Protein AF-A0A949AXE0-F1 (afdb_monomer)

Sequence (400 aa):
MRITALTRGLAALMMLSGSLVVAQGVTAAAAHPVVAPAVVAPQALAGAKAKDLTAGENHNCAVTTKGKVRCWGLNSVGQLGNNTMTNSNVPVEVVGLSKVKAVSAGYGHTCALTTSGKVYCWGYNAQGQLGNNTLVDSKVPVQVLGIAKVKSLSTGWYHSCAVTTKGAAKCWGYNSSGQLGNGATVNAPLPVQVSGLTKKVKSTNAGYGHTCALTTAGKVKCWGDNFYGQLGTNNNTNVNTPAAVYNLAKSKSMKAGAFSTCAITTKGAAKCWGYNANGQLGNNTLTHAKAPTGVTGLSKKVKLIAPGYLHTCALTTSGKAKCWGDNSYGGLGNNTLTDSKVPVTVSGLAKSKDLGTGLYTSCALTTSSKVKCWGYNGIGAVGNGTNTDAKMPVSVVSLP

Nearest PDB structures (foldseek):
  4jhp-assembly1_C  TM=9.367E-01  e=2.555E-28  Homo sapiens
  4jhn-assembly2_B  TM=9.449E-01  e=8.998E-28  Homo sapiens
  4jhn-assembly3_C  TM=9.378E-01  e=6.028E-28  Homo sapiens
  4qam-assembly1_A  TM=9.191E-01  e=3.763E-27  Homo sapiens
  5tbk-assembly2_I  TM=7.951E-01  e=1.978E-26  Homo sapiens

pLDDT: mean 89.19, std 21.24, range [25.73, 98.94]

Solvent-accessible surface area (backbone atoms only — not comparable to full-atom values): 18744 Å² total; per-residue (Å²): 132,90,80,90,84,87,84,86,87,90,78,89,86,86,83,88,81,89,79,92,76,90,80,81,90,74,85,86,74,91,75,76,85,77,76,70,79,75,80,71,70,82,74,68,55,78,80,51,42,48,74,43,75,26,38,8,41,51,29,31,38,34,29,27,74,84,10,38,45,30,18,21,2,46,9,85,48,5,39,38,16,55,70,47,51,67,59,27,25,38,63,38,60,34,50,100,60,64,52,40,68,47,64,27,34,15,53,42,27,29,36,38,33,30,72,83,11,47,44,30,17,19,3,43,11,80,43,6,39,35,14,56,71,47,53,66,60,28,32,39,65,37,60,34,44,92,62,63,47,42,71,36,69,22,32,10,45,44,26,29,35,38,18,30,69,75,9,24,38,30,18,18,4,42,12,80,45,5,35,38,15,54,68,50,48,66,59,28,28,39,51,38,62,24,49,97,30,71,47,56,42,61,39,54,26,27,14,48,47,25,27,34,35,37,30,71,84,17,51,53,28,19,18,3,41,10,83,44,5,37,37,13,58,66,47,51,72,59,33,26,39,65,36,65,37,45,92,65,67,51,30,73,48,68,32,35,8,41,49,26,28,38,35,30,28,68,79,15,20,38,30,23,18,3,45,12,84,47,6,34,41,14,55,70,46,51,67,57,25,28,32,65,34,64,25,52,96,29,71,47,56,47,65,48,64,22,44,12,56,42,26,22,35,33,30,34,70,85,15,50,50,29,18,18,2,46,9,85,43,6,35,34,14,54,70,46,57,66,61,28,31,36,60,39,62,37,43,94,64,67,51,33,76,46,66,29,26,13,46,47,28,27,37,34,32,27,71,88,30,32,41,30,18,14,4,40,8,82,49,6,45,32,14,54,69,48,53,66,60,24,31,34,63,37,61,25,45,68,36,70

Secondary structure (DSSP, 8-state):
---------------------PPPP-PPP------PPP-------TT--EEEEEE-SSEEEEEETTS-EEEEE--TTSTT-SS----EEEEEEPTT--SEEEEEE-SSEEEEEETTS-EEEEE--TTSTT-SS--S-EEEEEEPSS--SEEEEEE-SSEEEEEETT--EEEEE--TTSTT-SS--S-EEEEEEPTT-SS-EEEEEE-SSEEEEEETTS-EEEEE--TTSTT-SSS---EEEEEEPTTPPPEEEEEE-SSEEEEEETTS-EEEEE--TTSTT-SS--S-EEEEEEPTT-SS-EEEEEE-SSEEEEEETTS-EEEEE--TTSTT-SS----EEEEEEPTTPPPEEEEEE-SSEEEEEETT--EEEEE--TTSTT-SSS-S-EEEEEEPTT--

Foldseek 3Di:
DDDDDDDDDDDDDDDDDDDDDDDDDDDDDDDDDPPDPPPPDPPLPPDFFFPAKADEFFKIWTATPQRWIWMAGAQCFLQRQQLDSAGHLATDTHPPDGQFDYKEYEQFKIWTAHPQGWIWMAGQQCQLQRQQPDSHGHNHTDTHPPDGQWDEKEYEHFKIWTAHPQFWIWIFGQFCQLQRQCQDRGGHNHTDTHPPRGHQWPYKAYAQFKIWTQGVQQWIWIAGAQCLLQRQCLDRHGHNHTDGHPPDARFPDWYRAHFKIWTQHPQGWIWIFGQQCQLQRQQLDSHGHNHTDGHPPRGHQWDDKARYAFKIKTAGVQQWIWIAGAQCLLQRQCLDRDGHNHTDTRPPDARFDDKYDHNFKIWTQHPVSFIWMFGQQCRSNRQCRDRHGHNHTDGRGSHD

Radius of gyration: 21.84 Å; Cα contacts (8 Å, |Δi|>4): 1365; chains: 1; bounding box: 62×50×73 Å

Structure (mmCIF, N/CA/C/O backbone):
data_AF-A0A949AXE0-F1
#
_entry.id   AF-A0A949AXE0-F1
#
loop_
_atom_site.group_PDB
_atom_site.id
_atom_site.type_symbol
_atom_site.label_atom_id
_atom_site.label_alt_id
_atom_site.label_comp_id
_atom_site.label_asym_id
_atom_site.label_entity_id
_atom_site.label_seq_id
_atom_site.pdbx_PDB_ins_code
_atom_site.Cartn_x
_atom_site.Cartn_y
_atom_site.Cartn_z
_atom_site.occupancy
_atom_site.B_iso_or_equiv
_atom_site.auth_seq_id
_atom_site.auth_comp_id
_atom_site.auth_asym_id
_atom_site.auth_atom_id
_atom_site.pdbx_PDB_model_num
ATOM 1 N N . MET A 1 1 ? 35.546 -0.676 33.933 1.00 31.02 1 MET A N 1
ATOM 2 C CA . MET A 1 1 ? 36.180 -1.481 32.861 1.00 31.02 1 MET A CA 1
ATOM 3 C C . MET A 1 1 ? 35.149 -2.533 32.443 1.00 31.02 1 MET A C 1
ATOM 5 O O . MET A 1 1 ? 34.745 -3.282 33.313 1.00 31.02 1 MET A O 1
ATOM 9 N N . ARG A 1 2 ? 34.400 -2.290 31.348 1.00 26.84 2 ARG A N 1
ATOM 10 C CA . ARG A 1 2 ? 34.439 -3.027 30.051 1.00 26.84 2 ARG A CA 1
ATOM 11 C C . ARG A 1 2 ? 33.982 -4.500 30.186 1.00 26.84 2 ARG A C 1
ATOM 13 O O . ARG A 1 2 ? 34.519 -5.176 31.039 1.00 26.84 2 ARG A O 1
ATOM 20 N N . ILE A 1 3 ? 33.064 -5.104 29.417 1.00 27.38 3 ILE A N 1
ATOM 21 C CA . ILE A 1 3 ? 32.402 -4.882 28.105 1.00 27.38 3 ILE A CA 1
ATOM 22 C C . ILE A 1 3 ? 31.165 -5.830 28.096 1.00 27.38 3 ILE A C 1
ATOM 24 O O . ILE A 1 3 ? 31.303 -6.990 28.460 1.00 27.38 3 ILE A O 1
ATOM 28 N N . THR A 1 4 ? 29.921 -5.355 27.974 1.00 28.25 4 THR A N 1
ATOM 29 C CA . THR A 1 4 ? 29.011 -5.407 26.794 1.00 28.25 4 THR A CA 1
ATOM 30 C C . THR A 1 4 ? 29.062 -6.672 25.911 1.00 28.25 4 THR A C 1
ATOM 32 O O . THR A 1 4 ? 29.962 -6.837 25.094 1.00 28.25 4 THR A O 1
ATOM 35 N N . ALA A 1 5 ? 28.036 -7.527 26.014 1.00 28.30 5 ALA A N 1
ATOM 36 C CA . ALA A 1 5 ? 27.849 -8.717 25.181 1.00 28.30 5 ALA A CA 1
ATOM 37 C C . ALA A 1 5 ? 27.102 -8.423 23.864 1.00 28.30 5 ALA A C 1
ATOM 39 O O . ALA A 1 5 ? 26.247 -7.542 23.778 1.00 28.30 5 ALA A O 1
ATOM 40 N N . LEU A 1 6 ? 27.489 -9.204 22.854 1.00 29.47 6 LEU A N 1
ATOM 41 C CA . LEU A 1 6 ? 27.119 -9.191 21.443 1.00 29.47 6 LEU A CA 1
ATOM 42 C C . LEU A 1 6 ? 25.630 -9.466 21.157 1.00 29.47 6 LEU A C 1
ATOM 44 O O . LEU A 1 6 ? 24.981 -10.228 21.863 1.00 29.47 6 LEU A O 1
ATOM 48 N N . THR A 1 7 ? 25.157 -8.991 19.998 1.00 27.67 7 THR A N 1
ATOM 49 C CA . THR A 1 7 ? 24.759 -9.873 18.873 1.00 27.67 7 THR A CA 1
ATOM 50 C C . THR A 1 7 ? 24.626 -9.069 17.565 1.00 27.67 7 THR A C 1
ATOM 52 O O . THR A 1 7 ? 23.750 -8.227 17.405 1.00 27.67 7 THR A O 1
ATOM 55 N N . ARG A 1 8 ? 25.549 -9.332 16.624 1.00 32.06 8 ARG A N 1
ATOM 56 C CA . ARG A 1 8 ? 25.439 -9.083 15.169 1.00 32.06 8 ARG A CA 1
ATOM 57 C C . ARG A 1 8 ? 24.702 -10.300 14.571 1.00 32.06 8 ARG A C 1
ATOM 59 O O . ARG A 1 8 ? 24.864 -11.393 15.095 1.00 32.06 8 ARG A O 1
ATOM 66 N N . GLY A 1 9 ? 23.805 -10.188 13.594 1.00 25.73 9 GLY A N 1
ATOM 67 C CA . GLY A 1 9 ? 24.078 -9.849 12.196 1.00 25.73 9 GLY A CA 1
ATOM 68 C C . GLY A 1 9 ? 23.927 -11.116 11.339 1.00 25.73 9 GLY A C 1
ATOM 69 O O . GLY A 1 9 ? 24.785 -11.986 11.399 1.00 25.73 9 GLY A O 1
ATOM 70 N N . LEU A 1 10 ? 22.846 -11.226 10.558 1.00 29.36 10 LEU A N 1
ATOM 71 C CA . LEU A 1 10 ? 22.696 -12.242 9.509 1.00 29.36 10 LEU A CA 1
ATOM 72 C C . LEU A 1 10 ? 22.660 -11.534 8.149 1.00 29.36 10 LEU A C 1
ATOM 74 O O . LEU A 1 10 ? 21.653 -10.937 7.777 1.00 29.36 10 LEU A O 1
ATOM 78 N N . ALA A 1 11 ? 23.771 -11.608 7.420 1.00 28.86 11 ALA A N 1
ATOM 79 C CA . ALA A 1 11 ? 23.836 -11.388 5.982 1.00 28.86 11 ALA A CA 1
ATOM 80 C C . ALA A 1 11 ? 24.208 -12.736 5.352 1.00 28.86 11 ALA A C 1
ATOM 82 O O . ALA A 1 11 ? 25.200 -13.351 5.743 1.00 28.86 11 ALA A O 1
ATOM 83 N N . ALA A 1 12 ? 23.360 -13.224 4.449 1.00 29.58 12 ALA A N 1
ATOM 84 C CA . ALA A 1 12 ? 23.519 -14.519 3.805 1.00 29.58 12 ALA A CA 1
ATOM 85 C C . ALA A 1 12 ? 24.631 -14.492 2.742 1.00 29.58 12 ALA A C 1
ATOM 87 O O . ALA A 1 12 ? 24.812 -13.522 2.008 1.00 29.58 12 ALA A O 1
ATOM 88 N N . LEU A 1 13 ? 25.355 -15.605 2.717 1.00 27.11 13 LEU A N 1
ATOM 89 C CA . LEU A 1 13 ? 26.585 -15.925 2.008 1.00 27.11 13 LEU A CA 1
ATOM 90 C C . LEU A 1 13 ? 26.291 -16.329 0.546 1.00 27.11 13 LEU A C 1
ATOM 92 O O . LEU A 1 13 ? 25.496 -17.237 0.318 1.00 27.11 13 LEU A O 1
ATOM 96 N N . MET A 1 14 ? 26.953 -15.708 -0.437 1.00 26.73 14 MET A N 1
ATOM 97 C CA . MET A 1 14 ? 27.120 -16.262 -1.791 1.00 26.73 14 MET A CA 1
ATOM 98 C C . MET A 1 14 ? 28.542 -16.822 -1.896 1.00 26.73 14 MET A C 1
ATOM 100 O O . MET A 1 14 ? 29.503 -16.058 -1.835 1.00 26.73 14 MET A O 1
ATOM 104 N N . MET A 1 15 ? 28.684 -18.141 -2.041 1.00 29.75 15 MET A N 1
ATOM 105 C CA . MET A 1 15 ? 29.951 -18.770 -2.423 1.00 29.75 15 MET A CA 1
ATOM 106 C C . MET A 1 15 ? 29.950 -19.053 -3.928 1.00 29.75 15 MET A C 1
ATOM 108 O O . MET A 1 15 ? 29.043 -19.700 -4.446 1.00 29.75 15 MET A O 1
ATOM 112 N N . LEU A 1 16 ? 30.990 -18.562 -4.604 1.00 29.03 16 LEU A N 1
ATOM 113 C CA . LEU A 1 16 ? 31.428 -19.009 -5.923 1.00 29.03 16 LEU A CA 1
ATOM 114 C C . LEU A 1 16 ? 32.193 -20.330 -5.767 1.00 29.03 16 LEU A C 1
ATOM 116 O O . LEU A 1 16 ? 33.136 -20.391 -4.981 1.00 29.03 16 LEU A O 1
ATOM 120 N N . SER A 1 17 ? 31.861 -21.346 -6.560 1.00 32.75 17 SER A N 1
ATOM 121 C CA . SER A 1 17 ? 32.757 -22.472 -6.836 1.00 32.75 17 SER A CA 1
ATOM 122 C C . SER A 1 17 ? 33.061 -22.505 -8.332 1.00 32.75 17 SER A C 1
ATOM 124 O O . SER A 1 17 ? 32.191 -22.723 -9.173 1.00 32.75 17 SER A O 1
ATOM 126 N N . GLY A 1 18 ? 34.319 -22.213 -8.662 1.00 27.69 18 GLY A N 1
ATOM 127 C CA . GLY A 1 18 ? 34.868 -22.392 -9.997 1.00 27.69 18 GLY A CA 1
ATOM 128 C C . GLY A 1 18 ? 35.144 -23.867 -10.273 1.00 27.69 18 GLY A C 1
ATOM 129 O O . GLY A 1 18 ? 35.551 -24.619 -9.389 1.00 27.69 18 GLY A O 1
ATOM 130 N N . SER A 1 19 ? 34.943 -24.284 -11.516 1.00 32.94 19 SER A N 1
ATOM 131 C CA . SER A 1 19 ? 35.496 -25.528 -12.045 1.00 32.94 19 SER A CA 1
ATOM 132 C C . SER A 1 19 ? 36.112 -25.224 -13.402 1.00 32.94 19 SER A C 1
ATOM 134 O O . SER A 1 19 ? 35.439 -24.753 -14.317 1.00 32.94 19 SER A O 1
ATOM 136 N N . LEU A 1 20 ? 37.427 -25.429 -13.471 1.00 26.42 20 LEU A N 1
ATOM 137 C CA . LEU A 1 20 ? 38.246 -25.369 -14.674 1.00 26.42 20 LEU A CA 1
ATOM 138 C C . LEU A 1 20 ? 37.826 -26.522 -15.598 1.00 26.42 20 LEU A C 1
ATOM 140 O O . LEU A 1 20 ? 37.882 -27.679 -15.186 1.00 26.42 20 LEU A O 1
ATOM 144 N N . VAL A 1 21 ? 37.456 -26.225 -16.842 1.00 32.94 21 VAL A N 1
ATOM 145 C CA . VAL A 1 21 ? 37.358 -27.229 -17.910 1.00 32.94 21 VAL A CA 1
ATOM 146 C C . VAL A 1 21 ? 38.306 -26.807 -19.025 1.00 32.94 21 VAL A C 1
ATOM 148 O O . VAL A 1 21 ? 38.189 -25.716 -19.579 1.00 32.94 21 VAL A O 1
ATOM 151 N N . VAL A 1 22 ? 39.274 -27.675 -19.311 1.00 29.58 22 VAL A N 1
ATOM 152 C CA . VAL A 1 22 ? 40.216 -27.560 -20.427 1.00 29.58 22 VAL A CA 1
ATOM 153 C C . VAL A 1 22 ? 39.463 -27.895 -21.717 1.00 29.58 22 VAL A C 1
ATOM 155 O O . VAL A 1 22 ? 38.951 -29.003 -21.854 1.00 29.58 22 VAL A O 1
ATOM 158 N N . ALA A 1 23 ? 39.384 -26.949 -22.656 1.00 30.20 23 ALA A N 1
ATOM 159 C CA . ALA A 1 23 ? 38.807 -27.170 -23.981 1.00 30.20 23 ALA A CA 1
ATOM 160 C C . ALA A 1 23 ? 39.926 -27.402 -25.009 1.00 30.20 23 ALA A C 1
ATOM 162 O O . ALA A 1 23 ? 40.792 -26.548 -25.197 1.00 30.20 23 ALA A O 1
ATOM 163 N N . GLN A 1 24 ? 39.902 -28.563 -25.668 1.00 27.81 24 GLN A N 1
ATOM 164 C CA . GLN A 1 24 ? 40.710 -28.847 -26.854 1.00 27.81 24 GLN A CA 1
ATOM 165 C C . GLN A 1 24 ? 40.089 -28.173 -28.086 1.00 27.81 24 GLN A C 1
ATOM 167 O O . GLN A 1 24 ? 38.868 -28.077 -28.214 1.00 27.81 24 GLN A O 1
ATOM 172 N N . GLY A 1 25 ? 40.958 -27.660 -28.958 1.00 29.55 25 GLY A N 1
ATOM 173 C CA . GLY A 1 25 ? 40.604 -26.796 -30.077 1.00 29.55 25 GLY A CA 1
ATOM 174 C C . GLY A 1 25 ? 39.816 -27.488 -31.187 1.00 29.55 25 GLY A C 1
ATOM 175 O O . GLY A 1 25 ? 40.163 -28.577 -31.636 1.00 29.55 25 GLY A O 1
ATOM 176 N N . VAL A 1 26 ? 38.803 -26.779 -31.683 1.00 33.53 26 VAL A N 1
ATOM 177 C CA . VAL A 1 26 ? 38.175 -27.030 -32.981 1.00 33.53 26 VAL A CA 1
ATOM 178 C C . VAL A 1 26 ? 38.124 -25.698 -33.730 1.00 33.53 26 VAL A C 1
ATOM 180 O O . VAL A 1 26 ? 37.790 -24.657 -33.168 1.00 33.53 26 VAL A O 1
ATOM 183 N N . THR A 1 27 ? 38.546 -25.743 -34.988 1.00 29.94 27 THR A N 1
ATOM 184 C CA . THR A 1 27 ? 38.772 -24.624 -35.910 1.00 29.94 27 THR A CA 1
ATOM 185 C C . THR A 1 27 ? 37.526 -23.766 -36.148 1.00 29.94 27 THR A C 1
ATOM 187 O O . THR A 1 27 ? 36.443 -24.287 -36.407 1.00 29.94 27 THR A O 1
ATOM 190 N N . ALA A 1 28 ? 37.701 -22.442 -36.106 1.00 28.77 28 ALA A N 1
ATOM 191 C CA . ALA A 1 28 ? 36.649 -21.453 -36.312 1.00 28.77 28 ALA A CA 1
ATOM 192 C C . ALA A 1 28 ? 36.238 -21.341 -37.792 1.00 28.77 28 ALA A C 1
ATOM 194 O O . ALA A 1 28 ? 37.041 -20.955 -38.640 1.00 28.77 28 ALA A O 1
ATOM 195 N N . ALA A 1 29 ? 34.966 -21.615 -38.089 1.00 32.25 29 ALA A N 1
ATOM 196 C CA . ALA A 1 29 ? 34.305 -21.135 -39.299 1.00 32.25 29 ALA A CA 1
ATOM 197 C C . ALA A 1 29 ? 33.802 -19.701 -39.057 1.00 32.25 29 ALA A C 1
ATOM 199 O O . ALA A 1 29 ? 33.248 -19.402 -37.998 1.00 32.25 29 ALA A O 1
ATOM 200 N N . ALA A 1 30 ? 34.019 -18.805 -40.022 1.00 34.34 30 ALA A N 1
ATOM 201 C CA . ALA A 1 30 ? 33.672 -17.390 -39.922 1.00 34.34 30 ALA A CA 1
ATOM 202 C C . ALA A 1 30 ? 32.155 -17.190 -39.746 1.00 34.34 30 ALA A C 1
ATOM 204 O O . ALA A 1 30 ? 31.373 -17.405 -40.671 1.00 34.34 30 ALA A O 1
ATOM 205 N N . ALA A 1 31 ? 31.739 -16.758 -38.554 1.00 32.66 31 ALA A N 1
ATOM 206 C CA . ALA A 1 31 ? 30.367 -16.357 -38.279 1.00 32.66 31 ALA A CA 1
ATOM 207 C C . ALA A 1 31 ? 30.124 -14.933 -38.801 1.00 32.66 31 ALA A C 1
ATOM 209 O O . ALA A 1 31 ? 30.857 -14.000 -38.469 1.00 32.66 31 ALA A O 1
ATOM 210 N N . HIS A 1 32 ? 29.079 -14.759 -39.611 1.00 33.53 32 HIS A N 1
ATOM 211 C CA . HIS A 1 32 ? 28.563 -13.441 -39.973 1.00 33.53 32 HIS A CA 1
ATOM 212 C C . HIS A 1 32 ? 28.161 -12.661 -38.710 1.00 33.53 32 HIS A C 1
ATOM 214 O O . HIS A 1 32 ? 27.600 -13.259 -37.786 1.00 33.53 32 HIS A O 1
ATOM 220 N N . PRO A 1 33 ? 28.407 -11.339 -38.641 1.00 31.39 33 PRO A N 1
ATOM 221 C CA . PRO A 1 33 ? 28.018 -10.549 -37.486 1.00 31.39 33 PRO A CA 1
ATOM 222 C C . PRO A 1 33 ? 26.490 -10.504 -37.407 1.00 31.39 33 PRO A C 1
ATOM 224 O O . PRO A 1 33 ? 25.826 -9.780 -38.148 1.00 31.39 33 PRO A O 1
ATOM 227 N N . VAL A 1 34 ? 25.919 -11.285 -36.492 1.00 36.44 34 VAL A N 1
ATOM 228 C CA . VAL A 1 34 ? 24.539 -11.092 -36.055 1.00 36.44 34 VAL A CA 1
ATOM 229 C C . VAL A 1 34 ? 24.531 -9.788 -35.270 1.00 36.44 34 VAL A C 1
ATOM 231 O O . VAL A 1 34 ? 24.988 -9.727 -34.129 1.00 36.44 34 VAL A O 1
ATOM 234 N N . VAL A 1 35 ? 24.061 -8.719 -35.910 1.00 34.00 35 VAL A N 1
ATOM 235 C CA . VAL A 1 35 ? 23.809 -7.438 -35.253 1.00 34.00 35 VAL A CA 1
ATOM 236 C C . VAL A 1 35 ? 22.780 -7.697 -34.156 1.00 34.00 35 VAL A C 1
ATOM 238 O O . VAL A 1 35 ? 21.605 -7.939 -34.436 1.00 34.00 35 VAL A O 1
ATOM 241 N N . ALA A 1 36 ? 23.227 -7.693 -32.898 1.00 35.97 36 ALA A N 1
ATOM 242 C CA . ALA A 1 36 ? 22.328 -7.694 -31.755 1.00 35.97 36 ALA A CA 1
ATOM 243 C C . ALA A 1 36 ? 21.348 -6.519 -31.922 1.00 35.97 36 ALA A C 1
ATOM 245 O O . ALA A 1 36 ? 21.797 -5.411 -32.238 1.00 35.97 36 ALA A O 1
ATOM 246 N N . PRO A 1 37 ? 20.027 -6.716 -31.744 1.00 34.91 37 PRO A N 1
ATOM 247 C CA . PRO A 1 37 ? 19.097 -5.602 -31.803 1.00 34.91 37 PRO A CA 1
ATOM 248 C C . PRO A 1 37 ? 19.546 -4.573 -30.770 1.00 34.91 37 PRO A C 1
ATOM 250 O O . PRO A 1 37 ? 19.735 -4.902 -29.596 1.00 34.91 37 PRO A O 1
ATOM 253 N N . ALA A 1 38 ? 19.776 -3.344 -31.232 1.00 29.08 38 ALA A N 1
ATOM 254 C CA . ALA A 1 38 ? 20.205 -2.247 -30.387 1.00 29.08 38 ALA A CA 1
ATOM 255 C C . ALA A 1 38 ? 19.293 -2.181 -29.157 1.00 29.08 38 ALA A C 1
ATOM 257 O O . ALA A 1 38 ? 18.070 -2.068 -29.282 1.00 29.08 38 ALA A O 1
ATOM 258 N N . VAL A 1 39 ? 19.887 -2.259 -27.964 1.00 33.66 39 VAL A N 1
ATOM 259 C CA . VAL A 1 39 ? 19.194 -1.908 -26.727 1.00 33.66 39 VAL A CA 1
ATOM 260 C C . VAL A 1 39 ? 18.860 -0.430 -26.865 1.00 33.66 39 VAL A C 1
ATOM 262 O O . VAL A 1 39 ? 19.719 0.431 -26.694 1.00 33.66 39 VAL A O 1
ATOM 265 N N . VAL A 1 40 ? 17.626 -0.139 -27.274 1.00 35.50 40 VAL A N 1
ATOM 266 C CA . VAL A 1 40 ? 17.125 1.228 -27.368 1.00 35.50 40 VAL A CA 1
ATOM 267 C C . VAL A 1 40 ? 17.284 1.823 -25.975 1.00 35.50 40 VAL A C 1
ATOM 269 O O . VAL A 1 40 ? 16.638 1.366 -25.029 1.00 35.50 40 VAL A O 1
ATOM 272 N N . ALA A 1 41 ? 18.181 2.804 -25.836 1.00 36.16 41 ALA A N 1
ATOM 273 C CA . ALA A 1 41 ? 18.278 3.614 -24.629 1.00 36.16 41 ALA A CA 1
ATOM 274 C C . ALA A 1 41 ? 16.852 4.032 -24.238 1.00 36.16 41 ALA A C 1
ATOM 276 O O . ALA A 1 41 ? 16.101 4.428 -25.136 1.00 36.16 41 ALA A O 1
ATOM 277 N N . PRO A 1 42 ? 16.437 3.903 -22.963 1.00 40.72 42 PRO A N 1
ATOM 278 C CA . PRO A 1 42 ? 15.064 4.177 -22.571 1.00 40.72 42 PRO A CA 1
ATOM 279 C C . PRO A 1 42 ? 14.727 5.596 -23.010 1.00 40.72 42 PRO A C 1
ATOM 281 O O . PRO A 1 42 ? 15.230 6.568 -22.446 1.00 40.72 42 PRO A O 1
ATOM 284 N N . GLN A 1 43 ? 13.919 5.712 -24.067 1.00 39.94 43 GLN A N 1
ATOM 285 C CA . GLN A 1 43 ? 13.482 7.002 -24.563 1.00 39.94 43 GLN A CA 1
ATOM 286 C C . GLN A 1 43 ? 12.775 7.677 -23.397 1.00 39.94 43 GLN A C 1
ATOM 288 O O . GLN A 1 43 ? 11.755 7.190 -22.898 1.00 39.94 43 GLN A O 1
ATOM 293 N N . ALA A 1 44 ? 13.348 8.785 -22.934 1.00 39.34 44 ALA A N 1
ATOM 294 C CA . ALA A 1 44 ? 12.695 9.681 -22.009 1.00 39.34 44 ALA A CA 1
ATOM 295 C C . ALA A 1 44 ? 11.417 10.173 -22.694 1.00 39.34 44 ALA A C 1
ATOM 297 O O . ALA A 1 44 ? 11.423 11.129 -23.464 1.00 39.34 44 ALA A O 1
ATOM 298 N N . LEU A 1 45 ? 10.304 9.479 -22.460 1.00 43.38 45 LEU A N 1
ATOM 299 C CA . LEU A 1 45 ? 8.992 9.899 -22.928 1.00 43.38 45 LEU A CA 1
ATOM 300 C C . LEU A 1 45 ? 8.563 11.096 -22.078 1.00 43.38 45 LEU A C 1
ATOM 302 O O . LEU A 1 45 ? 7.819 10.957 -21.099 1.00 43.38 45 LEU A O 1
ATOM 306 N N . ALA A 1 46 ? 9.071 12.267 -22.457 1.00 41.25 46 ALA A N 1
ATOM 307 C CA . ALA A 1 46 ? 8.656 13.558 -21.948 1.00 41.25 46 ALA A CA 1
ATOM 308 C C . ALA A 1 46 ? 7.124 13.689 -22.069 1.00 41.25 46 ALA A C 1
ATOM 310 O O . ALA A 1 46 ? 6.539 13.446 -23.123 1.00 41.25 46 ALA A O 1
ATOM 311 N N . GLY A 1 47 ? 6.453 14.048 -20.967 1.00 51.56 47 GLY A N 1
ATOM 312 C CA . GLY A 1 47 ? 5.067 14.539 -21.004 1.00 51.56 47 GLY A CA 1
ATOM 313 C C . GLY A 1 47 ? 3.956 13.648 -20.429 1.00 51.56 47 GLY A C 1
ATOM 314 O O . GLY A 1 47 ? 2.792 14.049 -20.466 1.00 51.56 47 GLY A O 1
ATOM 315 N N . ALA A 1 48 ? 4.238 12.475 -19.854 1.00 64.44 48 ALA A N 1
ATOM 316 C CA . ALA A 1 48 ? 3.185 11.651 -19.243 1.00 64.44 48 ALA A CA 1
ATOM 317 C C . ALA A 1 48 ? 2.991 11.959 -17.744 1.00 64.44 48 ALA A C 1
ATOM 319 O O . ALA A 1 48 ? 3.633 11.348 -16.898 1.00 64.44 48 ALA A O 1
ATOM 320 N N . LYS A 1 49 ? 2.078 12.880 -17.404 1.00 80.31 49 LYS A N 1
ATOM 321 C CA . LYS A 1 49 ? 1.715 13.180 -16.002 1.00 80.31 49 LYS A CA 1
ATOM 322 C C . LYS A 1 49 ? 1.197 11.927 -15.284 1.00 80.31 49 LYS A C 1
ATOM 324 O O . LYS A 1 49 ? 0.372 11.201 -15.845 1.00 80.31 49 LYS A O 1
ATOM 329 N N . ALA A 1 50 ? 1.615 11.709 -14.039 1.00 82.56 50 ALA A N 1
ATOM 330 C CA . ALA A 1 50 ? 1.078 10.646 -13.190 1.00 82.56 50 ALA A CA 1
ATOM 331 C C . ALA A 1 50 ? -0.256 11.066 -12.539 1.00 82.56 50 ALA A C 1
ATOM 333 O O . ALA A 1 50 ? -0.425 12.204 -12.088 1.00 82.56 50 ALA A O 1
ATOM 334 N N . LYS A 1 51 ? -1.217 10.138 -12.485 1.00 87.69 51 LYS A N 1
ATOM 335 C CA . LYS A 1 51 ? -2.498 10.300 -11.773 1.00 87.69 51 LYS A CA 1
ATOM 336 C C . LYS A 1 51 ? -2.629 9.402 -10.540 1.00 87.69 51 LYS A C 1
ATOM 338 O O . LYS A 1 51 ? -3.473 9.696 -9.703 1.00 87.69 51 LYS A O 1
ATOM 343 N N . ASP A 1 52 ? -1.826 8.344 -10.459 1.00 87.50 52 ASP A N 1
ATOM 344 C CA . ASP A 1 52 ? -1.807 7.366 -9.368 1.00 87.50 52 ASP A CA 1
ATOM 345 C C . ASP A 1 52 ? -0.375 6.841 -9.184 1.00 87.50 52 ASP A C 1
ATOM 347 O O . ASP A 1 52 ? 0.381 6.777 -10.162 1.00 87.50 52 ASP A O 1
ATOM 351 N N . LEU A 1 53 ? -0.008 6.493 -7.952 1.00 91.06 53 LEU A N 1
ATOM 352 C CA . LEU A 1 53 ? 1.327 6.041 -7.557 1.00 91.06 53 LEU A CA 1
ATOM 353 C C . LEU A 1 53 ? 1.195 4.947 -6.495 1.00 91.06 53 LEU A C 1
ATOM 355 O O . LEU A 1 53 ? 0.505 5.122 -5.496 1.00 91.06 53 LEU A O 1
ATOM 359 N N . THR A 1 54 ? 1.923 3.850 -6.670 1.00 90.94 54 THR A N 1
ATOM 360 C CA . THR A 1 54 ? 2.111 2.835 -5.632 1.00 90.94 54 THR A CA 1
ATOM 361 C C . THR A 1 54 ? 3.597 2.674 -5.352 1.00 90.94 54 THR A C 1
ATOM 363 O O . THR A 1 54 ? 4.399 2.542 -6.279 1.00 90.94 54 THR A O 1
ATOM 366 N N . ALA A 1 55 ? 3.941 2.654 -4.069 1.00 87.75 55 ALA A N 1
ATOM 367 C CA . ALA A 1 55 ? 5.214 2.131 -3.604 1.00 87.75 55 ALA A CA 1
ATOM 368 C C . ALA A 1 55 ? 4.975 0.686 -3.164 1.00 87.75 55 ALA A C 1
ATOM 370 O O . ALA A 1 55 ? 4.164 0.456 -2.268 1.00 87.75 55 ALA A O 1
ATOM 371 N N . GLY A 1 56 ? 5.576 -0.270 -3.869 1.00 87.88 56 GLY A N 1
ATOM 372 C CA . GLY A 1 56 ? 5.724 -1.637 -3.377 1.00 87.88 56 GLY A CA 1
ATOM 373 C C . GLY A 1 56 ? 6.905 -1.710 -2.415 1.00 87.88 56 GLY A C 1
ATOM 374 O O . GLY A 1 56 ? 7.490 -0.687 -2.062 1.00 87.88 56 GLY A O 1
ATOM 375 N N . GLU A 1 57 ? 7.288 -2.916 -2.004 1.00 88.81 57 GLU A N 1
ATOM 376 C CA . GLU A 1 57 ? 8.396 -3.064 -1.050 1.00 88.81 57 GLU A CA 1
ATOM 377 C C . GLU A 1 57 ? 9.730 -2.624 -1.667 1.00 88.81 57 GLU A C 1
ATOM 379 O O . GLU A 1 57 ? 10.442 -1.806 -1.087 1.00 88.81 57 GLU A O 1
ATOM 384 N N . ASN A 1 58 ? 10.030 -3.116 -2.874 1.00 91.06 58 ASN A N 1
ATOM 385 C CA . ASN A 1 58 ? 11.318 -2.924 -3.556 1.00 91.06 58 ASN A CA 1
ATOM 386 C C . ASN A 1 58 ? 11.190 -2.379 -4.993 1.00 91.06 58 ASN A C 1
ATOM 388 O O . ASN A 1 58 ? 12.186 -2.183 -5.692 1.00 91.06 58 ASN A O 1
ATOM 392 N N . HIS A 1 59 ? 9.968 -2.129 -5.456 1.00 96.50 59 HIS A N 1
ATOM 393 C CA . HIS A 1 59 ? 9.679 -1.523 -6.751 1.00 96.50 59 HIS A CA 1
ATOM 394 C C . HIS A 1 59 ? 8.487 -0.584 -6.629 1.00 96.50 59 HIS A C 1
ATOM 396 O O . HIS A 1 59 ? 7.644 -0.709 -5.743 1.00 96.50 59 HIS A O 1
ATOM 402 N N . ASN A 1 60 ? 8.410 0.376 -7.534 1.00 95.56 60 ASN A N 1
ATOM 403 C CA . ASN A 1 60 ? 7.366 1.384 -7.557 1.00 95.56 60 ASN A CA 1
ATOM 404 C C . ASN A 1 60 ? 6.700 1.373 -8.922 1.00 95.56 60 ASN A C 1
ATOM 406 O O . ASN A 1 60 ? 7.338 1.052 -9.925 1.00 95.56 60 ASN A O 1
ATOM 410 N N . CYS A 1 61 ? 5.429 1.758 -8.967 1.00 96.44 61 CYS A N 1
ATOM 411 C CA . CYS A 1 61 ? 4.710 1.921 -10.220 1.00 96.44 61 CYS A CA 1
ATOM 412 C C . CYS A 1 61 ? 3.847 3.180 -10.191 1.00 96.44 61 CYS A C 1
ATOM 414 O O . CYS A 1 61 ? 3.271 3.542 -9.167 1.00 96.44 61 CYS A O 1
ATOM 416 N N . ALA A 1 62 ? 3.697 3.820 -11.344 1.00 94.31 62 ALA A N 1
ATOM 417 C CA . ALA A 1 62 ? 2.819 4.962 -11.535 1.00 94.31 62 ALA A CA 1
ATOM 418 C C . ALA A 1 62 ? 1.870 4.724 -12.711 1.00 94.31 62 ALA A C 1
ATOM 420 O O . ALA A 1 62 ? 2.251 4.152 -13.736 1.00 94.31 62 ALA A O 1
ATOM 421 N N . VAL A 1 63 ? 0.633 5.210 -12.583 1.00 93.81 63 VAL A N 1
ATOM 422 C CA . VAL A 1 63 ? -0.329 5.254 -13.689 1.00 93.81 63 VAL A CA 1
ATOM 423 C C . VAL A 1 63 ? -0.321 6.649 -14.288 1.00 93.81 63 VAL A C 1
ATOM 425 O O . VAL A 1 63 ? -0.524 7.645 -13.591 1.00 93.81 63 VAL A O 1
ATOM 428 N N . THR A 1 64 ? -0.142 6.736 -15.599 1.00 91.94 64 THR A N 1
ATOM 429 C CA . THR A 1 64 ? -0.182 8.007 -16.322 1.00 91.94 64 THR A CA 1
ATOM 430 C C . THR A 1 64 ? -1.622 8.471 -16.558 1.00 91.94 64 THR A C 1
ATOM 432 O O . THR A 1 64 ? -2.577 7.685 -16.517 1.00 91.94 64 THR A O 1
ATOM 435 N N . THR A 1 65 ? -1.818 9.752 -16.869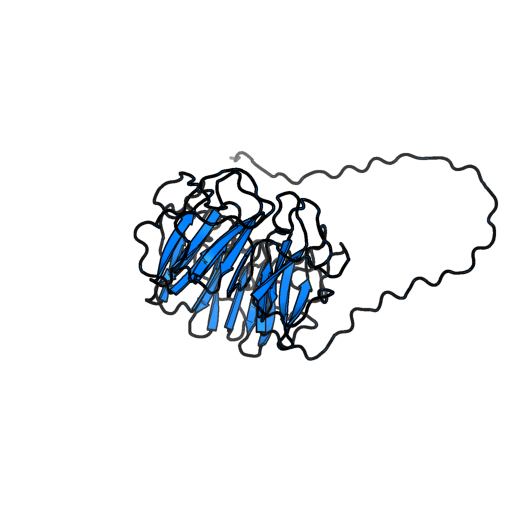 1.00 88.69 65 THR A N 1
ATOM 436 C CA . THR A 1 65 ? -3.127 10.299 -17.273 1.00 88.69 65 THR A CA 1
ATOM 437 C C . THR A 1 65 ? -3.705 9.599 -18.505 1.00 88.69 65 THR A C 1
ATOM 439 O O . THR A 1 65 ? -4.918 9.431 -18.588 1.00 88.69 65 THR A O 1
ATOM 442 N N . LYS A 1 66 ? -2.844 9.086 -19.395 1.00 90.19 66 LYS A N 1
ATOM 443 C CA . LYS A 1 66 ? -3.217 8.267 -20.564 1.00 90.19 66 LYS A CA 1
ATOM 444 C C . LYS A 1 66 ? -3.602 6.819 -20.209 1.00 90.19 66 LYS A C 1
ATOM 446 O O . LYS A 1 66 ? -3.960 6.041 -21.087 1.00 90.19 66 LYS A O 1
ATOM 451 N N . GLY A 1 67 ? -3.532 6.429 -18.932 1.00 92.31 67 GLY A N 1
ATOM 452 C CA . GLY A 1 67 ? -3.888 5.084 -18.469 1.00 92.31 67 GLY A CA 1
ATOM 453 C C . GLY A 1 67 ? -2.853 4.007 -18.804 1.00 92.31 67 GLY A C 1
ATOM 454 O O . GLY A 1 67 ? -3.224 2.836 -18.895 1.00 92.31 67 GLY A O 1
ATOM 455 N N . LYS A 1 68 ? -1.588 4.400 -19.000 1.00 95.00 68 LYS A N 1
ATOM 456 C CA . LYS A 1 68 ? -0.423 3.502 -19.082 1.00 95.00 68 LYS A CA 1
ATOM 457 C C . LYS A 1 68 ? 0.204 3.319 -17.703 1.00 95.00 68 LYS A C 1
ATOM 459 O O . LYS A 1 68 ? 0.023 4.183 -16.846 1.00 95.00 68 LYS A O 1
ATOM 464 N N . VAL A 1 69 ? 0.944 2.232 -17.502 1.00 96.62 69 VAL A N 1
ATOM 465 C CA . VAL A 1 69 ? 1.663 1.950 -16.251 1.00 96.62 69 VAL A CA 1
ATOM 466 C C . VAL A 1 69 ? 3.157 1.977 -16.524 1.00 96.62 69 VAL A C 1
ATOM 468 O O . VAL A 1 69 ? 3.605 1.404 -17.517 1.00 96.62 69 VAL A O 1
ATOM 471 N N . ARG A 1 70 ? 3.914 2.643 -15.651 1.00 96.00 70 ARG A N 1
ATOM 472 C CA . ARG A 1 70 ? 5.375 2.569 -15.638 1.00 96.00 70 ARG A CA 1
ATOM 473 C C . ARG A 1 70 ? 5.867 2.121 -14.277 1.00 96.00 70 ARG A C 1
ATOM 475 O O . ARG A 1 70 ? 5.374 2.650 -13.284 1.00 96.00 70 ARG A O 1
ATOM 482 N N . CYS A 1 71 ? 6.816 1.197 -14.245 1.00 97.44 71 CYS A N 1
ATOM 483 C CA . CYS A 1 71 ? 7.391 0.656 -13.018 1.00 97.44 71 CYS A CA 1
ATOM 484 C C . CYS A 1 71 ? 8.918 0.808 -13.006 1.00 97.44 71 CYS A C 1
ATOM 486 O O . CYS A 1 71 ? 9.529 0.899 -14.064 1.00 97.44 71 CYS A O 1
ATOM 488 N N . TRP A 1 72 ? 9.529 0.861 -11.825 1.00 97.56 72 TRP A N 1
ATOM 489 C CA . TRP A 1 72 ? 10.986 0.906 -11.629 1.00 97.56 72 TRP A CA 1
ATOM 490 C C . TRP A 1 72 ? 11.373 0.279 -10.283 1.00 97.56 72 TRP A C 1
ATOM 492 O O . TRP A 1 72 ? 10.518 0.089 -9.418 1.00 97.56 72 TRP A O 1
ATOM 502 N N . GLY A 1 73 ? 12.652 -0.029 -10.092 1.00 97.62 73 GLY A N 1
ATOM 503 C CA . GLY A 1 73 ? 13.211 -0.731 -8.938 1.00 97.62 73 GLY A CA 1
ATOM 504 C C . GLY A 1 73 ? 13.593 -2.180 -9.257 1.00 97.62 73 GLY A C 1
ATOM 505 O O . GLY A 1 73 ? 14.026 -2.490 -10.372 1.00 97.62 73 GLY A O 1
ATOM 506 N N . LEU A 1 74 ? 13.428 -3.065 -8.268 1.00 97.62 74 LEU A N 1
ATOM 507 C CA . LEU A 1 74 ? 13.716 -4.500 -8.376 1.00 97.62 74 LEU A CA 1
ATOM 508 C C . LEU A 1 74 ? 12.852 -5.184 -9.447 1.00 97.62 74 LEU A C 1
ATOM 510 O O . LEU A 1 74 ? 11.661 -4.902 -9.550 1.00 97.62 74 LEU A O 1
ATOM 514 N N . ASN A 1 75 ? 13.434 -6.123 -10.197 1.00 98.00 75 ASN A N 1
ATOM 515 C CA . ASN A 1 75 ? 12.747 -6.893 -11.239 1.00 98.00 75 ASN A CA 1
ATOM 516 C C . ASN A 1 75 ? 13.145 -8.381 -11.296 1.00 98.00 75 ASN A C 1
ATOM 518 O O . ASN A 1 75 ? 12.919 -9.031 -12.312 1.00 98.00 75 ASN A O 1
ATOM 522 N N . SER A 1 76 ? 13.744 -8.939 -10.243 1.00 97.44 76 SER A N 1
ATOM 523 C CA . SER A 1 76 ? 14.297 -10.306 -10.254 1.00 97.44 76 SER A CA 1
ATOM 524 C C . SER A 1 76 ? 13.297 -11.413 -10.622 1.00 97.44 76 SER A C 1
ATOM 526 O O . SER A 1 76 ? 13.711 -12.489 -11.039 1.00 97.44 76 SER A O 1
ATOM 528 N N . VAL A 1 77 ? 11.995 -11.150 -10.491 1.00 97.56 77 VAL A N 1
ATOM 529 C CA . VAL A 1 77 ? 10.888 -12.081 -10.779 1.00 97.56 77 VAL A CA 1
ATOM 530 C C . VAL A 1 77 ? 9.876 -11.484 -11.768 1.00 97.56 77 VAL A C 1
ATOM 532 O O . VAL A 1 77 ? 8.746 -11.952 -11.885 1.00 97.56 77 VAL A O 1
ATOM 535 N N . GLY A 1 78 ? 10.262 -10.431 -12.497 1.00 98.12 78 GLY A N 1
ATOM 536 C CA . GLY A 1 78 ? 9.430 -9.803 -13.526 1.00 98.12 78 GLY A CA 1
ATOM 537 C C . GLY A 1 78 ? 8.381 -8.814 -13.004 1.00 98.12 78 GLY A C 1
ATOM 538 O O . GLY A 1 78 ? 7.456 -8.469 -13.739 1.00 98.12 78 GLY A O 1
ATOM 539 N N . GLN A 1 79 ? 8.491 -8.338 -11.758 1.00 98.12 79 GLN A N 1
ATOM 540 C CA . GLN A 1 79 ? 7.525 -7.429 -11.121 1.00 98.12 79 GLN A CA 1
ATOM 541 C C . GLN A 1 79 ? 7.396 -6.045 -11.787 1.00 98.12 79 GLN A C 1
ATOM 543 O O . GLN A 1 79 ? 6.427 -5.327 -11.513 1.00 98.12 79 GLN A O 1
ATOM 548 N N . LEU A 1 80 ? 8.302 -5.685 -12.709 1.00 98.50 80 LEU A N 1
ATOM 549 C CA . LEU A 1 80 ? 8.170 -4.491 -13.553 1.00 98.50 80 LEU A CA 1
ATOM 550 C C . LEU A 1 80 ? 7.267 -4.704 -14.774 1.00 98.50 80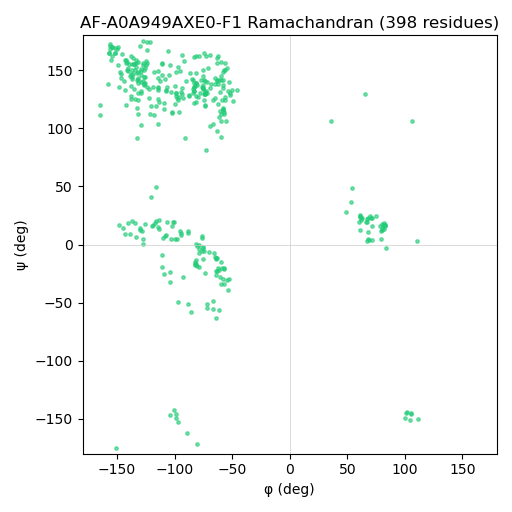 LEU A C 1
ATOM 552 O O . LEU A 1 80 ? 6.829 -3.722 -15.364 1.00 98.50 80 LEU A O 1
ATOM 556 N N . GLY A 1 81 ? 6.946 -5.947 -15.149 1.00 98.38 81 GLY A N 1
ATOM 557 C CA . GLY A 1 81 ? 5.951 -6.241 -16.188 1.00 98.38 81 GLY A CA 1
ATOM 558 C C . GLY A 1 81 ? 6.354 -5.812 -17.602 1.00 98.38 81 GLY A C 1
ATOM 559 O O . GLY A 1 81 ? 5.491 -5.636 -18.462 1.00 98.38 81 GLY A O 1
ATOM 560 N N . ASN A 1 82 ? 7.646 -5.593 -17.842 1.00 98.19 82 ASN A N 1
ATOM 561 C CA . ASN A 1 82 ? 8.210 -5.126 -19.109 1.00 98.19 82 ASN A CA 1
ATOM 562 C C . ASN A 1 82 ? 8.831 -6.265 -19.941 1.00 98.19 82 ASN A C 1
ATOM 564 O O . ASN A 1 82 ? 9.662 -6.007 -20.807 1.00 98.19 82 ASN A O 1
ATOM 568 N N . ASN A 1 83 ? 8.452 -7.519 -19.661 1.00 98.19 83 ASN A N 1
ATOM 569 C CA . ASN A 1 83 ? 9.008 -8.727 -20.277 1.00 98.19 83 ASN A CA 1
ATOM 570 C C . ASN A 1 83 ? 10.514 -8.956 -20.017 1.00 98.19 83 ASN A C 1
ATOM 572 O O . ASN A 1 83 ? 11.168 -9.699 -20.746 1.00 98.19 83 ASN A O 1
ATOM 576 N N . THR A 1 84 ? 11.080 -8.353 -18.968 1.00 97.94 84 THR A N 1
ATOM 577 C CA . THR A 1 84 ? 12.465 -8.605 -18.533 1.00 97.94 84 THR A CA 1
ATOM 578 C C . THR A 1 84 ? 12.512 -9.052 -17.069 1.00 97.94 84 THR A C 1
ATOM 580 O O . THR A 1 84 ? 11.482 -9.089 -16.398 1.00 97.94 84 THR A O 1
ATOM 583 N N . MET A 1 85 ? 13.702 -9.423 -16.582 1.00 97.50 85 MET A N 1
ATOM 584 C CA . MET A 1 85 ? 13.980 -9.640 -15.148 1.00 97.50 85 MET A CA 1
ATOM 585 C C . MET A 1 85 ? 15.078 -8.700 -14.620 1.00 97.50 85 MET A C 1
ATOM 587 O O . MET A 1 85 ? 15.687 -8.928 -13.577 1.00 97.50 85 MET A O 1
ATOM 591 N N . THR A 1 86 ? 15.380 -7.648 -15.378 1.00 97.38 86 THR A N 1
ATOM 592 C CA . THR A 1 86 ? 16.461 -6.709 -15.067 1.00 97.38 86 THR A CA 1
ATOM 593 C C . THR A 1 86 ? 15.901 -5.536 -14.283 1.00 97.38 86 THR A C 1
ATOM 595 O O . THR A 1 86 ? 14.901 -4.945 -14.704 1.00 97.38 86 THR A O 1
ATOM 598 N N . ASN A 1 87 ? 16.530 -5.213 -13.150 1.00 97.19 87 ASN A N 1
ATOM 599 C CA . ASN A 1 87 ? 16.192 -4.033 -12.354 1.00 97.19 87 ASN A CA 1
ATOM 600 C C . ASN A 1 87 ? 16.256 -2.774 -13.223 1.00 97.19 87 ASN A C 1
ATOM 602 O O . ASN A 1 87 ? 17.035 -2.703 -14.174 1.00 97.19 87 ASN A O 1
ATOM 606 N N . SER A 1 88 ? 15.472 -1.759 -12.874 1.00 96.19 88 SER A N 1
ATOM 607 C CA . SER A 1 88 ? 15.527 -0.482 -13.577 1.00 96.19 88 SER A CA 1
ATOM 608 C C . SER A 1 88 ? 15.542 0.678 -12.602 1.00 96.19 88 SER A C 1
ATOM 610 O O . SER A 1 88 ? 14.648 0.812 -11.776 1.00 96.19 88 SER A O 1
ATOM 612 N N . ASN A 1 89 ? 16.538 1.548 -12.719 1.00 93.81 89 ASN A N 1
ATOM 613 C CA . ASN A 1 89 ? 16.618 2.794 -11.958 1.00 93.81 89 ASN A CA 1
ATOM 614 C C . ASN A 1 89 ? 15.902 3.964 -12.652 1.00 93.81 89 ASN A C 1
ATOM 616 O O . ASN A 1 89 ? 16.012 5.112 -12.215 1.00 93.81 89 ASN A O 1
ATOM 620 N N . VAL A 1 90 ? 15.148 3.669 -13.713 1.00 93.69 90 VAL A N 1
ATOM 621 C CA . VAL A 1 90 ? 14.261 4.596 -14.412 1.00 93.69 90 VAL A CA 1
ATOM 622 C C . VAL A 1 90 ? 12.903 3.926 -14.666 1.00 93.69 90 VAL A C 1
ATOM 624 O O . VAL A 1 90 ? 12.829 2.704 -14.779 1.00 93.69 90 VAL A O 1
ATOM 627 N N . PRO A 1 91 ? 11.799 4.681 -14.770 1.00 94.38 91 PRO A N 1
ATOM 628 C CA . PRO A 1 91 ? 10.491 4.112 -15.101 1.00 94.38 91 PRO A CA 1
ATOM 629 C C . PRO A 1 91 ? 10.452 3.453 -16.490 1.00 94.38 91 PRO A C 1
ATOM 631 O O . PRO A 1 91 ? 10.615 4.131 -17.504 1.00 94.38 91 PRO A O 1
ATOM 634 N N . VAL A 1 92 ? 10.137 2.155 -16.543 1.00 96.06 92 VAL A N 1
ATOM 635 C CA . VAL A 1 92 ? 9.897 1.373 -17.772 1.00 96.06 92 VAL A CA 1
ATOM 636 C C . VAL A 1 92 ? 8.405 1.109 -17.975 1.00 96.06 92 VAL A C 1
ATOM 638 O O . VAL A 1 92 ? 7.664 0.956 -17.006 1.00 96.06 92 VAL A O 1
ATOM 641 N N . GLU A 1 93 ? 7.929 1.078 -19.224 1.00 96.00 93 GLU A N 1
ATOM 642 C CA . GLU A 1 93 ? 6.512 0.818 -19.526 1.00 96.00 93 GLU A CA 1
ATOM 643 C C . GLU A 1 93 ? 6.154 -0.669 -19.371 1.00 96.00 93 GLU A C 1
ATOM 645 O O . GLU A 1 93 ? 6.873 -1.549 -19.840 1.00 96.00 93 GLU A O 1
ATOM 650 N N . VAL A 1 94 ? 5.012 -0.935 -18.732 1.00 98.06 94 VAL A N 1
ATOM 651 C CA . VAL A 1 94 ? 4.431 -2.280 -18.626 1.00 98.06 94 VAL A CA 1
ATOM 652 C C . VAL A 1 94 ? 3.809 -2.675 -19.966 1.00 98.06 94 VAL A C 1
ATOM 654 O O . VAL A 1 94 ? 2.987 -1.934 -20.517 1.00 98.06 94 VAL A O 1
ATOM 657 N N . VAL A 1 95 ? 4.151 -3.857 -20.482 1.00 96.88 95 VAL A N 1
ATOM 658 C CA . VAL A 1 95 ? 3.688 -4.305 -21.806 1.00 96.88 95 VAL A CA 1
ATOM 659 C C . VAL A 1 95 ? 2.221 -4.739 -21.787 1.00 96.88 95 VAL A C 1
ATOM 661 O O . VAL A 1 95 ? 1.698 -5.210 -20.779 1.00 96.88 95 VAL A O 1
ATOM 664 N N . GLY A 1 96 ? 1.529 -4.577 -22.918 1.00 94.62 96 GLY A N 1
ATOM 665 C CA . GLY A 1 96 ? 0.189 -5.143 -23.129 1.00 94.62 96 GLY A CA 1
ATOM 666 C C . GLY A 1 96 ? -0.953 -4.532 -22.301 1.00 94.62 96 GLY A C 1
ATOM 667 O O . GLY A 1 96 ? -2.087 -4.991 -22.418 1.00 94.62 96 GLY A O 1
ATOM 668 N N . LEU A 1 97 ? -0.708 -3.487 -21.497 1.00 94.62 97 LEU A N 1
ATOM 669 C CA . LEU A 1 97 ? -1.742 -2.819 -20.698 1.00 94.62 97 LEU A CA 1
ATOM 670 C C . LEU A 1 97 ? -2.107 -1.422 -21.208 1.00 94.62 97 LEU A C 1
ATOM 672 O O . LEU A 1 97 ? -1.278 -0.611 -21.628 1.00 94.62 97 LEU A O 1
ATOM 676 N N . SER A 1 98 ? -3.400 -1.119 -21.119 1.00 93.38 98 SER A N 1
ATOM 677 C CA . SER A 1 98 ? -3.964 0.198 -21.402 1.00 93.38 98 SER A CA 1
ATOM 678 C C . SER A 1 98 ? -5.214 0.443 -20.556 1.00 93.38 98 SER A C 1
ATOM 680 O O . SER A 1 98 ? -5.747 -0.471 -19.922 1.00 93.38 98 SER A O 1
ATOM 682 N N . LYS A 1 99 ? -5.688 1.695 -20.534 1.00 95.81 99 LYS A N 1
ATOM 683 C CA . LYS A 1 99 ? -6.902 2.106 -19.807 1.00 95.81 99 LYS A CA 1
ATOM 684 C C . LYS A 1 99 ? -6.875 1.696 -18.325 1.00 95.81 99 LYS A C 1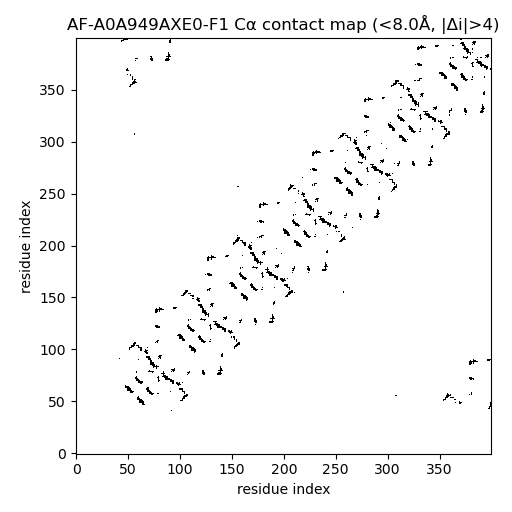
ATOM 686 O O . LYS A 1 99 ? -7.913 1.351 -17.749 1.00 95.81 99 LYS A O 1
ATOM 691 N N . VAL A 1 100 ? -5.697 1.747 -17.702 1.00 97.44 100 VAL A N 1
ATOM 692 C CA . VAL A 1 100 ? -5.507 1.463 -16.276 1.00 97.44 100 VAL A CA 1
ATOM 693 C C . VAL A 1 100 ? -6.012 2.644 -15.446 1.00 97.44 100 VAL A C 1
ATOM 695 O O . VAL A 1 100 ? -5.770 3.818 -15.766 1.00 97.44 100 VAL A O 1
ATOM 698 N N . LYS A 1 101 ? -6.774 2.337 -14.391 1.00 95.31 101 LYS A N 1
ATOM 699 C CA . LYS A 1 101 ? -7.277 3.333 -13.436 1.00 95.31 101 LYS A CA 1
ATOM 700 C C . LYS A 1 101 ? -6.519 3.327 -12.114 1.00 95.31 101 LYS A C 1
ATOM 702 O O . LYS A 1 101 ? -6.402 4.398 -11.538 1.00 95.31 101 LYS A O 1
ATOM 707 N N . ALA A 1 102 ? -6.032 2.168 -11.671 1.00 95.62 102 ALA A N 1
ATOM 708 C CA . ALA A 1 102 ? -5.269 2.039 -10.436 1.00 95.62 102 ALA A CA 1
ATOM 709 C C . ALA A 1 102 ? -4.242 0.907 -10.531 1.00 95.62 102 ALA A C 1
ATOM 711 O O . ALA A 1 102 ? -4.452 -0.054 -11.277 1.00 95.62 102 ALA A O 1
ATOM 712 N N . VAL A 1 103 ? -3.171 1.009 -9.751 1.00 97.38 103 VAL A N 1
ATOM 713 C CA . VAL A 1 103 ? -2.131 -0.020 -9.617 1.00 97.38 103 VAL A CA 1
ATOM 714 C C . VAL A 1 103 ? -1.833 -0.274 -8.138 1.00 97.38 103 VAL A C 1
ATOM 716 O O . VAL A 1 103 ? -1.972 0.620 -7.310 1.00 97.38 103 VAL A O 1
ATOM 719 N N . SER A 1 104 ? -1.460 -1.503 -7.799 1.00 97.19 104 SER A N 1
ATOM 720 C CA . SER A 1 104 ? -1.049 -1.904 -6.455 1.00 97.19 104 SER A CA 1
ATOM 721 C C . SER A 1 104 ? 0.167 -2.815 -6.577 1.00 97.19 104 SER A C 1
ATOM 723 O O . SER A 1 104 ? 0.113 -3.803 -7.310 1.00 97.19 104 SER A O 1
ATOM 725 N N . ALA A 1 105 ? 1.255 -2.463 -5.898 1.00 96.31 105 ALA A N 1
ATOM 726 C CA . ALA A 1 105 ? 2.493 -3.239 -5.861 1.00 96.31 105 ALA A CA 1
ATOM 727 C C . ALA A 1 105 ? 2.654 -3.913 -4.491 1.00 96.31 105 ALA A C 1
ATOM 729 O O . ALA A 1 105 ? 2.411 -3.287 -3.462 1.00 96.31 105 ALA A O 1
ATOM 730 N N . GLY A 1 106 ? 2.985 -5.203 -4.495 1.00 95.50 106 GLY A N 1
ATOM 731 C CA . GLY A 1 106 ? 3.285 -6.008 -3.312 1.00 95.50 106 GLY A CA 1
ATOM 732 C C . GLY A 1 106 ? 4.790 -6.151 -3.084 1.00 95.50 106 GLY A C 1
ATOM 733 O O . GLY A 1 106 ? 5.568 -5.269 -3.451 1.00 95.50 106 GLY A O 1
ATOM 734 N N . TYR A 1 107 ? 5.204 -7.286 -2.512 1.00 95.19 107 TYR A N 1
ATOM 735 C CA . TYR A 1 107 ? 6.625 -7.607 -2.316 1.00 95.19 107 TYR A CA 1
ATOM 736 C C . TYR A 1 107 ? 7.327 -7.957 -3.635 1.00 95.19 107 TYR A C 1
ATOM 738 O O . TYR A 1 107 ? 8.331 -7.346 -3.995 1.00 95.19 107 TYR A O 1
ATOM 746 N N . GLY A 1 108 ? 6.775 -8.934 -4.360 1.00 96.69 108 GLY A N 1
ATOM 747 C CA . GLY A 1 108 ? 7.350 -9.460 -5.602 1.00 96.69 108 GLY A CA 1
ATOM 748 C C . GLY A 1 108 ? 6.380 -9.469 -6.778 1.00 96.69 108 GLY A C 1
ATOM 749 O O . GLY A 1 108 ? 6.720 -9.987 -7.834 1.00 96.69 108 GLY A O 1
ATOM 750 N N . HIS A 1 109 ? 5.172 -8.927 -6.623 1.00 98.56 109 HIS A N 1
ATOM 751 C CA . HIS A 1 109 ? 4.155 -8.887 -7.674 1.00 98.56 109 HIS A CA 1
ATOM 752 C C . HIS A 1 109 ? 3.474 -7.526 -7.746 1.00 98.56 109 HIS A C 1
ATOM 754 O O . HIS A 1 109 ? 3.483 -6.737 -6.799 1.00 98.56 109 HIS A O 1
ATOM 760 N N . THR A 1 110 ? 2.850 -7.259 -8.884 1.00 98.75 110 THR A N 1
ATOM 761 C CA . THR A 1 110 ? 2.079 -6.043 -9.133 1.00 98.75 110 THR A CA 1
ATOM 762 C C . THR A 1 110 ? 0.749 -6.425 -9.747 1.00 98.75 110 THR A C 1
ATOM 764 O O . THR A 1 110 ? 0.684 -7.316 -10.589 1.00 98.75 110 THR A O 1
ATOM 767 N N . CYS A 1 111 ? -0.314 -5.729 -9.360 1.00 98.62 111 CYS A N 1
ATOM 768 C CA . CYS A 1 111 ? -1.622 -5.871 -9.972 1.00 98.62 111 CYS A CA 1
ATOM 769 C C . CYS A 1 111 ? -2.158 -4.509 -10.433 1.00 98.62 111 CYS A C 1
ATOM 771 O O . CYS A 1 111 ? -2.100 -3.510 -9.716 1.00 98.62 111 CYS A O 1
ATOM 773 N N . ALA A 1 112 ? -2.739 -4.476 -11.628 1.00 98.44 112 ALA A N 1
ATOM 774 C CA . ALA A 1 112 ? -3.398 -3.322 -12.215 1.00 98.44 112 ALA A CA 1
ATOM 775 C C . ALA A 1 112 ? -4.904 -3.550 -12.337 1.00 98.44 112 ALA A C 1
ATOM 777 O O . ALA A 1 112 ? -5.383 -4.618 -12.724 1.00 98.44 112 ALA A O 1
ATOM 778 N N . LEU A 1 113 ? -5.656 -2.490 -12.065 1.00 98.31 113 LEU A N 1
ATOM 779 C CA . LEU A 1 113 ? -7.094 -2.429 -12.235 1.00 98.31 113 LEU A CA 1
ATOM 780 C C . LEU A 1 113 ? -7.429 -1.518 -13.421 1.00 98.31 113 LEU A C 1
ATOM 782 O O . LEU A 1 113 ? -7.110 -0.327 -13.436 1.00 98.31 113 LEU A O 1
ATOM 786 N N . THR A 1 114 ? -8.122 -2.072 -14.409 1.00 98.00 114 THR A N 1
ATOM 787 C CA . THR A 1 114 ? -8.572 -1.340 -15.600 1.00 98.00 114 THR A CA 1
ATOM 788 C C . THR A 1 114 ? -9.852 -0.539 -15.341 1.00 98.00 114 THR A C 1
ATOM 790 O O . THR A 1 114 ? -10.598 -0.778 -14.384 1.00 98.00 114 THR A O 1
ATOM 793 N N . THR A 1 115 ? -10.139 0.422 -16.217 1.00 96.56 115 THR A N 1
ATOM 794 C CA . THR A 1 115 ? -11.389 1.206 -16.208 1.00 96.56 115 THR A CA 1
ATOM 795 C C . THR A 1 115 ? -12.641 0.340 -16.365 1.00 96.56 115 THR A C 1
ATOM 797 O O . THR A 1 115 ? -13.635 0.616 -15.699 1.00 96.56 115 THR A O 1
ATOM 800 N N . SER A 1 116 ? -12.574 -0.756 -17.130 1.00 96.75 116 SER A N 1
ATOM 801 C CA . SER A 1 116 ? -13.665 -1.736 -17.276 1.00 96.75 116 SER A CA 1
ATOM 802 C C . SER A 1 116 ? -13.846 -2.653 -16.056 1.00 96.75 116 SER A C 1
ATOM 804 O O . SER A 1 116 ? -14.788 -3.441 -15.997 1.00 96.75 116 SER A O 1
ATOM 806 N N . GLY A 1 117 ? -12.961 -2.559 -15.058 1.00 97.56 117 GLY A N 1
ATOM 807 C CA . GLY A 1 117 ? -13.034 -3.356 -13.837 1.00 97.56 117 GLY A CA 1
ATOM 808 C C . GLY A 1 117 ? -12.451 -4.766 -13.959 1.00 97.56 117 GLY A C 1
ATOM 809 O O . GLY A 1 117 ? -12.747 -5.593 -13.095 1.00 97.56 117 GLY A O 1
ATOM 810 N N . LYS A 1 118 ? -11.643 -5.042 -14.995 1.00 98.31 118 LYS A N 1
ATOM 811 C CA . LYS A 1 118 ? -10.771 -6.230 -15.076 1.00 98.31 118 LYS A CA 1
ATOM 812 C C . LYS A 1 118 ? -9.476 -6.008 -14.291 1.00 98.31 118 LYS A C 1
ATOM 814 O O . LYS A 1 118 ? -8.982 -4.875 -14.254 1.00 98.31 118 LYS A O 1
ATOM 819 N N . VAL A 1 119 ? -8.930 -7.080 -13.721 1.00 98.69 119 VAL A N 1
ATOM 820 C CA . VAL A 1 119 ? -7.667 -7.079 -12.968 1.00 98.69 119 VAL A CA 1
ATOM 821 C C . VAL A 1 119 ? -6.630 -7.909 -13.716 1.00 98.69 119 VAL A C 1
ATOM 823 O O . VAL A 1 119 ? -6.945 -9.000 -14.190 1.00 98.69 119 VAL A O 1
ATOM 826 N N . TYR A 1 120 ? -5.412 -7.385 -13.801 1.00 98.81 120 TYR A N 1
ATOM 827 C CA . TYR A 1 120 ? -4.250 -8.078 -14.346 1.00 98.81 120 TYR A CA 1
ATOM 828 C C . TYR A 1 120 ? -3.124 -8.038 -13.322 1.00 98.81 120 TYR A C 1
ATOM 830 O O . TYR A 1 120 ? -2.915 -6.985 -12.727 1.00 98.81 120 TYR A O 1
ATOM 838 N N . CYS A 1 121 ? -2.405 -9.136 -13.128 1.00 98.81 121 CYS A N 1
ATOM 839 C CA . CYS A 1 121 ? -1.274 -9.222 -12.209 1.00 98.81 121 CYS A CA 1
ATOM 840 C C . CYS A 1 121 ? -0.030 -9.769 -12.920 1.00 98.81 121 CYS A C 1
ATOM 842 O O . CYS A 1 121 ? -0.154 -10.439 -13.939 1.00 98.81 121 CYS A O 1
ATOM 844 N N . TRP A 1 122 ? 1.163 -9.469 -12.413 1.00 98.88 122 TRP A N 1
ATOM 845 C CA . TRP A 1 122 ? 2.445 -9.998 -12.894 1.00 98.88 122 TRP A CA 1
ATOM 846 C C . TRP A 1 122 ? 3.495 -9.995 -11.776 1.00 98.88 122 TRP A C 1
ATOM 848 O O . TRP A 1 122 ? 3.278 -9.398 -10.721 1.00 98.88 122 TRP A O 1
ATOM 858 N N . GLY A 1 123 ? 4.633 -10.641 -12.008 1.00 98.75 123 GLY A N 1
ATOM 859 C CA . GLY A 1 123 ? 5.715 -10.860 -11.054 1.00 98.75 123 GLY A CA 1
ATOM 860 C C . GLY A 1 123 ? 5.679 -12.262 -10.442 1.00 98.75 123 GLY A C 1
ATOM 861 O O . GLY A 1 123 ? 5.211 -13.212 -11.073 1.00 98.75 123 GLY A O 1
ATOM 862 N N . TYR A 1 124 ? 6.141 -12.362 -9.198 1.00 98.69 124 TYR A N 1
ATOM 863 C CA . TYR A 1 124 ? 6.162 -13.575 -8.383 1.00 98.69 124 TYR A CA 1
ATOM 864 C C . TYR A 1 124 ? 4.777 -14.228 -8.302 1.00 98.69 124 TYR A C 1
ATOM 866 O O . TYR A 1 124 ? 3.782 -13.538 -8.065 1.00 98.69 124 TYR A O 1
ATOM 874 N N . ASN A 1 125 ? 4.690 -15.560 -8.356 1.00 98.69 125 ASN A N 1
ATOM 875 C CA . ASN A 1 125 ? 3.436 -16.316 -8.265 1.00 98.69 125 ASN A CA 1
ATOM 876 C C . ASN A 1 125 ? 3.511 -17.646 -7.496 1.00 98.69 125 ASN A C 1
ATOM 878 O O . ASN A 1 125 ? 2.529 -18.382 -7.501 1.00 98.69 125 ASN A O 1
ATOM 882 N N . ALA A 1 126 ? 4.602 -17.975 -6.802 1.00 98.50 126 ALA A N 1
ATOM 883 C CA . ALA A 1 126 ? 4.727 -19.300 -6.171 1.00 98.50 126 ALA A CA 1
ATOM 884 C C . ALA A 1 126 ? 3.614 -19.639 -5.151 1.00 98.50 126 ALA A C 1
ATOM 886 O O . ALA A 1 126 ? 3.377 -20.806 -4.861 1.00 98.50 126 ALA A O 1
ATOM 887 N N . GLN A 1 127 ? 2.913 -18.630 -4.616 1.00 98.50 127 GLN A N 1
ATOM 888 C CA . GLN A 1 127 ? 1.779 -18.806 -3.698 1.00 98.50 127 GLN A CA 1
ATOM 889 C C . GLN A 1 127 ? 0.407 -18.587 -4.366 1.00 98.50 127 GLN A C 1
ATOM 891 O O . GLN A 1 127 ? -0.617 -18.583 -3.686 1.00 98.50 127 GLN A O 1
ATOM 896 N N . GLY A 1 128 ? 0.365 -18.367 -5.684 1.00 98.62 128 GLY A N 1
ATOM 897 C CA . GLY A 1 128 ? -0.857 -18.095 -6.445 1.00 98.62 128 GLY A CA 1
ATOM 898 C C . GLY A 1 128 ? -1.320 -16.633 -6.419 1.00 98.62 128 GLY A C 1
ATOM 899 O O . GLY A 1 128 ? -2.473 -16.350 -6.747 1.00 98.62 128 GLY A O 1
ATOM 900 N N . GLN A 1 129 ? -0.465 -15.683 -6.016 1.00 98.56 129 GLN A N 1
ATOM 901 C CA . GLN A 1 129 ? -0.831 -14.263 -5.872 1.00 98.56 129 GLN A CA 1
ATOM 902 C C . GLN A 1 129 ? -1.201 -13.541 -7.182 1.00 98.56 129 GLN A C 1
ATOM 904 O O . GLN A 1 129 ? -1.765 -12.440 -7.123 1.00 98.56 129 GLN A O 1
ATOM 909 N N . LEU A 1 130 ? -0.967 -14.156 -8.350 1.00 98.81 130 LEU A N 1
ATOM 910 C CA . LEU A 1 130 ? -1.445 -13.650 -9.642 1.00 98.81 130 LEU A CA 1
ATOM 911 C C . LEU A 1 130 ? -2.905 -14.018 -9.935 1.00 98.81 130 LEU A C 1
ATOM 913 O O . LEU A 1 130 ? -3.523 -13.375 -10.779 1.00 98.81 130 LEU A O 1
ATOM 917 N N . GLY A 1 131 ? -3.492 -14.991 -9.230 1.00 98.75 131 GLY A N 1
ATOM 918 C CA . GLY A 1 131 ? -4.930 -15.274 -9.308 1.00 98.75 131 GLY A CA 1
ATOM 919 C C . GLY A 1 131 ? -5.405 -15.820 -10.662 1.00 98.75 131 GLY A C 1
ATOM 920 O O . GLY A 1 131 ? -6.576 -15.665 -11.019 1.00 98.75 131 GLY A O 1
ATOM 921 N N . ASN A 1 132 ? -4.496 -16.403 -11.442 1.00 98.69 132 ASN A N 1
ATOM 922 C CA . ASN A 1 132 ? -4.721 -16.927 -12.790 1.00 98.69 132 ASN A CA 1
ATOM 923 C C . ASN A 1 132 ? -4.749 -18.466 -12.832 1.00 98.69 132 ASN A C 1
ATOM 925 O O . ASN A 1 132 ? -4.576 -19.045 -13.900 1.00 98.69 132 ASN A O 1
ATOM 929 N N . ASN A 1 133 ? -4.962 -19.118 -11.683 1.00 98.56 133 ASN A N 1
ATOM 930 C CA . ASN A 1 133 ? -4.931 -20.574 -11.524 1.00 98.56 133 ASN A CA 1
ATOM 931 C C . ASN A 1 133 ? -3.573 -21.234 -11.836 1.00 98.56 133 ASN A C 1
ATOM 933 O O . ASN A 1 133 ? -3.522 -22.419 -12.152 1.00 98.56 133 ASN A O 1
ATOM 937 N N . THR A 1 134 ? -2.472 -20.487 -11.754 1.00 98.44 134 THR A N 1
ATOM 938 C CA . THR A 1 134 ? -1.113 -21.035 -11.860 1.00 98.44 134 THR A CA 1
ATOM 939 C C . THR A 1 134 ? -0.294 -20.662 -10.627 1.00 98.44 134 THR A C 1
ATOM 941 O O . THR A 1 134 ? -0.704 -19.803 -9.843 1.00 98.44 134 THR A O 1
ATOM 944 N N . LEU A 1 135 ? 0.869 -21.300 -10.467 1.00 98.56 135 LEU A N 1
ATOM 945 C CA . LEU A 1 135 ? 1.890 -20.953 -9.465 1.00 98.56 135 LEU A CA 1
ATOM 946 C C . LEU A 1 135 ? 3.192 -20.450 -10.113 1.00 98.56 135 LEU A C 1
ATOM 948 O O . LEU A 1 135 ? 4.242 -20.409 -9.480 1.00 98.56 135 LEU A O 1
ATOM 952 N N . VAL A 1 136 ? 3.131 -20.109 -11.402 1.00 98.56 136 VAL A N 1
ATOM 953 C CA . VAL A 1 136 ? 4.296 -19.729 -12.211 1.00 98.56 136 VAL A CA 1
ATOM 954 C C . VAL A 1 136 ? 4.378 -18.214 -12.307 1.00 98.56 136 VAL A C 1
ATOM 956 O O . VAL A 1 136 ? 3.370 -17.563 -12.605 1.00 98.56 136 VAL A O 1
ATOM 959 N N . ASP A 1 137 ? 5.564 -17.673 -12.033 1.00 98.75 137 ASP A N 1
ATOM 960 C CA . ASP A 1 137 ? 5.878 -16.249 -12.156 1.00 98.75 137 ASP A CA 1
ATOM 961 C C . ASP A 1 137 ? 5.595 -15.743 -13.579 1.00 98.75 137 ASP A C 1
ATOM 963 O O . ASP A 1 137 ? 5.729 -16.477 -14.559 1.00 98.75 137 ASP A O 1
ATOM 967 N N . SER A 1 138 ? 5.234 -14.467 -13.716 1.00 98.62 138 SER A N 1
ATOM 968 C CA . SER A 1 138 ? 4.967 -13.871 -15.027 1.00 98.62 138 SER A CA 1
ATOM 969 C C . SER A 1 138 ? 5.671 -12.536 -15.203 1.00 98.62 138 SER A C 1
ATOM 971 O O . SER A 1 138 ? 5.430 -11.593 -14.458 1.00 98.62 138 SER A O 1
ATOM 973 N N . LYS A 1 139 ? 6.476 -12.408 -16.260 1.00 98.62 139 LYS A N 1
ATOM 974 C CA . LYS A 1 139 ? 7.171 -11.155 -16.622 1.00 98.62 139 LYS A CA 1
ATOM 975 C C . LYS A 1 139 ? 6.266 -10.150 -17.338 1.00 98.62 139 LYS A C 1
ATOM 977 O O . LYS A 1 139 ? 6.698 -9.044 -17.664 1.00 98.62 139 LYS A O 1
ATOM 982 N N . VAL A 1 140 ? 5.027 -10.550 -17.618 1.00 98.62 140 VAL A N 1
ATOM 983 C CA . VAL A 1 140 ? 4.015 -9.749 -18.307 1.00 98.62 140 VAL A CA 1
ATOM 984 C C . VAL A 1 140 ? 2.662 -9.859 -17.595 1.00 98.62 140 VAL A C 1
ATOM 986 O O . VAL A 1 140 ? 2.404 -10.851 -16.909 1.00 98.62 140 VAL A O 1
ATOM 989 N N . PRO A 1 141 ? 1.771 -8.868 -17.740 1.00 98.75 141 PRO A N 1
ATOM 990 C CA . PRO A 1 141 ? 0.441 -8.905 -17.134 1.00 98.75 141 PRO A CA 1
ATOM 991 C C . PRO A 1 141 ? -0.405 -10.102 -17.588 1.00 98.75 141 PRO A C 1
ATOM 993 O O . PRO A 1 141 ? -0.690 -10.257 -18.773 1.00 98.75 141 PRO A O 1
ATOM 996 N N . VAL A 1 142 ? -0.881 -10.901 -16.631 1.00 98.75 142 VAL A N 1
ATOM 997 C CA . VAL A 1 142 ? -1.856 -11.985 -16.829 1.00 98.75 142 VAL A CA 1
ATOM 998 C C . VAL A 1 142 ? -3.183 -11.631 -16.173 1.00 98.75 142 VAL A C 1
ATOM 1000 O O . VAL A 1 142 ? -3.222 -10.952 -15.147 1.00 98.75 142 VAL A O 1
ATOM 1003 N N . GLN A 1 143 ? -4.298 -12.048 -16.770 1.00 98.56 143 GLN A N 1
ATOM 1004 C CA . GLN A 1 143 ? -5.619 -11.718 -16.239 1.00 98.56 143 GLN A CA 1
ATOM 1005 C C . GLN A 1 143 ? -5.942 -12.561 -14.996 1.00 98.56 143 GLN A C 1
ATOM 1007 O O . GLN A 1 143 ? -5.793 -13.780 -15.012 1.00 98.56 143 GLN A O 1
ATOM 1012 N N . VAL A 1 144 ? -6.471 -11.916 -13.954 1.00 98.88 144 VAL A N 1
ATOM 1013 C CA . VAL A 1 144 ? -7.048 -12.615 -12.796 1.00 98.88 144 VAL A CA 1
ATOM 1014 C C . VAL A 1 144 ? -8.375 -13.258 -13.206 1.00 98.88 144 VAL A C 1
ATOM 1016 O O . VAL A 1 144 ? -9.246 -12.595 -13.785 1.00 98.88 144 VAL A O 1
ATOM 1019 N N . LEU A 1 145 ? -8.553 -14.539 -12.892 1.00 98.56 145 LEU A N 1
ATOM 1020 C CA . LEU A 1 145 ? -9.750 -15.311 -13.233 1.00 98.56 145 LEU A CA 1
ATOM 1021 C C . LEU A 1 145 ? -10.777 -15.285 -12.086 1.00 98.56 145 LEU A C 1
ATOM 1023 O O . LEU A 1 145 ? -10.471 -14.909 -10.960 1.00 98.56 145 LEU A O 1
ATOM 1027 N N . GLY A 1 146 ? -12.039 -15.636 -12.358 1.00 96.62 146 GLY A N 1
ATOM 1028 C CA . GLY A 1 146 ? -13.076 -15.760 -11.312 1.00 96.62 146 GLY A CA 1
ATOM 1029 C C . GLY A 1 146 ? -13.515 -14.446 -10.631 1.00 96.62 146 GLY A C 1
ATOM 1030 O O . GLY A 1 146 ? -14.238 -14.464 -9.621 1.00 96.62 146 GLY A O 1
ATOM 1031 N N . ILE A 1 147 ? -13.109 -13.288 -11.167 1.00 96.88 147 ILE A N 1
ATOM 1032 C CA . ILE A 1 147 ? -13.489 -11.963 -10.666 1.00 96.88 147 ILE A CA 1
ATOM 1033 C C . ILE A 1 147 ? -13.683 -10.952 -11.803 1.00 96.88 147 ILE A C 1
ATOM 1035 O O . ILE A 1 147 ? -12.932 -10.910 -12.772 1.00 96.88 147 ILE A O 1
ATOM 1039 N N . ALA A 1 148 ? -14.703 -10.104 -11.675 1.00 91.81 148 ALA A N 1
ATOM 1040 C CA . ALA A 1 148 ? -14.990 -9.023 -12.612 1.00 91.81 148 ALA A CA 1
ATOM 1041 C C . ALA A 1 148 ? -15.654 -7.843 -11.892 1.00 91.81 148 ALA A C 1
ATOM 1043 O O . ALA A 1 148 ? -16.071 -7.947 -10.734 1.00 91.81 148 ALA A O 1
ATOM 1044 N N . LYS A 1 149 ? -15.783 -6.716 -12.604 1.00 97.00 149 LYS A N 1
ATOM 1045 C CA . LYS A 1 149 ? -16.411 -5.480 -12.109 1.00 97.00 149 LYS A CA 1
ATOM 1046 C C . LYS A 1 149 ? -15.780 -5.014 -10.792 1.00 97.00 149 LYS A C 1
ATOM 1048 O O . LYS A 1 149 ? -16.488 -4.723 -9.828 1.00 97.00 149 LYS A O 1
ATOM 1053 N N . VAL A 1 150 ? -14.451 -4.965 -10.740 1.00 98.56 150 VAL A N 1
ATOM 1054 C CA . VAL A 1 150 ? -13.680 -4.550 -9.560 1.00 98.56 150 VAL A CA 1
ATOM 1055 C C . VAL A 1 150 ? -13.620 -3.020 -9.444 1.00 98.56 150 VAL A C 1
ATOM 1057 O O . VAL A 1 150 ? -13.426 -2.292 -10.426 1.00 98.56 150 VAL A O 1
ATOM 1060 N N . LYS A 1 151 ? -13.793 -2.510 -8.219 1.00 97.81 151 LYS A N 1
ATOM 1061 C CA . LYS A 1 151 ? -13.685 -1.076 -7.894 1.00 97.81 151 LYS A CA 1
ATOM 1062 C C . LYS A 1 151 ? -12.442 -0.720 -7.080 1.00 97.81 151 LYS A C 1
ATOM 1064 O O . LYS A 1 151 ? -12.013 0.424 -7.148 1.00 97.81 151 LYS A O 1
ATOM 1069 N N . SER A 1 152 ? -11.878 -1.664 -6.329 1.00 97.38 152 SER A N 1
ATOM 1070 C CA . SER A 1 152 ? -10.697 -1.456 -5.482 1.00 97.38 152 SER A CA 1
ATOM 1071 C C . SER A 1 152 ? -9.858 -2.730 -5.446 1.00 97.38 152 SER A C 1
ATOM 1073 O O . SER A 1 152 ? -10.409 -3.825 -5.530 1.00 97.38 152 SER A O 1
ATOM 1075 N N . LEU A 1 153 ? -8.543 -2.559 -5.355 1.00 97.44 153 LEU A N 1
ATOM 1076 C CA . LEU A 1 153 ? -7.522 -3.599 -5.405 1.00 97.44 153 LEU A CA 1
ATOM 1077 C C . LEU A 1 153 ? -6.465 -3.283 -4.340 1.00 97.44 153 LEU A C 1
ATOM 1079 O O . LEU A 1 153 ? -6.184 -2.110 -4.093 1.00 97.44 153 LEU A O 1
ATOM 1083 N N . SER A 1 154 ? -5.906 -4.316 -3.722 1.00 97.81 154 SER A N 1
ATOM 1084 C CA . SER A 1 154 ? -4.808 -4.216 -2.763 1.00 97.81 154 SER A CA 1
ATOM 1085 C C . SER A 1 154 ? -3.928 -5.456 -2.841 1.00 97.81 154 SER A C 1
ATOM 1087 O O . SER A 1 154 ? -4.451 -6.569 -2.844 1.00 97.81 154 SER A O 1
ATOM 1089 N N . THR A 1 155 ? -2.618 -5.269 -2.836 1.00 97.62 155 THR A N 1
ATOM 1090 C CA . THR A 1 155 ? -1.603 -6.330 -2.830 1.00 97.62 155 THR A CA 1
ATOM 1091 C C . THR A 1 155 ? -0.834 -6.274 -1.519 1.00 97.62 155 THR A C 1
ATOM 1093 O O . THR A 1 155 ? -0.449 -5.190 -1.093 1.00 97.62 155 THR A O 1
ATOM 1096 N N . GLY A 1 156 ? -0.659 -7.426 -0.880 1.00 96.81 156 GLY A N 1
ATOM 1097 C CA . GLY A 1 156 ? 0.237 -7.611 0.255 1.00 96.81 156 GLY A CA 1
ATOM 1098 C C . GLY A 1 156 ? 1.571 -8.183 -0.209 1.00 96.81 156 GLY A C 1
ATOM 1099 O O . GLY A 1 156 ? 1.959 -8.018 -1.366 1.00 96.81 156 GLY A O 1
ATOM 1100 N N . TRP A 1 157 ? 2.255 -8.908 0.672 1.00 96.88 157 TRP A N 1
ATOM 1101 C CA . TRP A 1 157 ? 3.519 -9.558 0.313 1.00 96.88 157 TRP A CA 1
ATOM 1102 C C . TRP A 1 157 ? 3.317 -10.747 -0.620 1.00 96.88 157 TRP A C 1
ATOM 1104 O O . TRP A 1 157 ? 3.932 -10.812 -1.680 1.00 96.88 157 TRP A O 1
ATOM 1114 N N . TYR A 1 158 ? 2.413 -11.648 -0.241 1.00 98.00 158 TYR A N 1
ATOM 1115 C CA . TYR A 1 158 ? 2.206 -12.920 -0.938 1.00 98.00 158 TYR A CA 1
ATOM 1116 C C . TYR A 1 158 ? 0.735 -13.196 -1.265 1.00 98.00 158 TYR A C 1
ATOM 1118 O O . TYR A 1 158 ? 0.352 -14.308 -1.618 1.00 98.00 158 TYR A O 1
ATOM 1126 N N . HIS A 1 159 ? -0.127 -12.190 -1.128 1.00 98.88 159 HIS A N 1
ATOM 1127 C CA . HIS A 1 159 ? -1.548 -12.300 -1.435 1.00 98.88 159 HIS A CA 1
ATOM 1128 C C . HIS A 1 159 ? -2.094 -10.995 -2.000 1.00 98.88 159 HIS A C 1
ATOM 1130 O O . HIS A 1 159 ? -1.492 -9.923 -1.904 1.00 98.88 159 HIS A O 1
ATOM 1136 N N . SER A 1 160 ? -3.263 -11.098 -2.608 1.00 98.81 160 SER A N 1
ATOM 1137 C CA . SER A 1 160 ? -3.948 -10.005 -3.277 1.00 98.81 160 SER A CA 1
ATOM 1138 C C . SER A 1 160 ? -5.421 -10.042 -2.905 1.00 98.81 160 SER A C 1
ATOM 1140 O O . SER A 1 160 ? -6.001 -11.106 -2.704 1.00 98.81 160 SER A O 1
ATOM 1142 N N . CYS A 1 161 ? -6.044 -8.873 -2.820 1.00 98.88 161 CYS A N 1
ATOM 1143 C CA . CYS A 1 161 ? -7.462 -8.734 -2.531 1.00 98.88 161 CYS A CA 1
ATOM 1144 C C . CYS A 1 161 ? -8.096 -7.675 -3.425 1.00 98.88 161 CYS A C 1
ATOM 1146 O O . CYS A 1 161 ? -7.471 -6.690 -3.815 1.00 98.88 161 CYS A O 1
ATOM 1148 N N . ALA A 1 162 ? -9.376 -7.856 -3.712 1.00 98.75 162 ALA A N 1
ATOM 1149 C CA . ALA A 1 162 ? -10.161 -6.938 -4.508 1.00 98.75 162 ALA A CA 1
ATOM 1150 C C . ALA A 1 162 ? -11.570 -6.786 -3.946 1.00 98.75 162 ALA A C 1
ATOM 1152 O O . ALA A 1 162 ? -12.147 -7.700 -3.355 1.00 98.75 162 ALA A O 1
ATOM 1153 N N . VAL A 1 163 ? -12.154 -5.620 -4.197 1.00 98.81 163 VAL A N 1
ATOM 1154 C CA . VAL A 1 163 ? -13.549 -5.327 -3.886 1.00 98.81 163 VAL A CA 1
ATOM 1155 C C . VAL A 1 163 ? -14.308 -5.105 -5.181 1.00 98.81 163 VAL A C 1
ATOM 1157 O O . VAL A 1 163 ? -13.952 -4.250 -5.996 1.00 98.81 163 VAL A O 1
ATOM 1160 N N . THR A 1 164 ? -15.389 -5.853 -5.365 1.00 98.75 164 THR A N 1
ATOM 1161 C CA . THR A 1 164 ? -16.291 -5.694 -6.509 1.00 98.75 164 THR A CA 1
ATOM 1162 C C . THR A 1 164 ? -17.130 -4.418 -6.384 1.00 98.75 164 THR A C 1
ATOM 1164 O O . THR A 1 164 ? -17.301 -3.847 -5.304 1.00 98.75 164 THR A O 1
ATOM 1167 N N . THR A 1 165 ? -17.709 -3.960 -7.488 1.00 98.19 165 THR A N 1
ATOM 1168 C CA . THR A 1 165 ? -18.664 -2.837 -7.530 1.00 98.19 165 THR A CA 1
ATOM 1169 C C . THR A 1 165 ? -19.874 -3.070 -6.621 1.00 98.19 165 THR A C 1
ATOM 1171 O O . THR A 1 165 ? -20.302 -2.137 -5.948 1.00 98.19 165 THR A O 1
ATOM 1174 N N . LYS A 1 166 ? -20.326 -4.326 -6.481 1.00 98.06 166 LYS A N 1
ATOM 1175 C CA . LYS A 1 166 ? -21.366 -4.750 -5.520 1.00 98.06 166 LYS A CA 1
ATOM 1176 C C . LYS A 1 166 ? -20.911 -4.710 -4.049 1.00 98.06 166 LYS A C 1
ATOM 1178 O O . LYS A 1 166 ? -21.713 -4.890 -3.137 1.00 98.06 166 LYS A O 1
ATOM 1183 N N . GLY A 1 167 ? -19.630 -4.444 -3.794 1.00 98.31 167 GLY A N 1
ATOM 1184 C CA . GLY A 1 167 ? -19.065 -4.324 -2.452 1.00 98.31 167 GLY A CA 1
ATOM 1185 C C . GLY A 1 167 ? -18.709 -5.654 -1.790 1.00 98.31 167 GLY A C 1
ATOM 1186 O O . GLY A 1 167 ? -18.572 -5.661 -0.571 1.00 98.31 167 GLY A O 1
ATOM 1187 N N . ALA A 1 168 ? -18.572 -6.740 -2.556 1.00 98.62 168 ALA A N 1
ATOM 1188 C CA . ALA A 1 168 ? -18.033 -8.014 -2.072 1.00 98.62 168 ALA A CA 1
ATOM 1189 C C . ALA A 1 168 ? -16.499 -7.985 -2.083 1.00 98.62 168 ALA A C 1
ATOM 1191 O O . ALA A 1 168 ? -15.925 -7.536 -3.081 1.00 98.62 168 ALA A O 1
ATOM 1192 N N . ALA A 1 169 ? -15.854 -8.475 -1.023 1.00 98.81 169 ALA A N 1
ATOM 1193 C CA . ALA A 1 169 ? -14.404 -8.663 -0.964 1.00 98.81 169 ALA A CA 1
ATOM 1194 C C . ALA A 1 169 ? -14.008 -10.089 -1.373 1.00 98.81 169 ALA A C 1
ATOM 1196 O O . ALA A 1 169 ? -14.607 -11.055 -0.901 1.00 98.81 169 ALA A O 1
ATOM 1197 N N . LYS A 1 170 ? -12.984 -10.210 -2.220 1.00 98.88 170 LYS A N 1
ATOM 1198 C CA . LYS A 1 170 ? -12.337 -11.477 -2.574 1.00 98.88 170 LYS A CA 1
ATOM 1199 C C . LYS A 1 170 ? -10.826 -11.367 -2.399 1.00 98.88 170 LYS A C 1
ATOM 1201 O O . LYS A 1 170 ? -10.283 -10.302 -2.685 1.00 98.88 170 LYS A O 1
ATOM 1206 N N . CYS A 1 171 ? -10.166 -12.444 -1.989 1.00 98.94 171 CYS A N 1
ATOM 1207 C CA . CYS A 1 171 ? -8.710 -12.514 -1.837 1.00 98.94 171 CYS A CA 1
ATOM 1208 C C . CYS A 1 171 ? -8.148 -13.796 -2.471 1.00 98.94 171 CYS A C 1
ATOM 1210 O O . CYS A 1 171 ? -8.888 -14.755 -2.647 1.00 98.94 171 CYS A O 1
ATOM 1212 N N . TRP A 1 172 ? -6.872 -13.806 -2.847 1.00 98.94 172 TRP A N 1
ATOM 1213 C CA . TRP A 1 172 ? -6.150 -14.962 -3.396 1.00 98.94 172 TRP A CA 1
ATOM 1214 C C . TRP A 1 172 ? -4.653 -14.877 -3.083 1.00 98.94 172 TRP A C 1
ATOM 1216 O O . TRP A 1 172 ? -4.155 -13.810 -2.725 1.00 98.94 172 TRP A O 1
ATOM 1226 N N . GLY A 1 173 ? -3.939 -15.987 -3.241 1.00 98.88 173 GLY A N 1
ATOM 1227 C CA . GLY A 1 173 ? -2.519 -16.135 -2.938 1.00 98.88 173 GLY A CA 1
ATOM 1228 C C . GLY A 1 173 ? -2.266 -16.938 -1.661 1.00 98.88 173 GLY A C 1
ATOM 1229 O O . GLY A 1 173 ? -3.010 -17.867 -1.337 1.00 98.88 173 GLY A O 1
ATOM 1230 N N . TYR A 1 174 ? -1.218 -16.552 -0.937 1.00 98.81 174 TYR A N 1
ATOM 1231 C CA . TYR A 1 174 ? -0.772 -17.170 0.308 1.00 98.81 174 TYR A CA 1
ATOM 1232 C C . TYR A 1 174 ? -1.805 -17.049 1.434 1.00 98.81 174 TYR A C 1
ATOM 1234 O O . TYR A 1 174 ? -2.441 -16.004 1.579 1.00 98.81 174 TYR A O 1
ATOM 1242 N N . ASN A 1 175 ? -1.957 -18.095 2.252 1.00 98.81 175 ASN A N 1
ATOM 1243 C CA . ASN A 1 175 ? -2.991 -18.155 3.289 1.00 98.81 175 ASN A CA 1
ATOM 1244 C C . ASN A 1 175 ? -2.592 -18.881 4.587 1.00 98.81 175 ASN A C 1
ATOM 1246 O O . ASN A 1 175 ? -3.475 -19.196 5.380 1.00 98.81 175 ASN A O 1
ATOM 1250 N N . SER A 1 176 ? -1.311 -19.158 4.846 1.00 98.56 176 SER A N 1
ATOM 1251 C CA . SER A 1 176 ? -0.909 -19.952 6.028 1.00 98.56 176 SER A CA 1
ATOM 1252 C C . SER A 1 176 ? -1.426 -19.403 7.364 1.00 98.56 176 SER A C 1
ATOM 1254 O O . SER A 1 176 ? -1.663 -20.162 8.298 1.00 98.56 176 SER A O 1
ATOM 1256 N N . SER A 1 177 ? -1.598 -18.081 7.463 1.00 98.56 177 SER A N 1
ATOM 1257 C CA . SER A 1 177 ? -2.078 -17.387 8.661 1.00 98.56 177 SER A CA 1
ATOM 1258 C C . SER A 1 177 ? -3.567 -17.034 8.572 1.00 98.56 177 SER A C 1
ATOM 1260 O O . SER A 1 177 ? -4.092 -16.362 9.456 1.00 98.56 177 SER A O 1
ATOM 1262 N N . GLY A 1 178 ? -4.260 -17.455 7.510 1.00 98.75 178 GLY A N 1
ATOM 1263 C CA . GLY A 1 178 ? -5.667 -17.151 7.262 1.00 98.75 178 GLY A CA 1
ATOM 1264 C C . GLY A 1 178 ? -5.921 -15.787 6.614 1.00 98.75 178 GLY A C 1
ATOM 1265 O O . GLY A 1 178 ? -7.049 -15.297 6.660 1.00 98.75 178 GLY A O 1
ATOM 1266 N N . GLN A 1 179 ? -4.911 -15.141 6.018 1.00 98.75 179 GLN A N 1
ATOM 1267 C CA . GLN A 1 179 ? -4.991 -13.792 5.432 1.00 98.75 179 GLN A CA 1
ATOM 1268 C C . GLN A 1 179 ? -5.957 -13.643 4.245 1.00 98.75 179 GLN A C 1
ATOM 1270 O O . GLN A 1 179 ? -6.291 -12.512 3.874 1.00 98.75 179 GLN A O 1
ATOM 1275 N N . LEU A 1 180 ? -6.471 -14.742 3.683 1.00 98.88 180 LEU A N 1
ATOM 1276 C CA . LEU A 1 180 ? -7.558 -14.708 2.700 1.00 98.88 180 LEU A CA 1
ATOM 1277 C C . LEU A 1 180 ? -8.940 -14.543 3.348 1.00 98.88 180 LEU A C 1
ATOM 1279 O O . LEU A 1 180 ? -9.874 -14.107 2.679 1.00 98.88 180 LEU A O 1
ATOM 1283 N N . GLY A 1 181 ? -9.081 -14.822 4.647 1.00 98.81 181 GLY A N 1
ATOM 1284 C CA . GLY A 1 181 ? -10.282 -14.494 5.423 1.00 98.81 181 GLY A CA 1
ATOM 1285 C C . GLY A 1 181 ? -11.508 -15.349 5.103 1.00 98.81 181 GLY A C 1
ATOM 1286 O O . GLY A 1 181 ? -12.633 -14.949 5.412 1.00 98.81 181 GLY A O 1
ATOM 1287 N N . ASN A 1 182 ? -11.320 -16.486 4.434 1.00 98.75 182 ASN A N 1
ATOM 1288 C CA . ASN A 1 182 ? -12.382 -17.407 4.027 1.00 98.75 182 ASN A CA 1
ATOM 1289 C C . ASN A 1 182 ? -12.614 -18.548 5.036 1.00 98.75 182 ASN A C 1
ATOM 1291 O O . ASN A 1 182 ? -13.362 -19.469 4.729 1.00 98.75 182 ASN A O 1
ATOM 1295 N N . GLY A 1 183 ? -11.984 -18.503 6.216 1.00 98.62 183 GLY A N 1
ATOM 1296 C CA . GLY A 1 183 ? -12.054 -19.565 7.225 1.00 98.62 183 GLY A CA 1
ATOM 1297 C C . GLY A 1 183 ? -11.076 -20.724 7.008 1.00 98.62 183 GLY A C 1
ATOM 1298 O O . GLY A 1 183 ? -11.003 -21.608 7.853 1.00 98.62 183 GLY A O 1
ATOM 1299 N N . ALA A 1 184 ? -10.298 -20.711 5.923 1.00 98.31 184 ALA A N 1
ATOM 1300 C CA . ALA A 1 184 ? -9.250 -21.693 5.655 1.00 98.31 184 ALA A CA 1
ATOM 1301 C C . ALA A 1 184 ? -7.851 -21.101 5.891 1.00 98.31 184 ALA A C 1
ATOM 1303 O O . ALA A 1 184 ? -7.689 -19.881 5.964 1.00 98.31 184 ALA A O 1
ATOM 1304 N N . THR A 1 185 ? -6.840 -21.970 5.941 1.00 98.44 185 THR A N 1
ATOM 1305 C CA . THR A 1 185 ? -5.405 -21.619 5.990 1.00 98.44 185 THR A CA 1
ATOM 1306 C C . THR A 1 185 ? -4.616 -22.163 4.790 1.00 98.44 185 THR A C 1
ATOM 1308 O O . THR A 1 185 ? -3.391 -22.236 4.803 1.00 98.44 185 THR A O 1
ATOM 1311 N N . VAL A 1 186 ? -5.327 -22.549 3.727 1.00 98.50 186 VAL A N 1
ATOM 1312 C CA . VAL A 1 186 ? -4.750 -23.087 2.486 1.00 98.50 186 VAL A CA 1
ATOM 1313 C C . VAL A 1 186 ? -4.689 -21.994 1.426 1.00 98.50 186 VAL A C 1
ATOM 1315 O O . VAL A 1 186 ? -5.638 -21.214 1.286 1.00 98.50 186 VAL A O 1
ATOM 1318 N N . ASN A 1 187 ? -3.567 -21.925 0.708 1.00 98.81 187 ASN A N 1
ATOM 1319 C CA . ASN A 1 187 ? -3.360 -20.990 -0.397 1.00 98.81 187 ASN A CA 1
ATOM 1320 C C . ASN A 1 187 ? -4.439 -21.157 -1.473 1.00 98.81 187 ASN A C 1
ATOM 1322 O O . ASN A 1 187 ? -4.938 -22.257 -1.701 1.00 98.81 187 ASN A O 1
ATOM 1326 N N . ALA A 1 188 ? -4.766 -20.077 -2.178 1.00 98.75 188 ALA A N 1
ATOM 1327 C CA . ALA A 1 188 ? -5.743 -20.119 -3.260 1.00 98.75 188 ALA A CA 1
ATOM 1328 C C . ALA A 1 188 ? -5.193 -19.420 -4.512 1.00 98.75 188 ALA A C 1
ATOM 1330 O O . ALA A 1 188 ? -5.077 -18.195 -4.503 1.00 98.75 188 ALA A O 1
ATOM 1331 N N . PRO A 1 189 ? -4.916 -20.137 -5.618 1.00 98.75 189 PRO A N 1
ATOM 1332 C CA . PRO A 1 189 ? -4.456 -19.524 -6.869 1.00 98.75 189 PRO A CA 1
ATOM 1333 C C . PRO A 1 189 ? -5.586 -18.832 -7.654 1.00 98.75 189 PRO A C 1
ATOM 1335 O O . PRO A 1 189 ? -5.383 -18.365 -8.776 1.00 98.75 189 PRO A O 1
ATOM 1338 N N . LEU A 1 190 ? -6.787 -18.764 -7.069 1.00 98.81 190 LEU A N 1
ATOM 1339 C CA . LEU A 1 190 ? -7.972 -18.094 -7.589 1.00 98.81 190 LEU A CA 1
ATOM 1340 C C . LEU A 1 190 ? -8.651 -17.262 -6.485 1.00 98.81 190 LEU A C 1
ATOM 1342 O O . LEU A 1 190 ? -8.599 -17.644 -5.315 1.00 98.81 190 LEU A O 1
ATOM 1346 N N . PRO A 1 191 ? -9.335 -16.151 -6.831 1.00 98.81 191 PRO A N 1
ATOM 1347 C CA . PRO A 1 191 ? -10.082 -15.330 -5.875 1.00 98.81 191 PRO A CA 1
ATOM 1348 C C . PRO A 1 191 ? -11.163 -16.098 -5.102 1.00 98.81 191 PRO A C 1
ATOM 1350 O O . PRO A 1 191 ? -12.208 -16.450 -5.655 1.00 98.81 191 PRO A O 1
ATOM 1353 N N . VAL A 1 192 ? -10.971 -16.237 -3.789 1.00 98.88 192 VAL A N 1
ATOM 1354 C CA . VAL A 1 192 ? -11.957 -16.768 -2.837 1.00 98.88 192 VAL A CA 1
ATOM 1355 C C . VAL A 1 192 ? -12.745 -15.647 -2.166 1.00 98.88 192 VAL A C 1
ATOM 1357 O O . VAL A 1 192 ? -12.257 -14.531 -1.984 1.00 98.88 192 VAL A O 1
ATOM 1360 N N . GLN A 1 193 ? -13.997 -15.927 -1.808 1.00 98.75 193 GLN A N 1
ATOM 1361 C CA . GLN A 1 193 ? -14.866 -14.977 -1.115 1.00 98.75 193 GLN A CA 1
ATOM 1362 C C . GLN A 1 193 ? -14.440 -14.830 0.351 1.00 98.75 193 GLN A C 1
ATOM 1364 O O . GLN A 1 193 ? -14.324 -15.819 1.067 1.00 98.75 193 GLN A O 1
ATOM 1369 N N . VAL A 1 194 ? -14.267 -13.589 0.817 1.00 98.88 194 VAL A N 1
ATOM 1370 C CA . VAL A 1 194 ? -13.987 -13.320 2.235 1.00 98.88 194 VAL A CA 1
ATOM 1371 C C . VAL A 1 194 ? -15.259 -13.545 3.060 1.00 98.88 194 VAL A C 1
ATOM 1373 O O . VAL A 1 194 ? -16.330 -13.031 2.702 1.00 98.88 194 VAL A O 1
ATOM 1376 N N . SER A 1 195 ? -15.138 -14.284 4.167 1.00 98.69 195 SER A N 1
ATOM 1377 C CA . SER A 1 195 ? -16.259 -14.669 5.029 1.00 98.69 195 SER A CA 1
ATOM 1378 C C . SER A 1 195 ? -16.967 -13.443 5.615 1.00 98.69 195 SER A C 1
ATOM 1380 O O . SER A 1 195 ? -16.339 -12.494 6.089 1.00 98.69 195 SER A O 1
ATOM 1382 N N . GLY A 1 196 ? -18.300 -13.417 5.522 1.00 98.19 196 GLY A N 1
ATOM 1383 C CA . GLY A 1 196 ? -19.137 -12.326 6.038 1.00 98.19 196 GLY A CA 1
ATOM 1384 C C . GLY A 1 196 ? -18.995 -10.967 5.329 1.00 98.19 196 GLY A C 1
ATOM 1385 O O . GLY A 1 196 ? -19.642 -10.003 5.741 1.00 98.19 196 GLY A O 1
ATOM 1386 N N . LEU A 1 197 ? -18.185 -10.855 4.266 1.00 98.50 197 LEU A N 1
ATOM 1387 C CA . LEU A 1 197 ? -17.922 -9.608 3.527 1.00 98.50 197 LEU A CA 1
ATOM 1388 C C . LEU A 1 197 ? -18.405 -9.672 2.065 1.00 98.50 197 LEU A C 1
ATOM 1390 O O . LEU A 1 197 ? -17.693 -9.309 1.125 1.00 98.50 197 LEU A O 1
ATOM 1394 N N . THR A 1 198 ? -19.652 -10.106 1.874 1.00 98.19 198 THR A N 1
ATOM 1395 C CA . THR A 1 198 ? -20.306 -10.254 0.557 1.00 98.19 198 THR A CA 1
ATOM 1396 C C . THR A 1 198 ? -20.875 -8.947 -0.009 1.00 98.19 198 THR A C 1
ATOM 1398 O O . THR A 1 198 ? -21.213 -8.872 -1.188 1.00 98.19 198 THR A O 1
ATOM 1401 N N . LYS A 1 199 ? -20.985 -7.895 0.811 1.00 98.19 199 LYS A N 1
ATOM 1402 C CA . LYS A 1 199 ? -21.473 -6.560 0.429 1.00 98.19 199 LYS A CA 1
ATOM 1403 C C . LYS A 1 199 ? -20.938 -5.489 1.380 1.00 98.19 199 LYS A C 1
ATOM 1405 O O . LYS A 1 199 ? -20.395 -5.795 2.438 1.00 98.19 199 LYS A O 1
ATOM 1410 N N . LYS A 1 200 ? -21.151 -4.213 1.030 1.00 98.19 200 LYS A N 1
ATOM 1411 C CA . LYS A 1 200 ? -20.826 -3.036 1.868 1.00 98.19 200 LYS A CA 1
ATOM 1412 C C . LYS A 1 200 ? -19.337 -2.889 2.233 1.00 98.19 200 LYS A C 1
ATOM 1414 O O . LYS A 1 200 ? -19.002 -2.134 3.146 1.00 98.19 200 LYS A O 1
ATOM 1419 N N . VAL A 1 201 ? -18.425 -3.526 1.497 1.00 98.75 201 VAL A N 1
ATOM 1420 C CA . VAL A 1 201 ? -16.988 -3.241 1.596 1.00 98.75 201 VAL A CA 1
ATOM 1421 C C . VAL A 1 201 ? -16.645 -2.023 0.734 1.00 98.75 201 VAL A C 1
ATOM 1423 O O . VAL A 1 201 ? -17.074 -1.895 -0.423 1.00 98.75 201 VAL A O 1
ATOM 1426 N N . LYS A 1 202 ? -15.893 -1.091 1.323 1.00 98.44 202 LYS A N 1
ATOM 1427 C CA . LYS A 1 202 ? -15.352 0.100 0.661 1.00 98.44 202 LYS A CA 1
ATOM 1428 C C . LYS A 1 202 ? -13.991 -0.211 0.037 1.00 98.44 202 LYS A C 1
ATOM 1430 O O . LYS A 1 202 ? -13.821 0.044 -1.151 1.00 98.44 202 LYS A O 1
ATOM 1435 N N . SER A 1 203 ? -13.073 -0.784 0.812 1.00 98.44 203 SER A N 1
ATOM 1436 C CA . SER A 1 203 ? -11.729 -1.171 0.366 1.00 98.44 203 SER A CA 1
ATOM 1437 C C . SER A 1 203 ? -11.149 -2.301 1.220 1.00 98.44 203 SER A C 1
ATOM 1439 O O . SER A 1 203 ? -11.569 -2.496 2.363 1.00 98.44 203 SER A O 1
ATOM 1441 N N . THR A 1 204 ? -10.172 -3.012 0.661 1.00 98.62 204 THR A N 1
ATOM 1442 C CA . THR A 1 204 ? -9.281 -3.950 1.359 1.00 98.62 204 THR A CA 1
ATOM 1443 C C . THR A 1 204 ? -7.865 -3.385 1.395 1.00 98.62 204 THR A C 1
ATOM 1445 O O . THR A 1 204 ? -7.514 -2.551 0.562 1.00 98.62 204 THR A O 1
ATOM 1448 N N . ASN A 1 205 ? -7.069 -3.805 2.375 1.00 98.31 205 ASN A N 1
ATOM 1449 C CA . ASN A 1 205 ? -5.664 -3.444 2.522 1.00 98.31 205 ASN A CA 1
ATOM 1450 C C . ASN A 1 205 ? -4.922 -4.672 3.038 1.00 98.31 205 ASN A C 1
ATOM 1452 O O . ASN A 1 205 ? -5.280 -5.195 4.091 1.00 98.31 205 ASN A O 1
ATOM 1456 N N . ALA A 1 206 ? -3.944 -5.135 2.273 1.00 98.25 206 ALA A N 1
ATOM 1457 C CA . ALA A 1 206 ? -3.178 -6.339 2.547 1.00 98.25 206 ALA A CA 1
ATOM 1458 C C . ALA A 1 206 ? -1.764 -5.943 2.992 1.00 98.25 206 ALA A C 1
ATOM 1460 O O . ALA A 1 206 ? -1.158 -5.083 2.362 1.00 98.25 206 ALA A O 1
ATOM 1461 N N . GLY A 1 207 ? -1.289 -6.536 4.086 1.00 98.06 207 GLY A N 1
ATOM 1462 C CA . GLY A 1 207 ? 0.078 -6.396 4.594 1.00 98.06 207 GLY A CA 1
ATOM 1463 C C . GLY A 1 207 ? 0.928 -7.633 4.295 1.00 98.06 207 GLY A C 1
ATOM 1464 O O . GLY A 1 207 ? 0.705 -8.308 3.290 1.00 98.06 207 GLY A O 1
ATOM 1465 N N . TYR A 1 208 ? 1.868 -7.974 5.183 1.00 97.56 208 TYR A N 1
ATOM 1466 C CA . TYR A 1 208 ? 2.713 -9.171 5.046 1.00 97.56 208 TYR A CA 1
ATOM 1467 C C . TYR A 1 208 ? 1.892 -10.467 5.104 1.00 97.56 208 TYR A C 1
ATOM 1469 O O . TYR A 1 208 ? 1.803 -11.222 4.140 1.00 97.56 208 TYR A O 1
ATOM 1477 N N . GLY A 1 209 ? 1.253 -10.695 6.251 1.00 98.06 209 GLY A N 1
ATOM 1478 C CA . GLY A 1 209 ? 0.467 -11.896 6.543 1.00 98.06 209 GLY A CA 1
ATOM 1479 C C . GLY A 1 209 ? -0.917 -11.574 7.089 1.00 98.06 209 GLY A C 1
ATOM 1480 O O . GLY A 1 209 ? -1.562 -12.448 7.649 1.00 98.06 209 GLY A O 1
ATOM 1481 N N . HIS A 1 210 ? -1.370 -10.325 6.967 1.00 98.88 210 HIS A N 1
ATOM 1482 C CA . HIS A 1 210 ? -2.669 -9.874 7.460 1.00 98.88 210 HIS A CA 1
ATOM 1483 C C . HIS A 1 210 ? -3.408 -9.052 6.407 1.00 98.88 210 HIS A C 1
ATOM 1485 O O . HIS A 1 210 ? -2.807 -8.487 5.489 1.00 98.88 210 HIS A O 1
ATOM 1491 N N . THR A 1 211 ? -4.724 -8.972 6.554 1.00 98.94 211 THR A N 1
ATOM 1492 C CA . THR A 1 211 ? -5.596 -8.182 5.691 1.00 98.94 211 THR A CA 1
ATOM 1493 C C . THR A 1 211 ? -6.619 -7.457 6.539 1.00 98.94 211 THR A C 1
ATOM 1495 O O . THR A 1 211 ? -7.138 -7.992 7.515 1.00 98.94 211 THR A O 1
ATOM 1498 N N . CYS A 1 212 ? -6.965 -6.245 6.129 1.00 98.88 212 CYS A N 1
ATOM 1499 C CA . CYS A 1 212 ? -8.057 -5.498 6.716 1.00 98.88 212 CYS A CA 1
ATOM 1500 C C . CYS A 1 212 ? -9.024 -4.974 5.657 1.00 98.88 212 CYS A C 1
ATOM 1502 O O . CYS A 1 212 ? -8.638 -4.606 4.547 1.00 98.88 212 CYS A O 1
ATOM 1504 N N . ALA A 1 213 ? -10.293 -4.857 6.029 1.00 98.81 213 ALA A N 1
ATOM 1505 C CA . ALA A 1 213 ? -11.346 -4.257 5.230 1.00 98.81 213 ALA A CA 1
ATOM 1506 C C . ALA A 1 213 ? -11.939 -3.037 5.933 1.00 98.81 213 ALA A C 1
ATOM 1508 O O . ALA A 1 213 ? -12.294 -3.082 7.112 1.00 98.81 213 ALA A O 1
ATOM 1509 N N . LEU A 1 214 ? -12.137 -1.968 5.162 1.00 98.88 214 LEU A N 1
ATOM 1510 C CA . LEU A 1 214 ? -12.960 -0.831 5.547 1.00 98.88 214 LEU A CA 1
ATOM 1511 C C . LEU A 1 214 ? -14.350 -1.004 4.936 1.00 98.88 214 LEU A C 1
ATOM 1513 O O . LEU A 1 214 ? -14.501 -1.129 3.720 1.00 98.88 214 LEU A O 1
ATOM 1517 N N . THR A 1 215 ? -15.383 -0.982 5.768 1.00 98.75 215 THR A N 1
ATOM 1518 C CA . THR A 1 215 ? -16.783 -1.019 5.322 1.00 98.75 215 THR A CA 1
ATOM 1519 C C . THR A 1 215 ? -17.282 0.371 4.921 1.00 98.75 215 THR A C 1
ATOM 1521 O O . THR A 1 215 ? -16.728 1.393 5.330 1.00 98.75 215 THR A O 1
ATOM 1524 N N . THR A 1 216 ? -18.376 0.444 4.160 1.00 98.25 216 THR A N 1
ATOM 1525 C CA . THR A 1 216 ? -19.029 1.722 3.816 1.00 98.25 216 THR A CA 1
ATOM 1526 C C . THR A 1 216 ? -19.581 2.458 5.041 1.00 98.25 216 THR A C 1
ATOM 1528 O O . THR A 1 216 ? -19.690 3.678 5.011 1.00 98.25 216 THR A O 1
ATOM 1531 N N . ALA A 1 217 ? -19.847 1.747 6.142 1.00 98.31 217 ALA A N 1
ATOM 1532 C CA . ALA A 1 217 ? -20.242 2.322 7.431 1.00 98.31 217 ALA A CA 1
ATOM 1533 C C . ALA A 1 217 ? -19.060 2.895 8.247 1.00 98.31 217 ALA A C 1
ATOM 1535 O O . ALA A 1 217 ? -19.250 3.387 9.363 1.00 98.31 217 ALA A O 1
ATOM 1536 N N . GLY A 1 218 ? -17.830 2.800 7.727 1.00 98.44 218 GLY A N 1
ATOM 1537 C CA . GLY A 1 218 ? -16.618 3.275 8.392 1.00 98.44 218 GLY A CA 1
ATOM 1538 C C . GLY A 1 218 ? -16.082 2.340 9.479 1.00 98.44 218 GLY A C 1
ATOM 1539 O O . GLY A 1 218 ? -15.221 2.747 10.253 1.00 98.44 218 GLY A O 1
ATOM 1540 N N . LYS A 1 219 ? -16.580 1.102 9.579 1.00 98.56 219 LYS A N 1
ATOM 1541 C CA . LYS A 1 219 ? -16.032 0.075 10.481 1.00 98.56 219 LYS A CA 1
ATOM 1542 C C . LYS A 1 219 ? -14.870 -0.655 9.814 1.00 98.56 219 LYS A C 1
ATOM 1544 O O . LYS A 1 219 ? -14.952 -0.924 8.613 1.00 98.56 219 LYS A O 1
ATOM 1549 N N . VAL A 1 220 ? -13.848 -0.990 10.598 1.00 98.81 220 VAL A N 1
ATOM 1550 C CA . VAL A 1 220 ? -12.679 -1.760 10.158 1.00 98.81 220 VAL A CA 1
ATOM 1551 C C . VAL A 1 220 ? -12.758 -3.172 10.725 1.00 98.81 220 VAL A C 1
ATOM 1553 O O . VAL A 1 220 ? -13.081 -3.347 11.902 1.00 98.81 220 VAL A O 1
ATOM 1556 N N . LYS A 1 221 ? -12.466 -4.160 9.881 1.00 98.88 221 LYS A N 1
ATOM 1557 C CA . LYS A 1 221 ? -12.249 -5.547 10.292 1.00 98.88 221 LYS A CA 1
ATOM 1558 C C . LYS A 1 221 ? -10.900 -6.032 9.779 1.00 98.88 221 LYS A C 1
ATOM 1560 O O . LYS A 1 221 ? -10.587 -5.728 8.633 1.00 98.88 221 LYS A O 1
ATOM 1565 N N . CYS A 1 222 ? -10.151 -6.779 10.578 1.00 98.88 222 CYS A N 1
ATOM 1566 C CA . CYS A 1 222 ? -8.844 -7.327 10.222 1.00 98.88 222 CYS A CA 1
ATOM 1567 C C . CYS A 1 222 ? -8.789 -8.833 10.507 1.00 98.88 222 CYS A C 1
ATOM 1569 O O . CYS A 1 222 ? -9.516 -9.330 11.366 1.00 98.88 222 CYS A O 1
ATOM 1571 N N . TRP A 1 223 ? -7.971 -9.555 9.747 1.00 98.94 223 TRP A N 1
ATOM 1572 C CA . TRP A 1 223 ? -7.748 -10.996 9.869 1.00 98.94 223 TRP A CA 1
ATOM 1573 C C . TRP A 1 223 ? -6.368 -11.390 9.327 1.00 98.94 223 TRP A C 1
ATOM 1575 O O . TRP A 1 223 ? -5.696 -10.588 8.677 1.00 98.94 223 TRP A O 1
ATOM 1585 N N . GLY A 1 224 ? -5.960 -12.628 9.574 1.00 98.88 224 GLY A N 1
ATOM 1586 C CA . GLY A 1 224 ? -4.653 -13.179 9.245 1.00 98.88 224 GL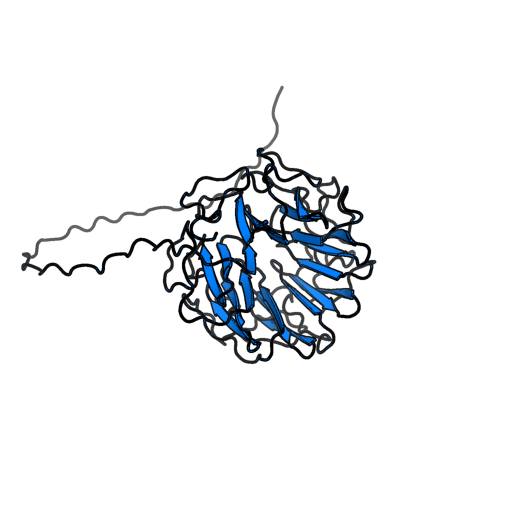Y A CA 1
ATOM 1587 C C . GLY A 1 224 ? -3.734 -13.250 10.464 1.00 98.88 224 GLY A C 1
ATOM 1588 O O . GLY A 1 224 ? -4.178 -13.493 11.588 1.00 98.88 224 GLY A O 1
ATOM 1589 N N . ASP A 1 225 ? -2.451 -13.007 10.217 1.00 98.81 225 ASP A N 1
ATOM 1590 C CA . ASP A 1 225 ? -1.393 -12.942 11.217 1.00 98.81 225 ASP A CA 1
ATOM 1591 C C . ASP A 1 225 ? -1.583 -11.777 12.196 1.00 98.81 225 ASP A C 1
ATOM 1593 O O . ASP A 1 225 ? -1.915 -10.656 11.805 1.00 98.81 225 ASP A O 1
ATOM 1597 N N . ASN A 1 226 ? -1.334 -12.041 13.473 1.00 98.69 226 ASN A N 1
ATOM 1598 C CA . ASN A 1 226 ? -1.501 -11.106 14.575 1.00 98.69 226 ASN A CA 1
ATOM 1599 C C . ASN A 1 226 ? -0.339 -11.161 15.574 1.00 98.69 226 ASN A C 1
ATOM 1601 O O . ASN A 1 226 ? -0.486 -10.720 16.718 1.00 98.69 226 ASN A O 1
ATOM 1605 N N . PHE A 1 227 ? 0.816 -11.688 15.165 1.00 98.62 227 PHE A N 1
ATOM 1606 C CA . PHE A 1 227 ? 1.955 -11.883 16.058 1.00 98.62 227 PHE A CA 1
ATOM 1607 C C . PHE A 1 227 ? 2.360 -10.593 16.791 1.00 98.62 227 PHE A C 1
ATOM 1609 O O . PHE A 1 227 ? 2.595 -10.605 17.997 1.00 98.62 227 PHE A O 1
ATOM 1616 N N . TYR A 1 228 ? 2.319 -9.445 16.112 1.00 98.62 228 TYR A N 1
ATOM 1617 C CA . TYR A 1 228 ? 2.633 -8.129 16.680 1.00 98.62 228 TYR A CA 1
ATOM 1618 C C . TYR A 1 228 ? 1.400 -7.321 17.109 1.00 98.62 228 TYR A C 1
ATOM 1620 O O . TYR A 1 228 ? 1.530 -6.164 17.510 1.00 98.62 228 TYR A O 1
ATOM 1628 N N . GLY A 1 229 ? 0.199 -7.898 17.032 1.00 98.69 229 GLY A N 1
ATOM 1629 C CA . GLY A 1 229 ? -1.049 -7.194 17.316 1.00 98.69 229 GLY A CA 1
ATOM 1630 C C . GLY A 1 229 ? -1.583 -6.383 16.130 1.00 98.69 229 GLY A C 1
ATOM 1631 O O . GLY A 1 229 ? -2.421 -5.501 16.320 1.00 98.69 229 GLY A O 1
ATOM 1632 N N . GLN A 1 230 ? -1.103 -6.640 14.907 1.00 98.62 230 GLN A N 1
ATOM 1633 C CA . GLN A 1 230 ? -1.445 -5.896 13.688 1.00 98.62 230 GLN A CA 1
ATOM 1634 C C . GLN A 1 230 ? -2.920 -5.999 13.271 1.00 98.62 230 GLN A C 1
ATOM 1636 O O . GLN A 1 230 ? -3.388 -5.187 12.472 1.00 98.62 230 GLN A O 1
ATOM 1641 N N . LEU A 1 231 ? -3.692 -6.921 13.855 1.00 98.81 231 LEU A N 1
ATOM 1642 C CA . LEU A 1 231 ? -5.145 -6.952 13.677 1.00 98.81 231 LEU A CA 1
ATOM 1643 C C . LEU A 1 231 ? -5.872 -5.925 14.551 1.00 98.81 231 LEU A C 1
ATOM 1645 O O . LEU A 1 231 ? -7.009 -5.564 14.255 1.00 98.81 231 LEU A O 1
ATOM 1649 N N . GLY A 1 232 ? -5.232 -5.427 15.612 1.00 98.69 232 GLY A N 1
ATOM 1650 C CA . GLY A 1 232 ? -5.816 -4.422 16.499 1.00 98.69 232 GLY A CA 1
ATOM 1651 C C . GLY A 1 232 ? -6.964 -4.964 17.355 1.00 98.69 232 GLY A C 1
ATOM 1652 O O . GLY A 1 232 ? -7.843 -4.201 17.750 1.00 98.69 232 GLY A O 1
ATOM 1653 N N . THR A 1 233 ? -6.992 -6.274 17.604 1.00 98.62 233 THR A N 1
ATOM 1654 C CA . THR A 1 233 ? -8.040 -7.010 18.338 1.00 98.62 233 THR A CA 1
ATOM 1655 C C . THR A 1 233 ? -7.804 -7.062 19.851 1.00 98.62 233 THR A C 1
ATOM 1657 O O . THR A 1 233 ? -8.481 -7.806 20.554 1.00 98.62 233 THR A O 1
ATOM 1660 N N . ASN A 1 234 ? -6.854 -6.275 20.365 1.00 98.50 234 ASN A N 1
ATOM 1661 C CA . ASN A 1 234 ? -6.424 -6.263 21.766 1.00 98.50 234 ASN A CA 1
ATOM 1662 C C . ASN A 1 234 ? -5.847 -7.605 22.265 1.00 98.50 234 ASN A C 1
ATOM 1664 O O . ASN A 1 234 ? -5.864 -7.903 23.454 1.00 98.50 234 ASN A O 1
ATOM 1668 N N . ASN A 1 235 ? -5.319 -8.419 21.352 1.00 98.38 235 ASN A N 1
ATOM 1669 C CA . ASN A 1 235 ? -4.607 -9.668 21.621 1.00 98.38 235 ASN A CA 1
ATOM 1670 C C . ASN A 1 235 ? -3.573 -9.925 20.503 1.00 98.38 235 ASN A C 1
ATOM 1672 O O . ASN A 1 235 ? -3.387 -9.067 19.639 1.00 98.38 235 ASN A O 1
ATOM 1676 N N . ASN A 1 236 ? -2.902 -11.081 20.532 1.00 98.44 236 ASN A N 1
ATOM 1677 C CA . ASN A 1 236 ? -1.935 -11.517 19.510 1.00 98.44 236 ASN A CA 1
ATOM 1678 C C . ASN A 1 236 ? -2.385 -12.790 18.774 1.00 98.44 236 ASN A C 1
ATOM 1680 O O . ASN A 1 236 ? -1.569 -13.519 18.221 1.00 98.44 236 ASN A O 1
ATOM 1684 N N . THR A 1 237 ? -3.680 -13.101 18.803 1.00 98.50 237 THR A N 1
ATOM 1685 C CA . THR A 1 237 ? -4.205 -14.343 18.231 1.00 98.50 237 THR A CA 1
ATOM 1686 C C . THR A 1 237 ? -4.529 -14.147 16.757 1.00 98.50 237 THR A C 1
ATOM 1688 O O . THR A 1 237 ? -5.245 -13.205 16.403 1.00 98.50 237 THR A O 1
ATOM 1691 N N . ASN A 1 238 ? -4.010 -15.032 15.905 1.00 98.69 238 ASN A N 1
ATOM 1692 C CA . ASN A 1 238 ? -4.355 -15.080 14.486 1.00 98.69 238 ASN A CA 1
ATOM 1693 C C . ASN A 1 238 ? -5.831 -15.456 14.328 1.00 98.69 238 ASN A C 1
ATOM 1695 O O . ASN A 1 238 ? -6.348 -16.295 15.065 1.00 98.69 238 ASN A O 1
ATOM 1699 N N . VAL A 1 239 ? -6.511 -14.869 13.347 1.00 98.69 239 VAL A N 1
ATOM 1700 C CA . VAL A 1 239 ? -7.894 -15.240 13.009 1.00 98.69 239 VAL A CA 1
ATOM 1701 C C . VAL A 1 239 ? -8.029 -15.365 11.502 1.00 98.69 239 VAL A C 1
ATOM 1703 O O . VAL A 1 239 ? -7.590 -14.499 10.758 1.00 98.69 239 VAL A O 1
ATOM 1706 N N . ASN A 1 240 ? -8.662 -16.432 11.029 1.00 98.56 240 ASN A N 1
ATOM 1707 C CA . ASN A 1 240 ? -8.817 -16.724 9.598 1.00 98.56 240 ASN A CA 1
ATOM 1708 C C . ASN A 1 240 ? -10.145 -16.208 9.008 1.00 98.56 240 ASN A C 1
ATOM 1710 O O . ASN A 1 240 ? -10.498 -16.523 7.870 1.00 98.56 240 ASN A O 1
ATOM 1714 N N . THR A 1 241 ? -10.884 -15.399 9.772 1.00 98.75 241 THR A N 1
ATOM 1715 C CA . THR A 1 241 ? -12.076 -14.670 9.327 1.00 98.75 241 THR A CA 1
ATOM 1716 C C . THR A 1 241 ? -12.059 -13.230 9.862 1.00 98.75 241 THR A C 1
ATOM 1718 O O . THR A 1 241 ? -11.407 -12.962 10.874 1.00 98.75 241 THR A O 1
ATOM 1721 N N . PRO A 1 242 ? -12.743 -12.271 9.203 1.00 98.88 242 PRO A N 1
ATOM 1722 C CA . PRO A 1 242 ? -12.696 -10.858 9.589 1.00 98.88 242 PRO A CA 1
ATOM 1723 C C . PRO A 1 242 ? -13.183 -10.565 11.020 1.00 98.88 242 PRO A C 1
ATOM 1725 O O . PRO A 1 242 ? -14.388 -10.587 11.284 1.00 98.88 242 PRO A O 1
ATOM 1728 N N . ALA A 1 243 ? -12.273 -10.150 11.906 1.00 98.75 243 ALA A N 1
ATOM 1729 C CA . ALA A 1 243 ? -12.570 -9.710 13.271 1.00 98.75 243 ALA A CA 1
ATOM 1730 C C . ALA A 1 243 ? -12.631 -8.180 13.384 1.00 98.75 243 ALA A C 1
ATOM 1732 O O . ALA A 1 243 ? -11.950 -7.459 12.656 1.00 98.75 243 ALA A O 1
ATOM 1733 N N . ALA A 1 244 ? -13.467 -7.654 14.281 1.00 98.69 244 ALA A N 1
ATOM 1734 C CA . ALA A 1 244 ? -13.577 -6.212 14.493 1.00 98.69 244 ALA A CA 1
ATOM 1735 C C . ALA A 1 244 ? -12.336 -5.650 15.207 1.00 98.69 244 ALA A C 1
ATOM 1737 O O . ALA A 1 244 ? -11.845 -6.241 16.164 1.00 98.69 244 ALA A O 1
ATOM 1738 N N . VAL A 1 245 ? -11.873 -4.473 14.777 1.00 98.81 245 VAL A N 1
ATOM 1739 C CA . VAL A 1 245 ? -10.786 -3.760 15.465 1.00 98.81 245 VAL A CA 1
ATOM 1740 C C . VAL A 1 245 ? -11.302 -3.160 16.775 1.00 98.81 245 VAL A C 1
ATOM 1742 O O . VAL A 1 245 ? -12.335 -2.482 16.794 1.00 98.81 245 VAL A O 1
ATOM 1745 N N . TYR A 1 246 ? -10.562 -3.382 17.859 1.00 98.50 246 TYR A N 1
ATOM 1746 C CA . TYR A 1 246 ? -10.927 -2.986 19.214 1.00 98.50 246 TYR A CA 1
ATOM 1747 C C . TYR A 1 246 ? -11.001 -1.461 19.362 1.00 98.50 246 TYR A C 1
ATOM 1749 O O . TYR A 1 246 ? -10.051 -0.746 19.041 1.00 98.50 246 TYR A O 1
ATOM 1757 N N . ASN A 1 247 ? -12.144 -0.959 19.846 1.00 97.75 247 ASN A N 1
ATOM 1758 C CA . ASN A 1 247 ? -12.390 0.451 20.181 1.00 97.75 247 ASN A CA 1
ATOM 1759 C C . ASN A 1 247 ? -11.989 1.482 19.104 1.00 97.75 247 ASN A C 1
ATOM 1761 O O . ASN A 1 247 ? -11.715 2.647 19.405 1.00 97.75 247 ASN A O 1
ATOM 1765 N N . LEU A 1 248 ? -12.000 1.096 17.822 1.00 98.50 248 LEU A N 1
ATOM 1766 C CA . LEU A 1 248 ? -11.700 2.020 16.731 1.00 98.50 248 LEU A CA 1
ATOM 1767 C C . LEU A 1 248 ? -12.939 2.838 16.340 1.00 98.50 248 LEU A C 1
ATOM 1769 O O . LEU A 1 248 ? -13.967 2.309 15.902 1.00 98.50 248 LEU A O 1
ATOM 1773 N N . ALA A 1 249 ? -12.820 4.162 16.433 1.00 98.31 249 ALA A N 1
ATOM 1774 C CA . ALA A 1 249 ? -13.822 5.084 15.909 1.00 98.31 249 ALA A CA 1
ATOM 1775 C C . ALA A 1 249 ? -14.016 4.912 14.390 1.00 98.31 249 ALA A C 1
ATOM 1777 O O . ALA A 1 249 ? -13.117 4.463 13.672 1.00 98.31 249 ALA A O 1
ATOM 1778 N N . LYS A 1 250 ? -15.186 5.323 13.875 1.00 98.69 250 LYS A N 1
ATOM 1779 C CA . LYS A 1 250 ? -15.472 5.260 12.432 1.00 98.69 250 LYS A CA 1
ATOM 1780 C C . LYS A 1 250 ? -14.330 5.899 11.640 1.00 98.69 250 LYS A C 1
ATOM 1782 O O . LYS A 1 250 ? -13.870 6.994 11.963 1.00 98.69 250 LYS A O 1
ATOM 1787 N N . SER A 1 251 ? -13.884 5.204 10.604 1.00 98.75 251 SER A N 1
ATOM 1788 C CA . SER A 1 251 ? -12.732 5.575 9.789 1.00 98.75 251 SER A CA 1
ATOM 1789 C C . SER A 1 251 ? -13.144 5.911 8.365 1.00 98.75 251 SER A C 1
ATOM 1791 O O . SER A 1 251 ? -14.065 5.316 7.807 1.00 98.75 251 SER A O 1
ATOM 1793 N N . LYS A 1 252 ? -12.474 6.903 7.775 1.00 98.12 252 LYS A N 1
ATOM 1794 C CA . LYS A 1 252 ? -12.694 7.312 6.379 1.00 98.12 252 LYS A CA 1
ATOM 1795 C C . LYS A 1 252 ? -11.744 6.603 5.414 1.00 98.12 252 LYS A C 1
ATOM 1797 O O . LYS A 1 252 ? -12.113 6.397 4.253 1.00 98.12 252 LYS A O 1
ATOM 1802 N N . SER A 1 253 ? -10.567 6.212 5.896 1.00 98.00 253 SER A N 1
ATOM 1803 C CA . SER A 1 253 ? -9.537 5.484 5.157 1.00 98.00 253 SER A CA 1
ATOM 1804 C C . SER A 1 253 ? -8.658 4.681 6.113 1.00 98.00 253 SER A C 1
ATOM 1806 O O . SER A 1 253 ? -8.645 4.928 7.321 1.00 98.00 253 SER A O 1
ATOM 1808 N N . MET A 1 254 ? -7.937 3.713 5.559 1.00 97.44 254 MET A N 1
ATOM 1809 C CA . MET A 1 254 ? -6.939 2.928 6.271 1.00 97.44 254 MET A CA 1
ATOM 1810 C C . MET A 1 254 ? -5.920 2.338 5.291 1.00 97.44 254 MET A C 1
ATOM 1812 O O . MET A 1 254 ? -6.205 2.294 4.092 1.00 97.44 254 MET A O 1
ATOM 1816 N N . LYS A 1 255 ? -4.790 1.866 5.816 1.00 97.88 255 LYS A N 1
ATOM 1817 C CA . LYS A 1 255 ? -3.741 1.130 5.108 1.00 97.88 255 LYS A CA 1
ATOM 1818 C C . LYS A 1 255 ? -3.106 0.105 6.051 1.00 97.88 255 LYS A C 1
ATOM 1820 O O . LYS A 1 255 ? -2.949 0.385 7.238 1.00 97.88 255 LYS A O 1
ATOM 1825 N N . ALA A 1 256 ? -2.752 -1.050 5.504 1.00 97.38 256 ALA A N 1
ATOM 1826 C CA . ALA A 1 256 ? -1.888 -2.029 6.150 1.00 97.38 256 ALA A CA 1
ATOM 1827 C C . ALA A 1 256 ? -0.476 -1.828 5.586 1.00 97.38 256 ALA A C 1
ATOM 1829 O O . ALA A 1 256 ? -0.338 -1.696 4.371 1.00 97.38 256 ALA A O 1
ATOM 1830 N N . GLY A 1 257 ? 0.517 -1.732 6.464 1.00 96.06 257 GLY A N 1
ATOM 1831 C CA . GLY A 1 257 ? 1.927 -1.880 6.113 1.00 96.06 257 GLY A CA 1
ATOM 1832 C C . GLY A 1 257 ? 2.318 -3.350 6.221 1.00 96.06 257 GLY A C 1
ATOM 1833 O O . GLY A 1 257 ? 1.448 -4.222 6.291 1.00 96.06 257 GLY A O 1
ATOM 1834 N N . ALA A 1 258 ? 3.613 -3.651 6.304 1.00 96.06 258 ALA A N 1
ATOM 1835 C CA . ALA A 1 258 ? 4.054 -5.043 6.410 1.00 96.06 258 ALA A CA 1
ATOM 1836 C C . ALA A 1 258 ? 3.506 -5.712 7.687 1.00 96.06 258 ALA A C 1
ATOM 1838 O O . ALA A 1 258 ? 2.758 -6.691 7.621 1.00 96.06 258 ALA A O 1
ATOM 1839 N N . PHE A 1 259 ? 3.786 -5.113 8.847 1.00 97.94 259 PHE A N 1
ATOM 1840 C CA . PHE A 1 259 ? 3.427 -5.654 10.168 1.00 97.94 259 PHE A CA 1
ATOM 1841 C C . PHE A 1 259 ? 2.681 -4.656 11.060 1.00 97.94 259 PHE A C 1
ATOM 1843 O O . PHE A 1 259 ? 2.534 -4.869 12.263 1.00 97.94 259 PHE A O 1
ATOM 1850 N N . SER A 1 260 ? 2.227 -3.542 10.495 1.00 98.25 260 SER A N 1
ATOM 1851 C CA . SER A 1 260 ? 1.451 -2.522 11.194 1.00 98.25 260 SER A CA 1
ATOM 1852 C C . SER A 1 260 ? 0.223 -2.148 10.374 1.00 98.25 260 SER A C 1
ATOM 1854 O O . SER A 1 260 ? 0.179 -2.336 9.160 1.00 98.25 260 SER A O 1
ATOM 1856 N N . THR A 1 261 ? -0.798 -1.613 11.030 1.00 98.81 261 THR A N 1
ATOM 1857 C CA . THR A 1 261 ? -1.975 -1.061 10.361 1.00 98.81 261 THR A CA 1
ATOM 1858 C C . THR A 1 261 ? -2.240 0.334 10.888 1.00 98.81 261 THR A C 1
ATOM 1860 O O . THR A 1 261 ? -2.147 0.595 12.087 1.00 98.81 261 THR A O 1
ATOM 1863 N N . CYS A 1 262 ? -2.607 1.234 9.980 1.00 98.81 262 CYS A N 1
ATOM 1864 C CA . CYS A 1 262 ? -2.983 2.596 10.304 1.00 98.81 262 CYS A CA 1
ATOM 1865 C C . CYS A 1 262 ? -4.343 2.955 9.700 1.00 98.81 262 CYS A C 1
ATOM 1867 O O . CYS A 1 262 ? -4.660 2.627 8.556 1.00 98.81 262 CYS A O 1
ATOM 1869 N N . ALA A 1 263 ? -5.146 3.699 10.452 1.00 98.69 263 ALA A N 1
ATOM 1870 C CA . ALA A 1 263 ? -6.432 4.225 10.025 1.00 98.69 263 ALA A CA 1
ATOM 1871 C C . ALA A 1 263 ? -6.508 5.735 10.239 1.00 98.69 263 ALA A C 1
ATOM 1873 O O . ALA A 1 263 ? -5.919 6.290 11.169 1.00 98.69 263 ALA A O 1
ATOM 1874 N N . ILE A 1 264 ? -7.292 6.399 9.392 1.00 98.81 264 ILE A N 1
ATOM 1875 C CA . ILE A 1 264 ? -7.687 7.786 9.601 1.00 98.81 264 ILE A CA 1
ATOM 1876 C C . ILE A 1 264 ? -9.167 7.797 9.951 1.00 98.81 264 ILE A C 1
ATOM 1878 O O . ILE A 1 264 ? -10.031 7.444 9.140 1.00 98.81 264 ILE A O 1
ATOM 1882 N N . THR A 1 265 ? -9.458 8.242 11.167 1.00 98.75 265 THR A N 1
ATOM 1883 C CA . THR A 1 265 ? -10.828 8.397 11.661 1.00 98.75 265 THR A CA 1
ATOM 1884 C C . THR A 1 265 ? -11.598 9.434 10.833 1.00 98.75 265 THR A C 1
ATOM 1886 O O . THR A 1 265 ? -11.010 10.298 10.174 1.00 98.75 265 THR A O 1
ATOM 1889 N N . THR A 1 266 ? -12.929 9.409 10.874 1.00 98.19 266 THR A N 1
ATOM 1890 C CA . THR A 1 266 ? -13.766 10.437 10.228 1.00 98.19 266 THR A CA 1
ATOM 1891 C C . THR A 1 266 ? -13.507 11.837 10.790 1.00 98.19 266 THR A C 1
ATOM 1893 O O . THR A 1 266 ? -13.592 12.808 10.046 1.00 98.19 266 THR A O 1
ATOM 1896 N N . LYS A 1 267 ? -13.076 11.938 12.057 1.00 97.88 267 LYS A N 1
ATOM 1897 C CA . LYS A 1 267 ? -12.611 13.185 12.697 1.00 97.88 267 LYS A CA 1
ATOM 1898 C C . LYS A 1 267 ? -11.206 13.628 12.244 1.00 97.88 267 LYS A C 1
ATOM 1900 O O . LYS A 1 267 ? -10.720 14.678 12.651 1.00 97.88 267 LYS A O 1
ATOM 1905 N N . GLY A 1 268 ? -10.538 12.849 11.391 1.00 97.81 268 GLY A N 1
ATOM 1906 C CA . GLY A 1 268 ? -9.238 13.187 10.809 1.00 97.81 268 GLY A CA 1
ATOM 1907 C C . GLY A 1 268 ? -8.026 12.891 11.694 1.00 97.81 268 GLY A C 1
ATOM 1908 O O . GLY A 1 268 ? -6.948 13.385 11.372 1.00 97.81 268 GLY A O 1
ATOM 1909 N N . ALA A 1 269 ? -8.190 12.122 12.774 1.00 98.56 269 ALA A N 1
ATOM 1910 C CA . ALA A 1 269 ? -7.092 11.617 13.604 1.00 98.56 269 ALA A CA 1
ATOM 1911 C C . ALA A 1 269 ? -6.450 10.371 12.978 1.00 98.56 269 ALA A C 1
ATOM 1913 O O . ALA A 1 269 ? -7.191 9.493 12.520 1.00 98.56 269 ALA A O 1
ATOM 1914 N N . ALA A 1 270 ? -5.120 10.271 13.021 1.00 98.75 270 ALA A N 1
ATOM 1915 C CA . ALA A 1 270 ? -4.392 9.044 12.704 1.00 98.75 270 ALA A CA 1
ATOM 1916 C C . ALA A 1 270 ? -4.341 8.103 13.918 1.00 98.75 270 ALA A C 1
ATOM 1918 O O . ALA A 1 270 ? -4.082 8.531 15.048 1.00 98.75 270 ALA A O 1
ATOM 1919 N N . LYS A 1 271 ? -4.590 6.818 13.667 1.00 98.88 271 LYS A N 1
ATOM 1920 C CA . LYS A 1 271 ? -4.453 5.729 14.634 1.00 98.88 271 LYS A CA 1
ATOM 1921 C C . LYS A 1 271 ? -3.617 4.612 14.023 1.00 98.88 271 LYS A C 1
ATOM 1923 O O . LYS A 1 271 ? -3.947 4.205 12.916 1.00 98.88 271 LYS A O 1
ATOM 1928 N N . CYS A 1 272 ? -2.602 4.114 14.725 1.00 98.81 272 CYS A N 1
ATOM 1929 C CA . CYS A 1 272 ? -1.734 3.031 14.250 1.00 98.81 272 CYS A CA 1
ATOM 1930 C C . CYS A 1 272 ? -1.538 1.949 15.322 1.00 98.81 272 CYS A C 1
ATOM 1932 O O . CYS A 1 272 ? -1.569 2.242 16.523 1.00 98.81 272 CYS A O 1
ATOM 1934 N N . TRP A 1 273 ? -1.375 0.700 14.888 1.00 98.88 273 TRP A N 1
ATOM 1935 C CA . TRP A 1 273 ? -1.157 -0.471 15.743 1.00 98.88 273 TRP A CA 1
ATOM 1936 C C . TRP A 1 273 ? -0.344 -1.561 15.029 1.00 98.88 273 TRP A C 1
ATOM 1938 O O . TRP A 1 273 ? -0.122 -1.477 13.822 1.00 98.88 273 TRP A O 1
ATOM 1948 N N . GLY A 1 274 ? 0.102 -2.574 15.771 1.00 98.81 274 GLY A N 1
ATOM 1949 C CA . GLY A 1 274 ? 0.986 -3.644 15.309 1.00 98.81 274 GLY A CA 1
ATOM 1950 C C . GLY A 1 274 ? 2.445 -3.446 15.725 1.00 98.81 274 GLY A C 1
ATOM 1951 O O . GLY A 1 274 ? 2.734 -2.937 16.813 1.00 98.81 274 GLY A O 1
ATOM 1952 N N . TYR A 1 275 ? 3.361 -3.856 14.849 1.00 98.75 275 TYR A N 1
ATOM 1953 C CA . TYR A 1 275 ? 4.807 -3.802 15.062 1.00 98.75 275 TYR A CA 1
ATOM 1954 C C . TYR A 1 275 ? 5.327 -2.363 15.207 1.00 98.75 275 TYR A C 1
ATOM 1956 O O . TYR A 1 275 ? 4.882 -1.453 14.506 1.00 98.75 275 TYR A O 1
ATOM 1964 N N . ASN A 1 276 ? 6.276 -2.162 16.127 1.00 98.56 276 ASN A N 1
ATOM 1965 C CA . ASN A 1 276 ? 6.761 -0.832 16.522 1.00 98.56 276 ASN A CA 1
ATOM 1966 C C . ASN A 1 276 ? 8.243 -0.785 16.943 1.00 98.56 276 ASN A C 1
ATOM 1968 O O . ASN A 1 276 ? 8.648 0.164 17.607 1.00 98.56 276 ASN A O 1
ATOM 1972 N N . ALA A 1 277 ? 9.058 -1.791 16.611 1.00 98.31 277 ALA A N 1
ATOM 1973 C CA . ALA A 1 277 ? 10.441 -1.840 17.108 1.00 98.31 277 ALA A CA 1
ATOM 1974 C C . ALA A 1 277 ? 11.314 -0.658 16.641 1.00 98.31 277 ALA A C 1
ATOM 1976 O O . ALA A 1 277 ? 12.308 -0.355 17.289 1.00 98.31 277 ALA A O 1
ATOM 1977 N N . ASN A 1 278 ? 10.916 0.031 15.566 1.00 97.94 278 ASN A N 1
ATOM 1978 C CA . ASN A 1 278 ? 11.605 1.203 15.014 1.00 97.94 278 ASN A CA 1
ATOM 1979 C C . ASN A 1 278 ? 10.815 2.498 15.265 1.00 97.94 278 ASN A C 1
ATOM 1981 O O . ASN A 1 278 ? 11.141 3.552 14.733 1.00 97.94 278 ASN A O 1
ATOM 1985 N N . GLY A 1 279 ? 9.735 2.438 16.050 1.00 98.25 279 GLY A N 1
ATOM 1986 C CA . GLY A 1 279 ? 8.869 3.585 16.309 1.00 98.25 279 GLY A CA 1
ATOM 1987 C C . GLY A 1 279 ? 7.892 3.901 15.175 1.00 98.25 279 GLY A C 1
ATOM 1988 O O . GLY A 1 279 ? 7.310 4.985 15.172 1.00 98.25 279 GLY A O 1
ATOM 1989 N N . GLN A 1 280 ? 7.667 2.984 14.223 1.00 97.81 280 GLN A N 1
ATOM 1990 C CA . GLN A 1 280 ? 6.811 3.193 13.044 1.00 97.81 280 GLN A CA 1
ATOM 1991 C C . GLN A 1 280 ? 5.316 3.396 13.343 1.00 97.81 280 GLN A C 1
ATOM 1993 O O . GLN A 1 280 ? 4.555 3.750 12.438 1.00 97.81 280 GLN A O 1
ATOM 1998 N N . LEU A 1 281 ? 4.873 3.235 14.594 1.00 98.69 281 LEU A N 1
ATOM 1999 C CA . LEU A 1 281 ? 3.538 3.663 15.028 1.00 98.69 281 LEU A CA 1
ATOM 2000 C C . LEU A 1 281 ? 3.471 5.162 15.353 1.00 98.69 281 LEU A C 1
ATOM 2002 O O . LEU A 1 281 ? 2.378 5.722 15.399 1.00 98.69 281 LEU A O 1
ATOM 2006 N N . GLY A 1 282 ? 4.613 5.826 15.553 1.00 98.62 282 GLY A N 1
ATOM 2007 C CA . GLY A 1 282 ? 4.697 7.280 15.712 1.00 98.62 282 GLY A CA 1
ATOM 2008 C C . GLY A 1 282 ? 4.113 7.792 17.026 1.00 98.62 282 GLY A C 1
ATOM 2009 O O . GLY A 1 282 ? 3.689 8.945 17.106 1.00 98.62 282 GLY A O 1
ATOM 2010 N N . ASN A 1 283 ? 4.035 6.926 18.036 1.00 98.50 283 ASN A N 1
ATOM 2011 C CA . ASN A 1 283 ? 3.417 7.181 19.338 1.00 98.50 283 ASN A CA 1
ATOM 2012 C C . ASN A 1 283 ? 4.449 7.474 20.442 1.00 98.50 283 ASN A C 1
ATOM 2014 O O . ASN A 1 283 ? 4.130 7.357 21.620 1.00 98.50 283 ASN A O 1
ATOM 2018 N N . ASN A 1 284 ? 5.679 7.847 20.065 1.00 98.56 284 ASN A N 1
ATOM 2019 C CA . ASN A 1 284 ? 6.801 8.095 20.974 1.00 98.56 284 ASN A CA 1
ATOM 2020 C C . ASN A 1 284 ? 7.238 6.875 21.815 1.00 98.56 284 ASN A C 1
ATOM 2022 O O . ASN A 1 284 ? 7.848 7.025 22.870 1.00 98.56 284 ASN A O 1
ATOM 2026 N N . THR A 1 285 ? 6.947 5.659 21.354 1.00 98.44 285 THR A N 1
ATOM 2027 C CA . THR A 1 285 ? 7.384 4.410 21.999 1.00 98.44 285 THR A CA 1
ATOM 2028 C C . THR A 1 285 ? 8.030 3.475 20.978 1.00 98.44 285 THR A C 1
ATOM 2030 O O . THR A 1 285 ? 7.948 3.725 19.776 1.00 98.44 285 THR A O 1
ATOM 2033 N N . LEU A 1 286 ? 8.646 2.389 21.458 1.00 98.44 286 LEU A N 1
ATOM 2034 C CA . LEU A 1 286 ? 9.082 1.248 20.635 1.00 98.44 286 LEU A CA 1
ATOM 2035 C C . LEU A 1 286 ? 8.239 -0.016 20.893 1.00 98.44 286 LEU A C 1
ATOM 2037 O O . LEU A 1 286 ? 8.515 -1.098 20.378 1.00 98.44 286 LEU A O 1
ATOM 2041 N N . THR A 1 287 ? 7.193 0.110 21.709 1.00 98.44 287 THR A N 1
ATOM 2042 C CA . THR A 1 287 ? 6.367 -1.018 22.137 1.00 98.44 287 THR A CA 1
ATOM 2043 C C . THR A 1 287 ? 5.315 -1.319 21.081 1.00 98.44 287 THR A C 1
ATOM 2045 O O . THR A 1 287 ? 4.639 -0.409 20.593 1.00 98.44 287 THR A O 1
ATOM 2048 N N . HIS A 1 288 ? 5.173 -2.594 20.719 1.00 98.69 288 HIS A N 1
ATOM 2049 C CA . HIS A 1 288 ? 4.107 -3.051 19.828 1.00 98.69 288 HIS A CA 1
ATOM 2050 C C . HIS A 1 288 ? 2.737 -2.733 20.429 1.00 98.69 288 HIS A C 1
ATOM 2052 O O . HIS A 1 288 ? 2.546 -2.816 21.643 1.00 98.69 288 HIS A O 1
ATOM 2058 N N . ALA A 1 289 ? 1.766 -2.395 19.588 1.00 98.62 289 ALA A N 1
ATOM 2059 C CA . ALA A 1 289 ? 0.430 -2.050 20.052 1.00 98.62 289 ALA A CA 1
ATOM 2060 C C . ALA A 1 289 ? -0.600 -3.059 19.546 1.00 98.62 289 ALA A C 1
ATOM 2062 O O . ALA A 1 289 ? -0.835 -3.166 18.348 1.00 98.62 289 ALA A O 1
ATOM 2063 N N . LYS A 1 290 ? -1.274 -3.746 20.472 1.00 98.69 290 LYS A N 1
ATOM 2064 C CA . LYS A 1 290 ? -2.334 -4.726 20.166 1.00 98.69 290 LYS A CA 1
ATOM 2065 C C . LYS A 1 290 ? -3.683 -4.080 19.841 1.00 98.69 290 LYS A C 1
ATOM 2067 O O . LYS A 1 290 ? -4.630 -4.765 19.466 1.00 98.69 290 LYS A O 1
ATOM 2072 N N . ALA A 1 291 ? -3.781 -2.765 20.012 1.00 98.50 291 ALA A N 1
ATOM 2073 C CA . ALA A 1 291 ? -4.969 -1.964 19.768 1.00 98.50 291 ALA A CA 1
ATOM 2074 C C . ALA A 1 291 ? -4.576 -0.602 19.164 1.00 98.50 291 ALA A C 1
ATOM 2076 O O . ALA A 1 291 ? -3.434 -0.167 19.332 1.00 98.50 291 ALA A O 1
ATOM 2077 N N . PRO A 1 292 ? -5.497 0.099 18.477 1.00 98.75 292 PRO A N 1
ATOM 2078 C CA . PRO A 1 292 ? -5.214 1.386 17.842 1.00 98.75 292 PRO A CA 1
ATOM 2079 C C . PRO A 1 292 ? -4.701 2.465 18.809 1.00 98.75 292 PRO A C 1
ATOM 2081 O O . PRO A 1 292 ? -5.439 2.950 19.668 1.00 98.75 292 PRO A O 1
ATOM 2084 N N . THR A 1 293 ? -3.467 2.933 18.604 1.00 98.62 293 THR A N 1
ATOM 2085 C CA . THR A 1 293 ? -2.855 4.027 19.386 1.00 98.62 293 THR A CA 1
ATOM 2086 C C . THR A 1 293 ? -2.827 5.339 18.608 1.00 98.62 293 THR A C 1
ATOM 2088 O O . THR A 1 293 ? -2.907 5.352 17.382 1.00 98.62 293 THR A O 1
ATOM 2091 N N . GLY A 1 294 ? -2.797 6.471 19.316 1.00 98.56 294 GLY A N 1
ATOM 2092 C CA . GLY A 1 294 ? -2.694 7.791 18.688 1.00 98.56 294 GLY A CA 1
ATOM 2093 C C . GLY A 1 294 ? -1.295 8.060 18.145 1.00 98.56 294 GLY A C 1
ATOM 2094 O O . GLY A 1 294 ? -0.314 7.738 18.804 1.00 98.56 294 GLY A O 1
ATOM 2095 N N . VAL A 1 295 ? -1.218 8.695 16.976 1.00 98.81 295 VAL A N 1
ATOM 2096 C CA . VAL A 1 295 ? 0.053 9.169 16.414 1.00 98.81 295 VAL A CA 1
ATOM 2097 C C . VAL A 1 295 ? 0.350 10.580 16.934 1.00 98.81 295 VAL A C 1
ATOM 2099 O O . VAL A 1 295 ? -0.502 11.474 16.839 1.00 98.81 295 VAL A O 1
ATOM 2102 N N . THR A 1 296 ? 1.551 10.794 17.475 1.00 98.69 296 THR A N 1
ATOM 2103 C CA . THR A 1 296 ? 1.977 12.053 18.102 1.00 98.69 296 THR A CA 1
ATOM 2104 C C . THR A 1 296 ? 1.836 13.229 17.135 1.00 98.69 296 THR A C 1
ATOM 2106 O O . THR A 1 296 ? 2.313 13.199 16.004 1.00 98.69 296 THR A O 1
ATOM 2109 N N . GLY A 1 297 ? 1.135 14.285 17.561 1.00 98.00 297 GLY A N 1
ATOM 2110 C CA . GLY A 1 297 ? 0.922 15.492 16.751 1.00 98.00 297 GLY A CA 1
ATOM 2111 C C . GLY A 1 297 ? -0.034 15.337 15.555 1.00 98.00 297 GLY A C 1
ATOM 2112 O O . GLY A 1 297 ? -0.215 16.298 14.807 1.00 98.00 297 GLY A O 1
ATOM 2113 N N . LEU A 1 298 ? -0.675 14.173 15.368 1.00 98.44 298 LEU A N 1
ATOM 2114 C CA . LEU A 1 298 ? -1.595 13.877 14.255 1.00 98.44 298 LEU A CA 1
ATOM 2115 C C . LEU A 1 298 ? -3.011 13.494 14.734 1.00 98.44 298 LEU A C 1
ATOM 2117 O O . LEU A 1 298 ? -3.674 12.610 14.185 1.00 98.44 298 LEU A O 1
ATOM 2121 N N . SER A 1 299 ? -3.513 14.205 15.747 1.00 97.62 299 SER A N 1
ATOM 2122 C CA . SER A 1 299 ? -4.861 14.015 16.310 1.00 97.62 299 SER A CA 1
ATOM 2123 C C . SER A 1 299 ? -5.997 14.574 15.442 1.00 97.62 299 SER A C 1
ATOM 2125 O O . SER A 1 299 ? -7.163 14.274 15.686 1.00 97.62 299 SER A O 1
ATOM 2127 N N . LYS A 1 300 ? -5.684 15.377 14.419 1.00 97.44 300 LYS A N 1
ATOM 2128 C CA . LYS A 1 300 ? -6.637 15.949 13.454 1.00 97.44 300 LYS A CA 1
ATOM 2129 C C . LYS A 1 300 ? -5.937 16.303 12.143 1.00 97.44 300 LYS A C 1
ATOM 2131 O O . LYS A 1 300 ? -4.711 16.304 12.063 1.00 97.44 300 LYS A O 1
ATOM 2136 N N . LYS A 1 301 ? -6.721 16.681 11.125 1.00 97.19 301 LYS A N 1
ATOM 2137 C CA . LYS A 1 301 ? -6.229 17.213 9.838 1.00 97.19 301 LYS A CA 1
ATOM 2138 C C . LYS A 1 301 ? -5.330 16.247 9.046 1.00 97.19 301 LYS A C 1
ATOM 2140 O O . LYS A 1 301 ? -4.590 16.710 8.179 1.00 97.19 301 LYS A O 1
ATOM 2145 N N . VAL A 1 302 ? -5.437 14.933 9.257 1.00 98.44 302 VAL A N 1
ATOM 2146 C CA . VAL A 1 302 ? -4.757 13.923 8.429 1.00 98.44 302 VAL A CA 1
ATOM 2147 C C . VAL A 1 302 ? -5.588 13.619 7.176 1.00 98.44 302 VAL A C 1
ATOM 2149 O O . VAL A 1 302 ? -6.807 13.394 7.238 1.00 98.44 302 VAL A O 1
ATOM 2152 N N . LYS A 1 303 ? -4.926 13.656 6.017 1.00 97.12 303 LYS A N 1
ATOM 2153 C CA . LYS A 1 303 ? -5.500 13.362 4.698 1.00 97.12 303 LYS A CA 1
ATOM 2154 C C . LYS A 1 303 ? -5.208 11.925 4.276 1.00 97.12 303 LYS A C 1
ATOM 2156 O O . LYS A 1 303 ? -6.138 11.224 3.889 1.00 97.12 303 LYS A O 1
ATOM 2161 N N . LEU A 1 304 ? -3.948 11.508 4.374 1.00 97.62 304 LEU A N 1
ATOM 2162 C CA . LEU A 1 304 ? -3.462 10.193 3.957 1.00 97.62 304 LEU A CA 1
ATOM 2163 C C . LEU A 1 304 ? -2.427 9.675 4.958 1.00 97.62 304 LEU A C 1
ATOM 2165 O O . LEU A 1 304 ? -1.736 10.474 5.587 1.00 97.62 304 LEU A O 1
ATOM 2169 N N . ILE A 1 305 ? -2.347 8.356 5.106 1.00 98.31 305 ILE A N 1
ATOM 2170 C CA . ILE A 1 305 ? -1.323 7.663 5.885 1.00 98.31 305 ILE A CA 1
ATOM 2171 C C . ILE A 1 305 ? -0.877 6.432 5.097 1.00 98.31 305 ILE A C 1
ATOM 2173 O O . ILE A 1 305 ? -1.721 5.745 4.521 1.00 98.31 305 ILE A O 1
ATOM 2177 N N . ALA A 1 306 ? 0.427 6.204 5.051 1.00 97.62 306 ALA A N 1
ATOM 2178 C CA . ALA A 1 306 ? 1.106 5.153 4.314 1.00 97.62 306 ALA A CA 1
ATOM 2179 C C . ALA A 1 306 ? 2.115 4.492 5.268 1.00 97.62 306 ALA A C 1
ATOM 2181 O O . ALA A 1 306 ? 3.208 5.026 5.453 1.00 97.62 306 ALA A O 1
ATOM 2182 N N . PRO A 1 307 ? 1.713 3.426 5.978 1.00 97.81 307 PRO A N 1
ATOM 2183 C CA . PRO A 1 307 ? 2.646 2.548 6.670 1.00 97.81 307 PRO A CA 1
ATOM 2184 C C . PRO A 1 307 ? 3.377 1.668 5.651 1.00 97.81 307 PRO A C 1
ATOM 2186 O O . PRO A 1 307 ? 2.734 1.063 4.793 1.00 97.81 307 PRO A O 1
ATOM 2189 N N . GLY A 1 308 ? 4.703 1.617 5.744 1.00 95.88 308 GLY A N 1
ATOM 2190 C CA . GLY A 1 308 ? 5.568 0.722 4.980 1.00 95.88 308 GLY A CA 1
ATOM 2191 C C . GLY A 1 308 ? 5.983 -0.478 5.824 1.00 95.88 308 GLY A C 1
ATOM 2192 O O . GLY A 1 308 ? 5.195 -0.997 6.625 1.00 95.88 308 GLY A O 1
ATOM 2193 N N . TYR A 1 309 ? 7.232 -0.910 5.665 1.00 95.44 309 TYR A N 1
ATOM 2194 C CA . TYR A 1 309 ? 7.779 -2.016 6.449 1.00 95.44 309 TYR A CA 1
ATOM 2195 C C . TYR A 1 309 ? 8.350 -1.550 7.800 1.00 95.44 309 TYR A C 1
ATOM 2197 O O . TYR A 1 309 ? 7.879 -1.992 8.854 1.00 95.44 309 TYR A O 1
ATOM 2205 N N . LEU A 1 310 ? 9.328 -0.631 7.791 1.00 95.25 310 LEU A N 1
ATOM 2206 C CA . LEU A 1 310 ? 9.972 -0.108 9.012 1.00 95.25 310 LEU A CA 1
ATOM 2207 C C . LEU A 1 310 ? 9.659 1.359 9.317 1.00 95.25 310 LEU A C 1
ATOM 2209 O O . LEU A 1 310 ? 9.979 1.829 10.410 1.00 95.25 310 LEU A O 1
ATOM 2213 N N . HIS A 1 311 ? 9.014 2.079 8.402 1.00 98.31 311 HIS A N 1
ATOM 2214 C CA . HIS A 1 311 ? 8.629 3.475 8.585 1.00 98.31 311 HIS A CA 1
ATOM 2215 C C . HIS A 1 311 ? 7.216 3.738 8.069 1.00 98.31 311 HIS A C 1
ATOM 2217 O O . HIS A 1 311 ? 6.636 2.964 7.310 1.00 98.31 311 HIS A O 1
ATOM 2223 N N . THR A 1 312 ? 6.644 4.846 8.517 1.00 98.69 312 THR A N 1
ATOM 2224 C CA . THR A 1 312 ? 5.316 5.304 8.122 1.00 98.69 312 THR A CA 1
ATOM 2225 C C . THR A 1 312 ? 5.404 6.770 7.752 1.00 98.69 312 THR A C 1
ATOM 2227 O O . THR A 1 312 ? 6.068 7.558 8.426 1.00 98.69 312 THR A O 1
ATOM 2230 N N . CYS A 1 313 ? 4.673 7.164 6.717 1.00 98.62 313 CYS A N 1
ATOM 2231 C CA . CYS A 1 313 ? 4.488 8.563 6.393 1.00 98.62 313 CYS A CA 1
ATOM 2232 C C . CYS A 1 313 ? 3.007 8.948 6.316 1.00 98.62 313 CYS A C 1
ATOM 2234 O O . CYS A 1 313 ? 2.119 8.125 6.109 1.00 98.62 313 CYS A O 1
ATOM 2236 N N . ALA A 1 314 ? 2.715 10.234 6.472 1.00 98.44 314 ALA A N 1
ATOM 2237 C CA . ALA A 1 314 ? 1.377 10.791 6.370 1.00 98.44 314 ALA A CA 1
ATOM 2238 C C . ALA A 1 314 ? 1.379 12.136 5.646 1.00 98.44 314 ALA A C 1
ATOM 2240 O O . ALA A 1 314 ? 2.315 12.927 5.760 1.00 98.44 314 ALA A O 1
ATOM 2241 N N . LEU A 1 315 ? 0.273 12.424 4.959 1.00 98.12 315 LEU A N 1
ATOM 2242 C CA . LEU A 1 315 ? -0.039 13.750 4.438 1.00 98.12 315 LEU A CA 1
ATOM 2243 C C . LEU A 1 315 ? -1.087 14.420 5.319 1.00 98.12 315 LEU A C 1
ATOM 2245 O O . LEU A 1 315 ? -2.153 13.857 5.596 1.00 98.12 315 LEU A O 1
ATOM 2249 N N . THR A 1 316 ? -0.831 15.667 5.697 1.00 98.25 316 THR A N 1
ATOM 2250 C CA . THR A 1 316 ? -1.858 16.532 6.276 1.00 98.25 316 THR A CA 1
ATOM 2251 C C . THR A 1 316 ? -2.827 17.022 5.194 1.00 98.25 316 THR A C 1
ATOM 2253 O O . THR A 1 316 ? -2.555 16.988 3.995 1.00 98.25 316 THR A O 1
ATOM 2256 N N . THR A 1 317 ? -3.974 17.550 5.612 1.00 97.12 317 THR A N 1
ATOM 2257 C CA . THR A 1 317 ? -4.945 18.229 4.732 1.00 97.12 317 THR A CA 1
ATOM 2258 C C . THR A 1 317 ? -4.374 19.470 4.043 1.00 97.12 317 THR A C 1
ATOM 2260 O O . THR A 1 317 ? -4.850 19.824 2.972 1.00 97.12 317 THR A O 1
ATOM 2263 N N . SER A 1 318 ? -3.312 20.077 4.587 1.00 96.56 318 SER A N 1
ATOM 2264 C CA . SER A 1 318 ? -2.559 21.155 3.930 1.00 96.56 318 SER A CA 1
ATOM 2265 C C . SER A 1 318 ? -1.534 20.664 2.896 1.00 96.56 318 SER A C 1
ATOM 2267 O O . SER A 1 318 ? -0.842 21.483 2.291 1.00 96.56 318 SER A O 1
ATOM 2269 N N . GLY A 1 319 ? -1.426 19.346 2.690 1.00 96.12 319 GLY A N 1
ATOM 2270 C CA . GLY A 1 319 ? -0.511 18.726 1.732 1.00 96.12 319 GLY A CA 1
ATOM 2271 C C . GLY A 1 319 ? 0.934 18.606 2.218 1.00 96.12 319 GLY A C 1
ATOM 2272 O O . GLY A 1 319 ? 1.805 18.326 1.400 1.00 96.12 319 GLY A O 1
ATOM 2273 N N . LYS A 1 320 ? 1.211 18.824 3.513 1.00 97.50 320 LYS A N 1
ATOM 2274 C CA . LYS A 1 320 ? 2.552 18.643 4.095 1.00 97.50 320 LYS A CA 1
ATOM 2275 C C . LYS A 1 320 ? 2.770 17.172 4.454 1.00 97.50 320 LYS A C 1
ATOM 2277 O O . LYS A 1 320 ? 1.889 16.568 5.070 1.00 97.50 320 LYS A O 1
ATOM 2282 N N . ALA A 1 321 ? 3.931 16.628 4.098 1.00 98.31 321 ALA A N 1
ATOM 2283 C CA . ALA A 1 321 ? 4.317 15.267 4.451 1.00 98.31 321 ALA A CA 1
ATOM 2284 C C . ALA A 1 321 ? 5.064 15.221 5.786 1.00 98.31 321 ALA A C 1
ATOM 2286 O O . ALA A 1 321 ? 5.884 16.094 6.087 1.00 98.31 321 ALA A O 1
ATOM 2287 N N . LYS A 1 322 ? 4.776 14.185 6.571 1.00 98.69 322 LYS A N 1
ATOM 2288 C CA . LYS A 1 322 ? 5.528 13.820 7.768 1.00 98.69 322 LYS A CA 1
ATOM 2289 C C . LYS A 1 322 ? 5.836 12.330 7.753 1.00 98.69 322 LYS A C 1
ATOM 2291 O O . LYS A 1 322 ? 4.940 11.564 7.420 1.00 98.69 322 LYS A O 1
ATOM 2296 N N . CYS A 1 323 ? 7.039 11.937 8.147 1.00 98.75 323 CYS A N 1
ATOM 2297 C CA . CYS A 1 323 ? 7.481 10.543 8.207 1.00 98.75 323 CYS A CA 1
ATOM 2298 C C . CYS A 1 323 ? 8.056 10.217 9.589 1.00 98.75 323 CYS A C 1
ATOM 2300 O O . CYS A 1 323 ? 8.480 11.121 10.301 1.00 98.75 323 CYS A O 1
ATOM 2302 N N . TRP A 1 324 ? 8.021 8.952 9.993 1.00 98.81 324 TRP A N 1
ATOM 2303 C CA . TRP A 1 324 ? 8.612 8.447 11.236 1.00 98.81 324 TRP A CA 1
ATOM 2304 C C . TRP A 1 324 ? 8.885 6.943 11.130 1.00 98.81 324 TRP A C 1
ATOM 2306 O O . TRP A 1 324 ? 8.340 6.280 10.252 1.00 98.81 324 TRP A O 1
ATOM 2316 N N . GLY A 1 325 ? 9.683 6.398 12.038 1.00 98.69 325 GLY A N 1
ATOM 2317 C CA . GLY A 1 325 ? 10.182 5.027 12.016 1.00 98.69 325 GLY A CA 1
ATOM 2318 C C . GLY A 1 325 ? 11.685 4.975 11.750 1.00 98.69 325 GLY A C 1
ATOM 2319 O O . GLY A 1 325 ? 12.401 5.925 12.079 1.00 98.69 325 GLY A O 1
ATOM 2320 N N . ASP A 1 326 ? 12.122 3.885 11.120 1.00 98.44 326 ASP A N 1
ATOM 2321 C CA . ASP A 1 326 ? 13.493 3.697 10.631 1.00 98.44 326 ASP A CA 1
ATOM 2322 C C . ASP A 1 326 ? 13.885 4.768 9.598 1.00 98.44 326 ASP A C 1
ATOM 2324 O O . ASP A 1 326 ? 13.085 5.178 8.749 1.00 98.44 326 ASP A O 1
ATOM 2328 N N . ASN A 1 327 ? 15.133 5.220 9.672 1.00 98.06 327 ASN A N 1
ATOM 2329 C CA . ASN A 1 327 ? 15.732 6.182 8.760 1.00 98.06 327 ASN A CA 1
ATOM 2330 C C . ASN A 1 327 ? 17.140 5.778 8.296 1.00 98.06 327 ASN A C 1
ATOM 2332 O O . ASN A 1 327 ? 17.870 6.628 7.784 1.00 98.06 327 ASN A O 1
ATOM 2336 N N . SER A 1 328 ? 17.518 4.504 8.422 1.00 97.5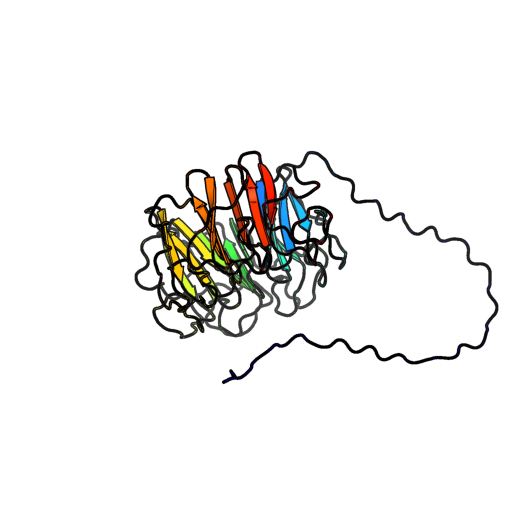6 328 SER A N 1
ATOM 2337 C CA . SER A 1 328 ? 18.860 3.996 8.093 1.00 97.56 328 SER A CA 1
ATOM 2338 C C . SER A 1 328 ? 19.331 4.355 6.676 1.00 97.56 328 SER A C 1
ATOM 2340 O O . SER A 1 328 ? 20.520 4.569 6.452 1.00 97.56 328 SER A O 1
ATOM 2342 N N . TYR A 1 329 ? 18.394 4.498 5.731 1.00 97.00 329 TYR A N 1
ATOM 2343 C CA . TYR A 1 329 ? 18.655 4.884 4.335 1.00 97.00 329 TYR A CA 1
ATOM 2344 C C . TYR A 1 329 ? 18.076 6.254 3.952 1.00 97.00 329 TYR A C 1
ATOM 2346 O O . TYR A 1 329 ? 17.959 6.584 2.774 1.00 97.00 329 TYR A O 1
ATOM 2354 N N . GLY A 1 330 ? 17.665 7.064 4.931 1.00 97.50 330 GLY A N 1
ATOM 2355 C CA . GLY A 1 330 ? 17.073 8.376 4.676 1.00 97.50 330 GLY A CA 1
ATOM 2356 C C . GLY A 1 330 ? 15.595 8.333 4.274 1.00 97.50 330 GLY A C 1
ATOM 2357 O O . GLY A 1 330 ? 15.089 9.318 3.736 1.00 97.50 330 GLY A O 1
ATOM 2358 N N . GLY A 1 331 ? 14.889 7.221 4.525 1.00 96.75 331 GLY A N 1
ATOM 2359 C CA . GLY A 1 331 ? 13.476 7.003 4.172 1.00 96.75 331 GLY A CA 1
ATOM 2360 C C . GLY A 1 331 ? 12.486 7.998 4.798 1.00 96.75 331 GLY A C 1
ATOM 2361 O O . GLY A 1 331 ? 11.357 8.135 4.309 1.00 96.75 331 GLY A O 1
ATOM 2362 N N . LEU A 1 332 ? 12.904 8.763 5.816 1.00 98.44 332 LEU A N 1
ATOM 2363 C CA . LEU A 1 332 ? 12.114 9.855 6.394 1.00 98.44 332 LEU A CA 1
ATOM 2364 C C . LEU A 1 332 ? 12.215 11.167 5.603 1.00 98.44 332 LEU A C 1
ATOM 2366 O O . LEU A 1 332 ? 11.361 12.039 5.762 1.00 98.44 332 LEU A O 1
ATOM 2370 N N . GLY A 1 333 ? 13.223 11.316 4.738 1.00 98.19 333 GLY A N 1
ATOM 2371 C CA . GLY A 1 333 ? 13.349 12.455 3.825 1.00 98.19 333 GLY A CA 1
ATOM 2372 C C . GLY A 1 333 ? 13.633 13.790 4.518 1.00 98.19 333 GLY A C 1
ATOM 2373 O O . GLY A 1 333 ? 13.299 14.847 3.986 1.00 98.19 333 GLY A O 1
ATOM 2374 N N . ASN A 1 334 ? 14.194 13.757 5.726 1.00 97.94 334 ASN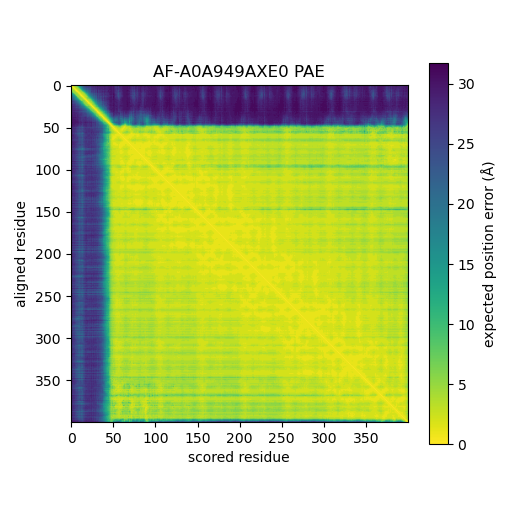 A N 1
ATOM 2375 C CA . ASN A 1 334 ? 14.454 14.917 6.582 1.00 97.94 334 ASN A CA 1
ATOM 2376 C C . ASN A 1 334 ? 15.928 15.367 6.563 1.00 97.94 334 ASN A C 1
ATOM 2378 O O . ASN A 1 334 ? 16.337 16.127 7.437 1.00 97.94 334 ASN A O 1
ATOM 2382 N N . ASN A 1 335 ? 16.713 14.920 5.575 1.00 97.81 335 ASN A N 1
ATOM 2383 C CA . ASN A 1 335 ? 18.155 15.169 5.466 1.00 97.81 335 ASN A CA 1
ATOM 2384 C C . ASN A 1 335 ? 18.998 14.571 6.612 1.00 97.81 335 ASN A C 1
ATOM 2386 O O . ASN A 1 335 ? 20.112 15.023 6.869 1.00 97.81 335 ASN A O 1
ATOM 2390 N N . THR A 1 336 ? 18.489 13.549 7.302 1.00 97.81 336 THR A N 1
ATOM 2391 C CA . THR A 1 336 ? 19.243 12.797 8.316 1.00 97.81 336 THR A CA 1
ATOM 2392 C C . THR A 1 336 ? 19.191 11.296 8.026 1.00 97.81 336 THR A C 1
ATOM 2394 O O . THR A 1 336 ? 18.530 10.868 7.080 1.00 97.81 336 THR A O 1
ATOM 2397 N N . LEU A 1 337 ? 19.918 10.510 8.825 1.00 97.69 337 LEU A N 1
ATOM 2398 C CA . LEU A 1 337 ? 19.822 9.042 8.879 1.00 97.69 337 LEU A CA 1
ATOM 2399 C C . LEU A 1 337 ? 19.358 8.556 10.262 1.00 97.69 337 LEU A C 1
ATOM 2401 O O . LEU A 1 337 ? 19.597 7.422 10.654 1.00 97.69 337 LEU A O 1
ATOM 2405 N N . THR A 1 338 ? 18.766 9.454 11.050 1.00 98.06 338 THR A N 1
ATOM 2406 C CA . THR A 1 338 ? 18.357 9.160 12.425 1.00 98.06 338 THR A CA 1
ATOM 2407 C C . THR A 1 338 ? 16.892 8.775 12.449 1.00 98.06 338 THR A C 1
ATOM 2409 O O . THR A 1 338 ? 16.053 9.531 11.943 1.00 98.06 338 THR A O 1
ATOM 2412 N N . ASP A 1 339 ? 16.604 7.626 13.050 1.00 98.38 339 ASP A N 1
ATOM 2413 C CA . ASP A 1 339 ? 15.249 7.138 13.286 1.00 98.38 339 ASP A CA 1
ATOM 2414 C C . ASP A 1 339 ? 14.421 8.146 14.080 1.00 98.38 339 ASP A C 1
ATOM 2416 O O . ASP A 1 339 ? 14.935 8.961 14.854 1.00 98.38 339 ASP A O 1
ATOM 2420 N N . SER A 1 340 ? 13.101 8.067 13.936 1.00 98.56 340 SER A N 1
ATOM 2421 C CA . SER A 1 340 ? 12.204 8.896 14.728 1.00 98.56 340 SER A CA 1
ATOM 2422 C C . SER A 1 340 ? 10.992 8.134 15.227 1.00 98.56 340 SER A C 1
ATOM 2424 O O . SER A 1 340 ? 10.224 7.576 14.456 1.00 98.56 340 SER A O 1
ATOM 2426 N N . LYS A 1 341 ? 10.747 8.197 16.537 1.00 98.69 341 LYS A N 1
ATOM 2427 C CA . LYS A 1 341 ? 9.559 7.603 17.176 1.00 98.69 341 LYS A CA 1
ATOM 2428 C C . LYS A 1 341 ? 8.309 8.480 17.038 1.00 98.69 341 LYS A C 1
ATOM 2430 O O . LYS A 1 341 ? 7.243 8.126 17.545 1.00 98.69 341 LYS A O 1
ATOM 2435 N N . VAL A 1 342 ? 8.439 9.650 16.408 1.00 98.75 342 VAL A N 1
ATOM 2436 C CA . VAL A 1 342 ? 7.374 10.641 16.226 1.00 98.75 342 VAL A CA 1
ATOM 2437 C C . VAL A 1 342 ? 7.439 11.256 14.823 1.00 98.75 342 VAL A C 1
ATOM 2439 O O . VAL A 1 342 ? 8.507 11.296 14.223 1.00 98.75 342 VAL A O 1
ATOM 2442 N N . PRO A 1 343 ? 6.325 11.773 14.274 1.00 98.75 343 PRO A N 1
ATOM 2443 C CA . PRO A 1 343 ? 6.317 12.369 12.936 1.00 98.75 343 PRO A CA 1
ATOM 2444 C C . PRO A 1 343 ? 7.259 13.577 12.774 1.00 98.75 343 PRO A C 1
ATOM 2446 O O . PRO A 1 343 ? 6.987 14.656 13.310 1.00 98.75 343 PRO A O 1
ATOM 2449 N N . VAL A 1 344 ? 8.289 13.438 11.934 1.00 98.69 344 VAL A N 1
ATOM 2450 C CA . VAL A 1 344 ? 9.176 14.525 11.479 1.00 98.69 344 VAL A CA 1
ATOM 2451 C C . VAL A 1 344 ? 8.749 15.057 10.113 1.00 98.69 344 VAL A C 1
ATOM 2453 O O . VAL A 1 344 ? 8.120 14.354 9.327 1.00 98.69 344 VAL A O 1
ATOM 2456 N N . THR A 1 345 ? 9.044 16.324 9.826 1.00 98.31 345 THR A N 1
ATOM 2457 C CA . THR A 1 345 ? 8.707 16.952 8.538 1.00 98.31 345 THR A CA 1
ATOM 2458 C C . THR A 1 345 ? 9.656 16.471 7.440 1.00 98.31 345 THR A C 1
ATOM 2460 O O . THR A 1 345 ? 10.864 16.436 7.654 1.00 98.31 345 THR A O 1
ATOM 2463 N N . VAL A 1 346 ? 9.116 16.162 6.258 1.00 98.62 346 VAL A N 1
ATOM 2464 C CA . VAL A 1 346 ? 9.929 15.878 5.064 1.00 98.62 346 VAL A CA 1
ATOM 2465 C C . VAL A 1 346 ? 10.505 17.190 4.518 1.00 98.62 346 VAL A C 1
ATOM 2467 O O . VAL A 1 346 ? 9.754 18.127 4.226 1.00 98.62 346 VAL A O 1
ATOM 2470 N N . SER A 1 347 ? 11.826 17.265 4.376 1.00 97.25 347 SER A N 1
ATOM 2471 C CA . SER A 1 347 ? 12.555 18.475 3.982 1.00 97.25 347 SER A CA 1
ATOM 2472 C C . SER A 1 347 ? 12.398 18.765 2.489 1.00 97.25 347 SER A C 1
ATOM 2474 O O . SER A 1 347 ? 12.501 17.871 1.654 1.00 97.25 347 SER A O 1
ATOM 2476 N N . GLY A 1 348 ? 12.126 20.025 2.135 1.00 95.06 348 GLY A N 1
ATOM 2477 C CA . GLY A 1 348 ? 12.087 20.482 0.737 1.00 95.06 348 GLY A CA 1
ATOM 2478 C C . GLY A 1 348 ? 10.944 19.924 -0.129 1.00 95.06 348 GLY A C 1
ATOM 2479 O O . GLY A 1 348 ? 10.898 20.208 -1.327 1.00 95.06 348 GLY A O 1
ATOM 2480 N N . LEU A 1 349 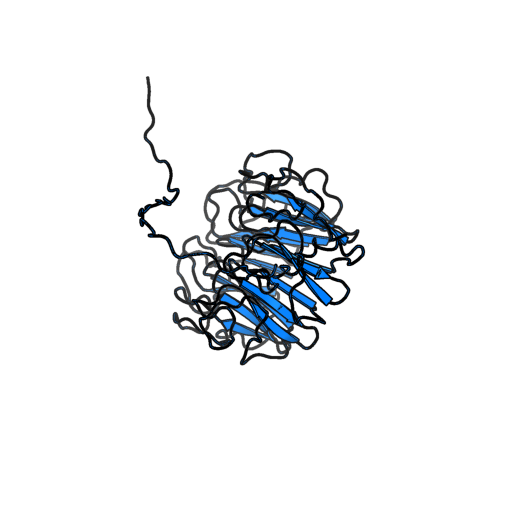? 10.001 19.155 0.432 1.00 97.00 349 LEU A N 1
ATOM 2481 C CA . LEU A 1 349 ? 8.892 18.590 -0.339 1.00 97.00 349 LEU A CA 1
ATOM 2482 C C . LEU A 1 349 ? 7.767 19.612 -0.548 1.00 97.00 349 LEU A C 1
ATOM 2484 O O . LEU A 1 349 ? 7.153 20.106 0.402 1.00 97.00 349 LEU A O 1
ATOM 2488 N N . ALA A 1 350 ? 7.435 19.876 -1.811 1.00 95.88 350 ALA A N 1
ATOM 2489 C CA . ALA A 1 350 ? 6.262 20.664 -2.173 1.00 95.88 350 ALA A CA 1
ATOM 2490 C C . ALA A 1 350 ? 4.951 19.993 -1.714 1.00 95.88 350 ALA A C 1
ATOM 2492 O O . ALA A 1 350 ? 4.889 18.788 -1.454 1.00 95.88 350 ALA A O 1
ATOM 2493 N N . LYS A 1 351 ? 3.859 20.772 -1.666 1.00 96.94 351 LYS A N 1
ATOM 2494 C CA . LYS A 1 351 ? 2.533 20.246 -1.306 1.00 96.94 351 LYS A CA 1
ATOM 2495 C C . LYS A 1 351 ? 2.194 19.022 -2.156 1.00 96.94 351 LYS A C 1
ATOM 2497 O O . LYS A 1 351 ? 2.305 19.051 -3.383 1.00 96.94 351 LYS A O 1
ATOM 2502 N N . SER A 1 352 ? 1.763 17.960 -1.489 1.00 96.50 352 SER A N 1
ATOM 2503 C CA . SER A 1 352 ? 1.523 16.663 -2.114 1.00 96.50 352 SER A CA 1
ATOM 2504 C C . SER A 1 352 ? 0.070 16.227 -2.010 1.00 96.50 352 SER A C 1
ATOM 2506 O O . SER A 1 352 ? -0.658 16.581 -1.075 1.00 96.50 352 SER A O 1
ATOM 2508 N N . LYS A 1 353 ? -0.379 15.490 -3.028 1.00 94.19 353 LYS A N 1
ATOM 2509 C CA . LYS A 1 353 ? -1.730 14.931 -3.101 1.00 94.19 353 LYS A CA 1
ATOM 2510 C C . LYS A 1 353 ? -1.769 13.438 -2.796 1.00 94.19 353 LYS A C 1
ATOM 2512 O O . LYS A 1 353 ? -2.822 13.007 -2.329 1.00 94.19 353 LYS A O 1
ATOM 2517 N N . ASP A 1 354 ? -0.653 12.735 -2.985 1.00 94.31 354 ASP A N 1
ATOM 2518 C CA . ASP A 1 354 ? -0.496 11.309 -2.697 1.00 94.31 354 ASP A CA 1
ATOM 2519 C C . ASP A 1 354 ? 0.899 10.983 -2.142 1.00 94.31 354 ASP A C 1
ATOM 2521 O O . ASP A 1 354 ? 1.830 11.779 -2.312 1.00 94.31 354 ASP A O 1
ATOM 2525 N N . LEU A 1 355 ? 1.020 9.848 -1.454 1.00 95.31 355 LEU A N 1
ATOM 2526 C CA . LEU A 1 355 ? 2.238 9.388 -0.789 1.00 95.31 355 LEU A CA 1
ATOM 2527 C C . LEU A 1 355 ? 2.194 7.866 -0.584 1.00 95.31 355 LEU 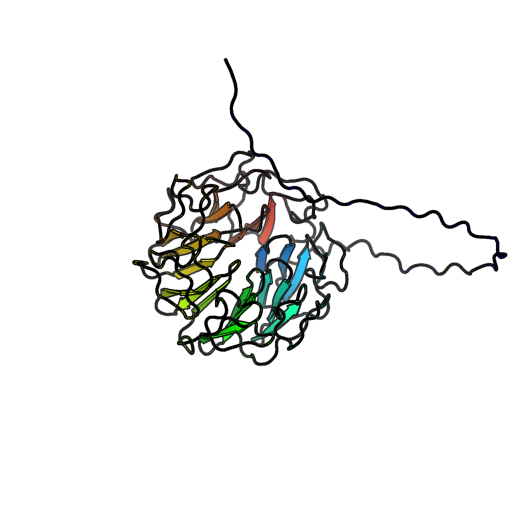A C 1
ATOM 2529 O O . LEU A 1 355 ? 1.177 7.329 -0.148 1.00 95.31 355 LEU A O 1
ATOM 2533 N N . GLY A 1 356 ? 3.317 7.200 -0.830 1.00 94.75 356 GLY A N 1
ATOM 2534 C CA . GLY A 1 356 ? 3.526 5.778 -0.581 1.00 94.75 356 GLY A CA 1
ATOM 2535 C C . GLY A 1 356 ? 4.875 5.520 0.083 1.00 94.75 356 GLY A C 1
ATOM 2536 O O . GLY A 1 356 ? 5.807 6.315 -0.045 1.00 94.75 356 GLY A O 1
ATOM 2537 N N . THR A 1 357 ? 4.961 4.402 0.791 1.00 95.88 357 THR A N 1
ATOM 2538 C CA . THR A 1 357 ? 6.150 3.925 1.505 1.00 95.88 357 THR A CA 1
ATOM 2539 C C . THR A 1 357 ? 6.363 2.456 1.162 1.00 95.88 357 THR A C 1
ATOM 2541 O O . THR A 1 357 ? 5.411 1.684 1.250 1.00 95.88 357 THR A O 1
ATOM 2544 N N . GLY A 1 358 ? 7.583 2.095 0.779 1.00 92.06 358 GLY A N 1
ATOM 2545 C CA . GLY A 1 358 ? 8.031 0.716 0.590 1.00 92.06 358 GLY A CA 1
ATOM 2546 C C . GLY A 1 358 ? 8.810 0.201 1.800 1.00 92.06 358 GLY A C 1
ATOM 2547 O O . GLY A 1 358 ? 8.540 0.606 2.935 1.00 92.06 358 GLY A O 1
ATOM 2548 N N . LEU A 1 359 ? 9.815 -0.642 1.542 1.00 92.25 359 LEU A N 1
ATOM 2549 C CA . LEU A 1 359 ? 10.669 -1.232 2.575 1.00 92.25 359 LEU A CA 1
ATOM 2550 C C . LEU A 1 359 ? 11.531 -0.165 3.271 1.00 92.25 359 LEU A C 1
ATOM 2552 O O . LEU A 1 359 ? 11.444 0.011 4.483 1.00 92.25 359 LEU A O 1
ATOM 2556 N N . TYR A 1 360 ? 12.300 0.584 2.473 1.00 94.12 360 TYR A N 1
ATOM 2557 C CA . TYR A 1 360 ? 13.189 1.676 2.908 1.00 94.12 360 TYR A CA 1
ATOM 2558 C C . TYR A 1 360 ? 13.053 2.940 2.041 1.00 94.12 360 TYR A C 1
ATOM 2560 O O . TYR A 1 360 ? 13.831 3.887 2.171 1.00 94.12 360 TYR A O 1
ATOM 2568 N N . THR A 1 361 ? 12.093 2.945 1.115 1.00 96.12 361 THR A N 1
ATOM 2569 C CA . THR A 1 361 ? 11.873 4.016 0.136 1.00 96.12 361 THR A CA 1
ATOM 2570 C C . THR A 1 361 ? 10.531 4.687 0.411 1.00 96.12 361 THR A C 1
ATOM 2572 O O . THR A 1 361 ? 9.577 4.058 0.867 1.00 96.12 361 THR A O 1
ATOM 2575 N N . SER A 1 362 ? 10.434 5.972 0.111 1.00 97.75 362 SER A N 1
ATOM 2576 C CA . SER A 1 362 ? 9.203 6.753 0.173 1.00 97.75 362 SER A CA 1
ATOM 2577 C C . SER A 1 362 ? 9.046 7.535 -1.118 1.00 97.75 362 SER A C 1
ATOM 2579 O O . SER A 1 362 ? 10.027 8.045 -1.657 1.00 97.75 362 SER A O 1
ATOM 2581 N N . CYS A 1 363 ? 7.815 7.677 -1.596 1.00 97.44 363 CYS A N 1
ATOM 2582 C CA . CYS A 1 363 ? 7.512 8.455 -2.787 1.00 97.44 363 CYS A CA 1
ATOM 2583 C C . CYS A 1 363 ? 6.259 9.305 -2.585 1.00 97.44 363 CYS A C 1
ATOM 2585 O O . CYS A 1 363 ? 5.284 8.867 -1.981 1.00 97.44 363 CYS A O 1
ATOM 2587 N N . ALA A 1 364 ? 6.259 10.516 -3.131 1.00 96.75 364 ALA A N 1
ATOM 2588 C CA . ALA A 1 364 ? 5.147 11.452 -3.098 1.00 96.75 364 ALA A CA 1
ATOM 2589 C C . ALA A 1 364 ? 4.774 11.913 -4.508 1.00 96.75 364 ALA A C 1
ATOM 2591 O O . ALA A 1 364 ? 5.641 12.152 -5.351 1.00 96.75 364 ALA A O 1
ATOM 2592 N N . LEU A 1 365 ? 3.476 12.116 -4.728 1.00 93.81 365 LEU A N 1
ATOM 2593 C CA . LEU A 1 365 ? 2.949 12.798 -5.905 1.00 93.81 365 LEU A CA 1
ATOM 2594 C C . LEU A 1 365 ? 2.554 14.221 -5.511 1.00 93.81 365 LEU A C 1
ATOM 2596 O O . LEU A 1 365 ? 1.607 14.430 -4.740 1.00 93.81 365 LEU A O 1
ATOM 2600 N N . THR A 1 366 ? 3.261 15.215 -6.044 1.00 94.12 366 THR A N 1
ATOM 2601 C CA . THR A 1 366 ? 3.000 16.624 -5.735 1.00 94.12 366 THR A CA 1
ATOM 2602 C C . THR A 1 366 ? 1.662 17.088 -6.321 1.00 94.12 366 THR A C 1
ATOM 2604 O O . THR A 1 366 ? 1.092 16.476 -7.232 1.00 94.12 366 THR A O 1
ATOM 2607 N N . THR A 1 367 ? 1.132 18.216 -5.845 1.00 91.88 367 THR A N 1
ATOM 2608 C CA . THR A 1 367 ? -0.050 18.850 -6.459 1.00 91.88 367 THR A CA 1
ATOM 2609 C C . THR A 1 367 ? 0.222 19.325 -7.888 1.00 91.88 367 THR A C 1
ATOM 2611 O O . THR A 1 367 ? -0.691 19.320 -8.708 1.00 91.88 367 THR A O 1
ATOM 2614 N N . SER A 1 368 ? 1.482 19.629 -8.220 1.00 88.38 368 SER A N 1
ATOM 2615 C CA . SER A 1 368 ? 1.955 19.871 -9.591 1.00 88.38 368 SER A CA 1
ATOM 2616 C C . SER A 1 368 ? 2.134 18.591 -10.423 1.00 88.38 368 SER A C 1
ATOM 2618 O O . SER A 1 368 ? 2.572 18.664 -11.565 1.00 88.38 368 SER A O 1
ATOM 2620 N N . SER A 1 369 ? 1.712 17.438 -9.891 1.00 84.62 369 SER A N 1
ATOM 2621 C CA . SE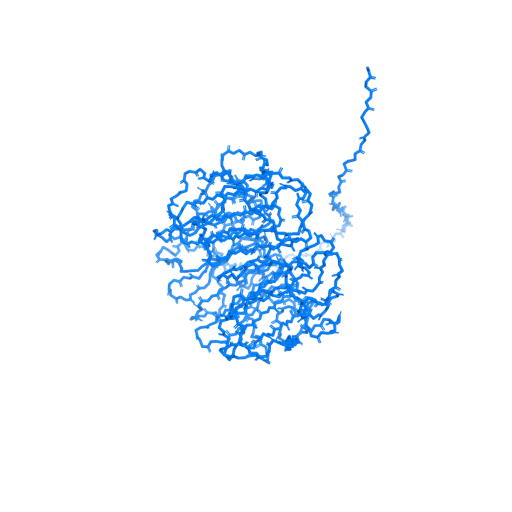R A 1 369 ? 1.765 16.107 -10.511 1.00 84.62 369 SER A CA 1
ATOM 2622 C C . SER A 1 369 ? 3.166 15.546 -10.749 1.00 84.62 369 SER A C 1
ATOM 2624 O O . SER A 1 369 ? 3.267 14.592 -11.507 1.00 84.62 369 SER A O 1
ATOM 2626 N N . LYS A 1 370 ? 4.180 16.072 -10.047 1.00 88.75 370 LYS A N 1
ATOM 2627 C CA . LYS A 1 370 ? 5.557 15.564 -10.068 1.00 88.75 370 LYS A CA 1
ATOM 2628 C C . LYS A 1 370 ? 5.725 14.397 -9.107 1.00 88.75 370 LYS A C 1
ATOM 2630 O O . LYS A 1 370 ? 5.227 14.473 -7.980 1.00 88.75 370 LYS A O 1
ATOM 2635 N N . VAL A 1 371 ? 6.465 13.365 -9.505 1.00 92.06 371 VAL A N 1
ATOM 2636 C CA . VAL A 1 371 ? 6.836 12.261 -8.605 1.00 92.06 371 VAL A CA 1
ATOM 2637 C C . VAL A 1 371 ? 8.189 12.557 -7.960 1.00 92.06 371 VAL A C 1
ATOM 2639 O O . VAL A 1 371 ? 9.176 12.849 -8.638 1.00 92.06 371 VAL A O 1
ATOM 2642 N N . LYS A 1 372 ? 8.224 12.501 -6.629 1.00 95.75 372 LYS A N 1
ATOM 2643 C CA . LYS A 1 372 ? 9.431 12.675 -5.821 1.00 95.75 372 LYS A CA 1
ATOM 2644 C C . LYS A 1 372 ? 9.647 11.439 -4.960 1.00 95.75 372 LYS A C 1
ATOM 2646 O O . LYS A 1 372 ? 8.733 11.096 -4.220 1.00 95.75 372 LYS A O 1
ATOM 2651 N N . CYS A 1 373 ? 10.820 10.818 -5.013 1.00 97.56 373 CYS A N 1
ATOM 2652 C CA . CYS A 1 373 ? 11.157 9.650 -4.194 1.00 97.56 373 CYS A CA 1
ATOM 2653 C C . CYS A 1 373 ? 12.428 9.891 -3.373 1.00 97.56 373 CYS A C 1
ATOM 2655 O O . CYS A 1 373 ? 13.231 10.759 -3.712 1.00 97.56 373 CYS A O 1
ATOM 2657 N N . TRP A 1 374 ? 12.581 9.167 -2.267 1.00 98.25 374 TRP A N 1
ATOM 2658 C CA . TRP A 1 374 ? 13.740 9.217 -1.373 1.00 98.25 374 TRP A CA 1
ATOM 2659 C C . TRP A 1 374 ? 13.870 7.916 -0.574 1.00 98.25 374 TRP A C 1
ATOM 2661 O O . TRP A 1 374 ? 12.942 7.109 -0.552 1.00 98.25 374 TRP A O 1
ATOM 2671 N N . GLY A 1 375 ? 15.005 7.717 0.089 1.00 97.75 375 GLY A N 1
ATOM 2672 C CA . GLY A 1 375 ? 15.351 6.499 0.814 1.00 97.75 375 GLY A CA 1
ATOM 2673 C C . GLY A 1 375 ? 16.362 5.631 0.065 1.00 97.75 375 GLY A C 1
ATOM 2674 O O . GLY A 1 375 ? 17.164 6.140 -0.724 1.00 97.75 375 GLY A O 1
ATOM 2675 N N . TYR A 1 376 ? 16.290 4.319 0.304 1.00 96.56 376 TYR A N 1
ATOM 2676 C CA . TYR A 1 376 ? 17.176 3.327 -0.310 1.00 96.56 376 TYR A CA 1
ATOM 2677 C C . TYR A 1 376 ? 17.038 3.277 -1.835 1.00 96.56 376 TYR A C 1
ATOM 2679 O O . TYR A 1 376 ? 15.921 3.279 -2.368 1.00 96.56 376 TYR A O 1
ATOM 2687 N N . ASN A 1 377 ? 18.171 3.174 -2.530 1.00 95.75 377 ASN A N 1
ATOM 2688 C CA . ASN A 1 377 ? 18.247 3.175 -3.984 1.00 95.75 377 ASN A CA 1
ATOM 2689 C C . ASN A 1 377 ? 19.234 2.156 -4.576 1.00 95.75 377 ASN A C 1
ATOM 2691 O O . ASN A 1 377 ? 19.448 2.174 -5.784 1.00 95.75 377 ASN A O 1
ATOM 2695 N N . GLY A 1 378 ? 19.803 1.230 -3.797 1.00 94.00 378 GLY A N 1
ATOM 2696 C CA . GLY A 1 378 ? 20.750 0.233 -4.335 1.00 94.00 378 GLY A CA 1
ATOM 2697 C C . GLY A 1 378 ? 20.190 -0.625 -5.488 1.00 94.00 378 GLY A C 1
ATOM 2698 O O . GLY A 1 378 ? 20.939 -1.143 -6.310 1.00 94.00 378 GLY A O 1
ATOM 2699 N N . ILE A 1 379 ? 18.861 -0.712 -5.585 1.00 90.94 379 ILE A N 1
ATOM 2700 C CA . ILE A 1 379 ? 18.092 -1.415 -6.628 1.00 90.94 379 ILE A CA 1
ATOM 2701 C C . ILE A 1 379 ? 17.388 -0.472 -7.622 1.00 90.94 379 ILE A C 1
ATOM 2703 O O . ILE A 1 379 ? 16.558 -0.919 -8.410 1.00 90.94 379 ILE A O 1
ATOM 2707 N N . GLY A 1 380 ? 17.656 0.835 -7.559 1.00 93.31 380 GLY A N 1
ATOM 2708 C CA . GLY A 1 380 ? 17.023 1.836 -8.418 1.00 93.31 380 GLY A CA 1
ATOM 2709 C C . GLY A 1 380 ? 15.616 2.270 -7.985 1.00 93.31 380 GLY A C 1
ATOM 2710 O O . GLY A 1 380 ? 14.905 2.893 -8.771 1.00 93.31 380 GLY A O 1
ATOM 2711 N N . ALA A 1 381 ? 15.177 1.950 -6.760 1.00 92.44 381 ALA A N 1
ATOM 2712 C CA . ALA A 1 381 ? 13.820 2.234 -6.278 1.00 92.44 381 ALA A CA 1
ATOM 2713 C C . ALA A 1 381 ? 13.493 3.738 -6.179 1.00 92.44 381 ALA A C 1
ATOM 2715 O O . ALA A 1 381 ? 12.326 4.119 -6.270 1.00 92.44 381 ALA A O 1
ATOM 2716 N N . VAL A 1 382 ? 14.489 4.620 -6.065 1.00 94.94 382 VAL A N 1
ATOM 2717 C CA . VAL A 1 382 ? 14.259 6.073 -6.110 1.00 94.94 382 VAL A CA 1
ATOM 2718 C C . VAL A 1 382 ? 13.946 6.542 -7.534 1.00 94.94 382 VAL A C 1
ATOM 2720 O O . VAL A 1 382 ? 13.252 7.539 -7.702 1.00 94.94 382 VAL A O 1
ATOM 2723 N N . GLY A 1 383 ? 14.381 5.814 -8.567 1.00 92.88 383 GLY A N 1
ATOM 2724 C CA . GLY A 1 383 ? 13.984 6.083 -9.950 1.00 92.88 383 GLY A CA 1
ATOM 2725 C C . GLY A 1 383 ? 14.594 7.354 -10.549 1.00 92.88 383 GLY A C 1
ATOM 2726 O O . GLY A 1 383 ? 14.021 7.941 -11.464 1.00 92.88 383 GLY A O 1
ATOM 2727 N N . ASN A 1 384 ? 15.716 7.833 -10.012 1.00 93.31 384 ASN A N 1
ATOM 2728 C CA . ASN A 1 384 ? 16.394 9.060 -10.443 1.00 93.31 384 ASN A CA 1
ATOM 2729 C C . ASN A 1 384 ? 17.533 8.810 -11.455 1.00 93.31 384 ASN A C 1
ATOM 2731 O O . ASN A 1 384 ? 18.324 9.715 -11.705 1.00 93.31 384 ASN A O 1
ATOM 2735 N N . GLY A 1 385 ? 17.642 7.597 -12.010 1.00 93.69 385 GLY A N 1
ATOM 2736 C CA . GLY A 1 385 ? 18.726 7.206 -12.917 1.00 93.69 385 GLY A CA 1
ATOM 2737 C C . GLY A 1 385 ? 20.049 6.859 -12.227 1.00 93.69 385 GLY A C 1
ATOM 2738 O O . GLY A 1 385 ? 21.031 6.585 -12.910 1.00 93.69 385 GLY A O 1
ATOM 2739 N N . THR A 1 386 ? 20.093 6.845 -10.892 1.00 94.06 386 THR A N 1
ATOM 2740 C CA . THR A 1 386 ? 21.257 6.401 -10.112 1.00 94.06 386 THR A CA 1
ATOM 2741 C C . THR A 1 386 ? 20.877 5.245 -9.190 1.00 94.06 386 THR A C 1
ATOM 2743 O O . THR A 1 386 ? 19.698 4.907 -9.075 1.00 94.06 386 THR A O 1
ATOM 2746 N N . ASN A 1 387 ? 21.872 4.660 -8.514 1.00 94.56 387 ASN A N 1
ATOM 2747 C CA . ASN A 1 387 ? 21.669 3.675 -7.443 1.00 94.56 387 ASN A CA 1
ATOM 2748 C C . ASN A 1 387 ? 22.128 4.208 -6.071 1.00 94.56 387 ASN A C 1
ATOM 2750 O O . ASN A 1 387 ? 22.448 3.445 -5.164 1.00 94.56 387 ASN A O 1
ATOM 2754 N N . THR A 1 388 ? 22.211 5.533 -5.928 1.00 95.75 388 THR A N 1
ATOM 2755 C CA . THR A 1 388 ? 22.641 6.194 -4.690 1.00 95.75 388 THR A CA 1
ATOM 2756 C C . THR A 1 388 ? 21.431 6.573 -3.855 1.00 95.75 388 THR A C 1
ATOM 2758 O O . THR A 1 388 ? 20.482 7.161 -4.385 1.00 95.75 388 THR A O 1
ATOM 2761 N N . ASP A 1 389 ? 21.467 6.240 -2.567 1.00 96.81 389 ASP A N 1
ATOM 2762 C CA . ASP A 1 389 ? 20.407 6.574 -1.618 1.00 96.81 389 ASP A CA 1
ATOM 2763 C C . ASP A 1 389 ? 20.167 8.086 -1.551 1.00 96.81 389 ASP A C 1
ATOM 2765 O O . ASP A 1 389 ? 21.084 8.900 -1.696 1.00 96.81 389 ASP A O 1
ATOM 2769 N N . ALA A 1 390 ? 18.922 8.475 -1.291 1.00 96.94 390 ALA A N 1
ATOM 2770 C CA . ALA A 1 390 ? 18.524 9.874 -1.228 1.00 96.94 390 ALA A CA 1
ATOM 2771 C C . ALA A 1 390 ? 17.928 10.203 0.143 1.00 96.94 390 ALA A C 1
ATOM 2773 O O . ALA A 1 390 ? 16.826 9.780 0.469 1.00 96.94 390 ALA A O 1
ATOM 2774 N N . LYS A 1 391 ? 18.615 11.031 0.940 1.00 97.31 391 LYS A N 1
ATOM 2775 C CA . LYS A 1 391 ? 18.135 11.475 2.271 1.00 97.31 391 LYS A CA 1
ATOM 2776 C C . LYS A 1 391 ? 17.044 12.549 2.209 1.00 97.31 391 LYS A C 1
ATOM 2778 O O . LYS A 1 391 ? 16.519 12.981 3.237 1.00 97.31 391 LYS A O 1
ATOM 2783 N N . MET A 1 392 ? 16.740 13.024 1.005 1.00 97.31 392 MET A N 1
ATOM 2784 C CA . MET A 1 392 ? 15.738 14.040 0.710 1.00 97.31 392 MET A CA 1
ATOM 2785 C C . MET A 1 392 ? 14.998 13.688 -0.587 1.00 97.31 392 MET A C 1
ATOM 2787 O O . MET A 1 392 ? 15.560 12.990 -1.431 1.00 97.31 392 MET A O 1
ATOM 2791 N N . PRO A 1 393 ? 13.768 14.195 -0.785 1.00 97.75 393 PRO A N 1
ATOM 2792 C CA . PRO A 1 393 ? 12.995 13.966 -2.003 1.00 97.75 393 PRO A CA 1
ATOM 2793 C C . PRO A 1 393 ? 13.709 14.435 -3.278 1.00 97.75 393 PRO A C 1
ATOM 2795 O O . PRO A 1 393 ? 13.906 15.633 -3.493 1.00 97.75 393 PRO A O 1
ATOM 2798 N N . VAL A 1 394 ? 14.001 13.502 -4.185 1.00 96.69 394 VAL A N 1
ATOM 2799 C CA . VAL A 1 394 ? 14.555 13.774 -5.521 1.00 96.69 394 VAL A CA 1
ATOM 2800 C C . VAL A 1 394 ? 13.530 13.475 -6.612 1.00 96.69 394 VAL A C 1
ATOM 2802 O O . VAL A 1 394 ? 12.570 12.741 -6.392 1.00 96.69 394 VAL A O 1
ATOM 2805 N N . SER A 1 395 ? 13.680 14.097 -7.784 1.00 94.69 395 SER A N 1
ATOM 2806 C CA . SER A 1 395 ? 12.792 13.828 -8.924 1.00 94.69 395 SER A CA 1
ATOM 2807 C C . SER A 1 395 ? 13.026 12.427 -9.476 1.00 94.69 395 SER A C 1
ATOM 2809 O O . SER A 1 395 ? 14.170 12.050 -9.715 1.00 94.69 395 SER A O 1
ATOM 2811 N N . VAL A 1 396 ? 11.937 11.709 -9.743 1.00 90.94 396 VAL A N 1
ATOM 2812 C CA . VAL A 1 396 ? 11.979 10.507 -10.581 1.00 90.94 396 VAL A CA 1
ATOM 2813 C C . VAL A 1 396 ? 12.169 10.954 -12.029 1.00 90.94 396 VAL A C 1
ATOM 2815 O O . VAL A 1 396 ? 11.459 11.847 -12.497 1.00 90.94 396 VAL A O 1
ATOM 2818 N N . VAL A 1 397 ? 13.138 10.383 -12.743 1.00 89.31 397 VAL A N 1
ATOM 2819 C CA . VAL A 1 397 ? 13.362 10.746 -14.149 1.00 89.31 397 VAL A CA 1
ATOM 2820 C C . VAL A 1 397 ? 12.234 10.199 -15.023 1.00 89.31 397 VAL A C 1
ATOM 2822 O O . VAL A 1 397 ? 11.600 9.199 -14.696 1.00 89.31 397 VAL A O 1
ATOM 2825 N N . SER A 1 398 ? 11.950 10.861 -16.146 1.00 78.25 398 SER A N 1
ATOM 2826 C CA . SER A 1 398 ? 10.956 10.395 -17.133 1.00 78.25 398 SER A CA 1
ATOM 2827 C C . SER A 1 398 ? 9.504 10.259 -16.616 1.00 78.25 398 SER A C 1
ATOM 2829 O O . SER A 1 398 ? 8.637 9.719 -17.313 1.00 78.25 398 SER A O 1
ATOM 2831 N N . LEU A 1 399 ? 9.212 10.805 -15.428 1.00 72.69 399 LEU A N 1
ATOM 2832 C CA . LEU A 1 399 ? 7.876 11.055 -14.882 1.00 72.69 399 LEU A CA 1
ATOM 2833 C C . LEU A 1 399 ? 7.820 12.528 -14.419 1.00 72.69 399 LEU A C 1
ATOM 2835 O O . LEU A 1 399 ? 8.432 12.856 -13.404 1.00 72.69 399 LEU A O 1
ATOM 2839 N N . PRO A 1 400 ? 7.173 13.432 -15.186 1.00 52.81 400 PRO A N 1
ATOM 2840 C CA . PRO A 1 400 ? 7.192 14.872 -14.929 1.00 52.81 400 PRO A CA 1
ATOM 2841 C C . PRO A 1 400 ? 6.506 15.260 -13.629 1.00 52.81 400 PRO A C 1
ATOM 2843 O O . PRO A 1 400 ? 5.489 14.613 -13.293 1.00 52.81 400 PRO A O 1
#

Mean predicted aligned error: 7.87 Å